Protein 6I06 (pdb70)

Organism: NCBI:txid76981

Solvent-accessible surface area: 16346 Å² total; per-residue (Å²): 140,11,61,69,0,67,114,35,100,1,65,54,76,64,0,1,0,0,0,18,0,54,7,78,47,138,126,44,89,23,86,56,45,72,76,0,96,45,1,12,85,1,0,104,47,0,30,145,56,27,0,2,0,0,0,0,0,14,7,34,190,16,86,63,57,111,138,25,78,132,22,9,0,115,13,0,5,69,39,0,30,162,41,30,72,93,136,4,49,37,29,79,116,6,41,134,42,22,144,12,60,63,32,63,2,10,0,0,9,1,0,36,21,19,77,16,0,99,167,22,39,74,135,5,0,109,51,0,7,80,8,2,36,5,0,0,1,3,0,9,19,8,0,29,119,40,13,0,1,0,24,0,0,0,86,74,2,131,51,1,0,1,0,43,54,0,15,38,10,32,100,8,0,31,126,0,27,49,104,19,57,88,62,0,1,0,0,0,7,22,76,80,0,49,96,31,49,65,2,0,61,14,0,11,154,49,10,73,17,0,0,2,1,37,12,0,6,9,1,6,2,18,12,61,68,62,53,8,29,126,14,103,82,27,88,136,22,29,110,40,0,121,65,6,50,93,74,10,88,16,21,48,8,64,1,1,9,1,4,106,100,106,54,192,79,29,147,43,55,77,54,92,17,74,84,12,39,93,67,1,29,29,20,4,8,0,56,107,1,0,99,97,1,14,110,56,0,110,88,6,109,2,0,0,4,5,4,19,4,13,53,8,117,83,115,97,4,3,62,0,1,122,28,2,0,131,12,2,17,101,13,106,8,41,2,0,0,0,13,61,97,1,36,48,0,2,108,91,44,63,13,39,137,106,11,58,43,55,0,57,3,24,39,0,0,41,30,50,2,39,63,93,103,7,27,0,18,91,8,0,76,66,69,26,167,172

Structure (mmCIF, N/CA/C/O backbone):
data_6I06
#
_entry.id   6I06
#
_cell.length_a   59.100
_cell.length_b   59.100
_cell.length_c   87.000
_cell.angle_alpha   90.00
_cell.angle_beta   90.00
_cell.angle_gamma   120.00
#
_symmetry.space_group_name_H-M   'P 32'
#
loop_
_entity.id
_entity.type
_entity.pdbx_description
1 polymer 'Phosphoglycerate kinase'
2 water water
#
loop_
_atom_site.group_PDB
_atom_site.id
_atom_site.type_symbol
_atom_site.label_atom_id
_atom_site.label_alt_id
_atom_site.label_comp_id
_atom_site.label_asym_id
_atom_site.label_entity_id
_atom_site.label_seq_id
_atom_site.pdbx_PDB_ins_code
_atom_site.Cartn_x
_atom_site.Cartn_y
_atom_site.Cartn_z
_atom_site.occupancy
_atom_site.B_iso_or_equiv
_atom_site.auth_seq_id
_atom_site.auth_comp_id
_atom_site.auth_asym_id
_atom_site.auth_atom_id
_atom_site.pdbx_PDB_model_num
ATOM 1 N N . THR A 1 2 ? 36.514 16.033 6.385 1.00 33.79 2 THR A N 1
ATOM 2 C CA . THR A 1 2 ? 36.918 15.261 7.553 1.00 33.09 2 THR A CA 1
ATOM 3 C C . THR A 1 2 ? 36.475 13.811 7.419 1.00 33.30 2 THR A C 1
ATOM 4 O O . THR A 1 2 ? 35.593 13.492 6.623 1.00 28.78 2 THR A O 1
ATOM 8 N N . VAL A 1 3 ? 37.094 12.935 8.205 1.00 36.30 3 VAL A N 1
ATOM 9 C CA . VAL A 1 3 ? 36.775 11.515 8.203 1.00 34.12 3 VAL A CA 1
ATOM 10 C C . VAL A 1 3 ? 36.546 11.066 9.638 1.00 33.15 3 VAL A C 1
ATOM 11 O O . VAL A 1 3 ? 37.075 11.655 10.586 1.00 40.64 3 VAL A O 1
ATOM 15 N N . LEU A 1 4 ? 35.739 10.022 9.795 1.00 28.73 4 LEU A N 1
ATOM 16 C CA . LEU A 1 4 ? 35.576 9.410 11.103 1.00 29.25 4 LEU A CA 1
ATOM 17 C C . LEU A 1 4 ? 36.879 8.738 11.524 1.00 31.84 4 LEU A C 1
ATOM 18 O O . LEU A 1 4 ? 37.656 8.263 10.692 1.00 29.12 4 LEU A O 1
ATOM 23 N N . LYS A 1 5 ? 37.122 8.717 12.829 1.00 32.23 5 LYS A N 1
ATOM 24 C CA . LYS A 1 5 ? 38.347 8.162 13.388 1.00 27.56 5 LYS A CA 1
ATOM 25 C C . LYS A 1 5 ? 38.017 6.913 14.192 1.00 30.52 5 LYS A C 1
ATOM 26 O O . LYS A 1 5 ? 37.096 6.927 15.015 1.00 26.70 5 LYS A O 1
ATOM 32 N N . MET A 1 6 ? 38.776 5.840 13.951 1.00 25.13 6 MET A N 1
ATOM 33 C CA . MET A 1 6 ? 38.591 4.605 14.707 1.00 28.50 6 MET A CA 1
ATOM 34 C C . MET A 1 6 ? 38.737 4.834 16.206 1.00 31.05 6 MET A C 1
ATOM 35 O O . MET A 1 6 ? 38.076 4.160 17.005 1.00 30.46 6 MET A O 1
ATOM 40 N N . THR A 1 7 ? 39.591 5.781 16.604 1.00 28.10 7 THR A N 1
ATOM 41 C CA . THR A 1 7 ? 39.813 6.035 18.024 1.00 32.58 7 THR A CA 1
ATOM 42 C C . THR A 1 7 ? 38.548 6.520 18.725 1.00 34.00 7 THR A C 1
ATOM 43 O O . THR A 1 7 ? 38.362 6.250 19.916 1.00 36.76 7 THR A O 1
ATOM 47 N N . ASP A 1 8 ? 37.669 7.225 18.012 1.00 33.75 8 ASP A N 1
ATOM 48 C CA . ASP A 1 8 ? 36.486 7.838 18.608 1.00 33.70 8 ASP A CA 1
ATOM 49 C C . ASP A 1 8 ? 35.269 6.925 18.617 1.00 37.19 8 ASP A C 1
ATOM 50 O O . ASP A 1 8 ? 34.221 7.321 19.143 1.00 40.31 8 ASP A O 1
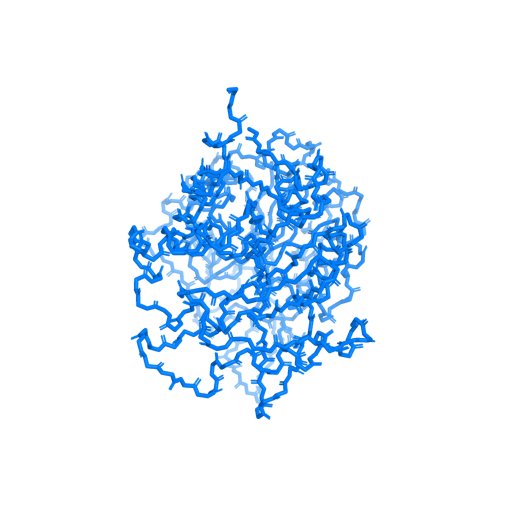ATOM 55 N N . LEU A 1 9 ? 35.373 5.728 18.054 1.00 35.56 9 LEU A N 1
ATOM 56 C CA . LEU A 1 9 ? 34.221 4.852 17.924 1.00 41.18 9 LEU A CA 1
ATOM 57 C C . LEU A 1 9 ? 34.150 3.840 19.060 1.00 38.26 9 LEU A C 1
ATOM 58 O O . LEU A 1 9 ? 35.166 3.447 19.637 1.00 32.52 9 LEU A O 1
ATOM 63 N N . ASP A 1 10 ? 32.925 3.431 19.381 1.00 30.74 10 ASP A N 1
ATOM 64 C CA . ASP A 1 10 ? 32.679 2.362 20.342 1.00 35.50 10 ASP A CA 1
ATOM 65 C C . ASP A 1 10 ? 32.730 1.035 19.592 1.00 37.65 10 ASP A C 1
ATOM 66 O O . ASP A 1 10 ? 31.861 0.749 18.763 1.00 42.66 10 ASP A O 1
ATOM 71 N N . LEU A 1 11 ? 33.758 0.233 19.867 1.00 33.89 11 LEU A N 1
ATOM 72 C CA . LEU A 1 11 ? 33.981 -1.021 19.160 1.00 26.68 11 LEU A CA 1
ATOM 73 C C . LEU A 1 11 ? 33.759 -2.240 20.043 1.00 30.58 11 LEU A C 1
ATOM 74 O O . LEU A 1 11 ? 34.124 -3.352 19.648 1.00 32.90 11 LEU A O 1
ATOM 79 N N . GLN A 1 12 ? 33.168 -2.060 21.224 1.00 29.27 12 GLN A N 1
ATOM 80 C CA . GLN A 1 12 ? 32.966 -3.169 22.147 1.00 28.11 12 GLN A CA 1
ATOM 81 C C . GLN A 1 12 ? 32.021 -4.203 21.548 1.00 28.73 12 GLN A C 1
ATOM 82 O O . GLN A 1 12 ? 30.845 -3.916 21.303 1.00 35.09 12 GLN A O 1
ATOM 84 N N . GLY A 1 13 ? 32.543 -5.406 21.308 1.00 24.13 13 GLY A N 1
ATOM 85 C CA . GLY A 1 13 ? 31.772 -6.490 20.739 1.00 25.90 13 GLY A CA 1
ATOM 86 C C . GLY A 1 13 ? 31.481 -6.375 19.259 1.00 26.82 13 GLY A C 1
ATOM 87 O O . GLY A 1 13 ? 30.743 -7.212 18.726 1.00 29.79 13 GLY A O 1
ATOM 88 N N . LYS A 1 14 ? 32.031 -5.375 18.578 1.00 23.91 14 LYS A N 1
ATOM 89 C CA . LYS A 1 14 ? 31.790 -5.185 17.156 1.00 28.47 14 LYS A CA 1
ATOM 90 C C . LYS A 1 14 ? 32.853 -5.897 16.330 1.00 30.75 14 LYS A C 1
ATOM 91 O O . LYS A 1 14 ? 34.006 -6.035 16.748 1.00 23.90 14 LYS A O 1
ATOM 97 N N . ARG A 1 15 ? 32.453 -6.349 15.145 1.00 26.36 15 ARG A N 1
ATOM 98 C CA . ARG A 1 15 ? 33.382 -6.917 14.177 1.00 27.40 15 ARG A CA 1
ATOM 99 C C . ARG A 1 15 ? 33.969 -5.784 13.344 1.00 28.36 15 ARG A C 1
ATOM 100 O O . ARG A 1 15 ? 33.230 -5.044 12.686 1.00 26.87 15 ARG A O 1
ATOM 108 N N . VAL A 1 16 ? 35.292 -5.641 13.380 1.00 25.59 16 VAL A N 1
ATOM 109 C CA . VAL A 1 16 ? 35.982 -4.531 12.732 1.00 22.00 16 VAL A CA 1
ATOM 110 C C . VAL A 1 16 ? 36.943 -5.092 11.694 1.00 21.72 16 VAL A C 1
ATOM 111 O O . VAL A 1 16 ? 37.829 -5.892 12.024 1.00 19.65 16 VAL A O 1
ATOM 115 N N . LEU A 1 17 ? 36.770 -4.668 10.445 1.00 22.82 17 LEU A N 1
ATOM 116 C CA . LEU A 1 17 ? 37.657 -5.030 9.348 1.00 24.73 17 LEU A CA 1
ATOM 117 C C . LEU A 1 17 ? 38.626 -3.878 9.110 1.00 18.36 17 LEU A C 1
ATOM 118 O O . LEU A 1 17 ? 38.200 -2.759 8.808 1.00 27.00 17 LEU A O 1
ATOM 123 N N . ILE A 1 18 ? 39.922 -4.152 9.246 1.00 20.83 18 ILE A N 1
ATOM 124 C CA . ILE A 1 18 ? 40.959 -3.127 9.164 1.00 19.53 18 ILE A CA 1
ATOM 125 C C . ILE A 1 18 ? 41.830 -3.410 7.949 1.00 20.96 18 ILE A C 1
ATOM 126 O O . ILE A 1 18 ? 42.510 -4.443 7.889 1.00 19.67 18 ILE A O 1
ATOM 131 N N . ARG A 1 19 ? 41.820 -2.488 6.989 1.00 20.43 19 ARG A N 1
ATOM 132 C CA . ARG A 1 19 ? 42.704 -2.575 5.832 1.00 16.72 19 ARG A CA 1
ATOM 133 C C . ARG A 1 19 ? 44.056 -1.982 6.207 1.00 19.03 19 ARG A C 1
ATOM 134 O O . ARG A 1 19 ? 44.185 -0.766 6.382 1.00 21.86 19 ARG A O 1
ATOM 142 N N . GLU A 1 20 ? 45.062 -2.839 6.340 1.00 19.26 20 GLU A N 1
ATOM 143 C CA . GLU A 1 20 ? 46.418 -2.422 6.653 1.00 21.55 20 GLU A CA 1
ATOM 144 C C . GLU A 1 20 ? 47.309 -2.600 5.432 1.00 24.12 20 GLU A C 1
ATOM 145 O O . GLU A 1 20 ? 46.969 -3.310 4.483 1.00 22.97 20 GLU A O 1
ATOM 151 N N . ASP A 1 21 ? 48.459 -1.934 5.465 1.00 22.49 21 ASP A N 1
ATOM 152 C CA . ASP A 1 21 ? 49.488 -2.090 4.438 1.00 20.62 21 ASP A CA 1
ATOM 153 C C . ASP A 1 21 ? 50.535 -3.040 5.009 1.00 26.44 21 ASP A C 1
ATOM 154 O O . ASP A 1 21 ? 51.499 -2.623 5.651 1.00 25.50 21 ASP A O 1
ATOM 159 N N . LEU A 1 22 ? 50.325 -4.337 4.785 1.00 22.06 22 LEU A N 1
ATOM 160 C CA . LEU A 1 22 ? 51.265 -5.367 5.205 1.00 19.76 22 LEU A CA 1
ATOM 161 C C . LEU A 1 22 ? 52.010 -5.971 4.020 1.00 24.33 22 LEU A C 1
ATOM 162 O O . LEU A 1 22 ? 52.487 -7.108 4.101 1.00 26.26 22 LEU A O 1
ATOM 167 N N . ASN A 1 23 ? 52.109 -5.233 2.916 1.00 24.29 23 ASN A N 1
ATOM 168 C CA . ASN A 1 23 ? 52.841 -5.672 1.729 1.00 29.93 23 ASN A CA 1
ATOM 169 C C . ASN A 1 23 ? 54.330 -5.536 2.021 1.00 35.96 23 ASN A C 1
ATOM 170 O O . ASN A 1 23 ? 54.964 -4.532 1.693 1.00 30.22 23 ASN A O 1
ATOM 175 N N . VAL A 1 24 ? 54.894 -6.564 2.648 1.00 27.29 24 VAL A N 1
ATOM 176 C CA . VAL A 1 24 ? 56.272 -6.520 3.131 1.00 28.98 24 VAL A CA 1
ATOM 177 C C . VAL A 1 24 ? 57.136 -7.485 2.327 1.00 33.98 24 VAL A C 1
ATOM 178 O O . VAL A 1 24 ? 56.614 -8.450 1.749 1.00 29.42 24 VAL A O 1
ATOM 182 N N . PRO A 1 25 ? 58.447 -7.260 2.252 1.00 32.84 25 PRO A N 1
ATOM 183 C CA . PRO A 1 25 ? 59.320 -8.218 1.564 1.00 31.54 25 PRO A CA 1
ATOM 184 C C . PRO A 1 25 ? 59.316 -9.572 2.259 1.00 25.23 25 PRO A C 1
ATOM 185 O O . PRO A 1 25 ? 59.461 -9.666 3.481 1.00 31.43 25 PRO A O 1
ATOM 189 N N . VAL A 1 26 ? 59.142 -10.623 1.465 1.00 29.31 26 VAL A N 1
ATOM 190 C CA . VAL A 1 26 ? 59.138 -11.998 1.944 1.00 32.19 26 VAL A CA 1
ATOM 191 C C . VAL A 1 26 ? 60.087 -12.807 1.073 1.00 36.49 26 VAL A C 1
ATOM 192 O O . VAL A 1 26 ? 60.110 -12.644 -0.152 1.00 35.48 26 VAL A O 1
ATOM 196 N N . LYS A 1 27 ? 60.885 -13.665 1.706 1.00 37.02 27 LYS A N 1
ATOM 197 C CA . LYS A 1 27 ? 61.748 -14.601 0.998 1.00 37.79 27 LYS A CA 1
ATOM 198 C C . LYS A 1 27 ? 61.585 -15.973 1.629 1.00 31.73 27 LYS A C 1
ATOM 199 O O . LYS A 1 27 ? 61.835 -16.138 2.828 1.00 35.37 27 LYS A O 1
ATOM 205 N N . ASP A 1 28 ? 61.159 -16.948 0.824 1.00 33.36 28 ASP A N 1
ATOM 206 C CA . ASP A 1 28 ? 60.984 -18.331 1.270 1.00 28.04 28 ASP A CA 1
ATOM 207 C C . ASP A 1 28 ? 60.051 -18.411 2.479 1.00 31.26 28 ASP A C 1
ATOM 208 O O . ASP A 1 28 ? 60.323 -19.107 3.459 1.00 27.70 28 ASP A O 1
ATOM 213 N N . GLY A 1 29 ? 58.943 -17.678 2.404 1.00 33.53 29 GLY A N 1
ATOM 214 C CA . GLY A 1 29 ? 57.933 -17.732 3.445 1.00 34.18 29 GLY A CA 1
ATOM 215 C C . GLY A 1 29 ? 58.314 -17.065 4.748 1.00 26.80 29 GLY A C 1
ATOM 216 O O . GLY A 1 29 ? 57.792 -17.441 5.803 1.00 26.40 29 GLY A O 1
ATOM 217 N N . VAL A 1 30 ? 59.208 -16.078 4.707 1.00 25.59 30 VAL A N 1
ATOM 218 C CA . VAL A 1 30 ? 59.677 -15.377 5.898 1.00 29.23 30 VAL A CA 1
ATOM 219 C C . VAL A 1 30 ? 59.674 -13.880 5.616 1.00 37.72 30 VAL A C 1
ATOM 220 O O . VAL A 1 30 ? 60.191 -13.439 4.584 1.00 28.38 30 VAL A O 1
ATOM 224 N N . VAL A 1 31 ? 59.093 -13.102 6.530 1.00 23.86 31 VAL A N 1
ATOM 225 C CA . VAL A 1 31 ? 59.183 -11.648 6.444 1.00 33.01 31 VAL A CA 1
ATOM 226 C C . VAL A 1 31 ? 60.623 -11.222 6.700 1.00 34.94 31 VAL A C 1
ATOM 227 O O . VAL A 1 31 ? 61.237 -11.626 7.697 1.00 30.98 31 VAL A O 1
ATOM 231 N N . THR A 1 32 ? 61.173 -10.398 5.802 1.00 33.50 32 THR A N 1
ATOM 232 C CA . THR A 1 32 ? 62.571 -9.992 5.892 1.00 36.63 32 THR A CA 1
ATOM 233 C C . THR A 1 32 ? 62.766 -8.551 6.341 1.00 38.73 32 THR A C 1
ATOM 234 O O . THR A 1 32 ? 63.854 -8.214 6.819 1.00 45.02 32 THR A O 1
ATOM 238 N N . SER A 1 33 ? 61.756 -7.698 6.190 1.00 36.99 33 SER A N 1
ATOM 239 C CA . SER A 1 33 ? 61.770 -6.356 6.765 1.00 40.75 33 SER A CA 1
ATOM 240 C C . SER A 1 33 ? 60.359 -6.033 7.220 1.00 34.92 33 SER A C 1
ATOM 241 O O . SER A 1 33 ? 59.423 -6.075 6.414 1.00 38.44 33 SER A O 1
ATOM 244 N N . ASP A 1 34 ? 60.214 -5.706 8.504 1.00 42.81 34 ASP A N 1
ATOM 245 C CA . ASP A 1 34 ? 58.913 -5.649 9.160 1.00 34.96 34 ASP A CA 1
ATOM 246 C C . ASP A 1 34 ? 58.435 -4.232 9.444 1.00 31.09 34 ASP A C 1
ATOM 247 O O . ASP A 1 34 ? 57.504 -4.057 10.239 1.00 32.36 34 ASP A O 1
ATOM 252 N N . ALA A 1 35 ? 59.044 -3.221 8.819 1.00 26.85 35 ALA A N 1
ATOM 253 C CA . ALA A 1 35 ? 58.729 -1.838 9.164 1.00 31.37 35 ALA A CA 1
ATOM 254 C C . ALA A 1 35 ? 57.243 -1.542 8.995 1.00 36.24 35 ALA A C 1
ATOM 255 O O . ALA A 1 35 ? 56.638 -0.863 9.833 1.00 29.56 35 ALA A O 1
ATOM 257 N N . ARG A 1 36 ? 56.632 -2.059 7.926 1.00 31.59 36 ARG A N 1
ATOM 258 C CA . ARG A 1 36 ? 55.215 -1.800 7.697 1.00 31.17 36 ARG A CA 1
ATOM 259 C C . ARG A 1 36 ? 54.335 -2.520 8.710 1.00 28.32 36 ARG A C 1
ATOM 260 O O . ARG A 1 36 ? 53.264 -2.015 9.065 1.00 28.94 36 ARG A O 1
ATOM 268 N N . ILE A 1 37 ? 54.761 -3.692 9.187 1.00 27.53 37 ILE A N 1
ATOM 269 C CA . ILE A 1 37 ? 53.977 -4.397 10.196 1.00 27.99 37 ILE A CA 1
ATOM 270 C C . ILE A 1 37 ? 54.101 -3.703 11.546 1.00 28.29 37 ILE A C 1
ATOM 271 O O . ILE A 1 37 ? 53.112 -3.551 12.273 1.00 21.90 37 ILE A O 1
ATOM 276 N N . LEU A 1 38 ? 55.315 -3.274 11.903 1.00 29.11 38 LEU A N 1
ATOM 277 C CA . LEU A 1 38 ? 55.507 -2.546 13.155 1.00 25.14 38 LEU A CA 1
ATOM 278 C C . LEU A 1 38 ? 54.660 -1.281 13.190 1.00 23.39 38 LEU A C 1
ATOM 279 O O . LEU A 1 38 ? 54.078 -0.941 14.227 1.00 26.99 38 LEU A O 1
ATOM 284 N N . ALA A 1 39 ? 54.572 -0.574 12.061 1.00 23.65 39 ALA A N 1
ATOM 285 C CA . ALA A 1 39 ? 53.775 0.645 12.010 1.00 31.51 39 ALA A CA 1
ATOM 286 C C . ALA A 1 39 ? 52.291 0.361 12.207 1.00 27.28 39 ALA A C 1
ATOM 287 O O . ALA A 1 39 ? 51.571 1.202 12.755 1.00 29.27 39 ALA A O 1
ATOM 289 N N . SER A 1 40 ? 51.820 -0.812 11.781 1.00 25.68 40 SER A N 1
ATOM 290 C CA . SER A 1 40 ? 50.402 -1.137 11.866 1.00 25.19 40 SER A CA 1
ATOM 291 C C . SER A 1 40 ? 50.009 -1.734 13.211 1.00 27.42 40 SER A C 1
ATOM 292 O O . SER A 1 40 ? 48.819 -1.734 13.547 1.00 28.18 40 SER A O 1
ATOM 295 N N . LEU A 1 41 ? 50.974 -2.249 13.972 1.00 24.25 41 LEU A N 1
ATOM 296 C CA . LEU A 1 41 ? 50.655 -2.916 15.232 1.00 21.42 41 LEU A CA 1
ATOM 297 C C . LEU A 1 41 ? 49.900 -2.040 16.227 1.00 24.95 41 LEU A C 1
ATOM 298 O O . LEU A 1 41 ? 48.992 -2.568 16.894 1.00 26.75 41 LEU A O 1
ATOM 303 N N . PRO A 1 42 ? 50.209 -0.746 16.401 1.00 26.91 42 PRO A N 1
ATOM 304 C CA . PRO A 1 42 ? 49.394 0.063 17.326 1.00 23.22 42 PRO A CA 1
ATOM 305 C C . PRO A 1 42 ? 47.915 0.077 16.981 1.00 28.31 42 PRO A C 1
ATOM 306 O O . PRO A 1 42 ? 47.074 0.035 17.887 1.00 24.66 42 PRO A O 1
ATOM 310 N N . THR A 1 43 ? 47.574 0.138 15.691 1.00 26.62 43 THR A N 1
ATOM 311 C CA . THR A 1 43 ? 46.171 0.096 15.286 1.00 23.01 43 THR A CA 1
ATOM 312 C C . THR A 1 43 ? 45.520 -1.214 15.712 1.00 26.98 43 THR A C 1
ATOM 313 O O . THR A 1 43 ? 44.431 -1.222 16.298 1.00 22.48 43 THR A O 1
ATOM 317 N N . ILE A 1 44 ? 46.182 -2.335 15.420 1.00 26.04 44 ILE A N 1
A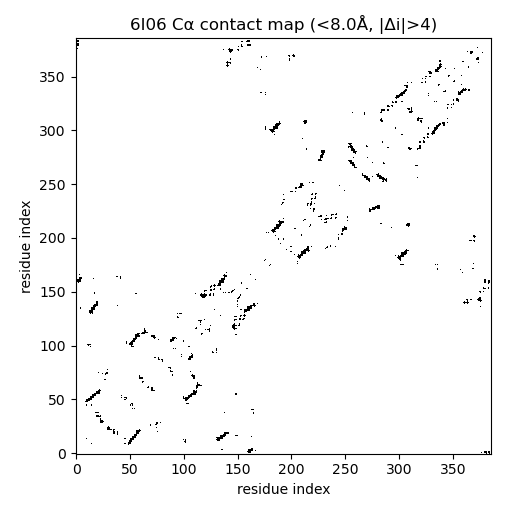TOM 318 C CA . ILE A 1 44 ? 45.622 -3.648 15.730 1.00 28.48 44 ILE A CA 1
ATOM 319 C C . ILE A 1 44 ? 45.452 -3.816 17.235 1.00 32.63 44 ILE A C 1
ATOM 320 O O . ILE A 1 44 ? 44.410 -4.282 17.713 1.00 27.04 44 ILE A O 1
ATOM 325 N N . LYS A 1 45 ? 46.476 -3.438 18.004 1.00 27.57 45 LYS A N 1
ATOM 326 C CA . LYS A 1 45 ? 46.394 -3.554 19.457 1.00 32.45 45 LYS A CA 1
ATOM 327 C C . LYS A 1 45 ? 45.301 -2.657 20.022 1.00 29.89 45 LYS A C 1
ATOM 328 O O . LYS A 1 45 ? 44.608 -3.035 20.974 1.00 31.93 45 LYS A O 1
ATOM 334 N N . LEU A 1 46 ? 45.134 -1.463 19.450 1.00 29.47 46 LEU A N 1
ATOM 335 C CA . LEU A 1 46 ? 44.089 -0.556 19.915 1.00 27.69 46 LEU A CA 1
ATOM 336 C C . LEU A 1 46 ? 42.705 -1.140 19.663 1.00 33.92 46 LEU A C 1
ATOM 337 O O . LEU A 1 46 ? 41.836 -1.109 20.543 1.00 30.98 46 LEU A O 1
ATOM 342 N N . ALA A 1 47 ? 42.484 -1.679 18.461 1.00 28.83 47 ALA A N 1
ATOM 343 C CA . ALA A 1 47 ? 41.192 -2.274 18.133 1.00 25.84 47 ALA A CA 1
ATOM 344 C C . ALA A 1 47 ? 40.835 -3.384 19.116 1.00 30.71 47 ALA A C 1
ATOM 345 O O . ALA A 1 47 ? 39.697 -3.467 19.591 1.00 27.96 47 ALA A O 1
ATOM 347 N N . LEU A 1 48 ? 41.804 -4.244 19.438 1.00 24.75 48 LEU A N 1
ATOM 348 C CA . LEU A 1 48 ? 41.565 -5.298 20.419 1.00 32.47 48 LEU A CA 1
ATOM 349 C C . LEU A 1 48 ? 41.349 -4.715 21.809 1.00 35.26 48 LEU A C 1
ATOM 350 O O . LEU A 1 48 ? 40.472 -5.173 22.552 1.00 31.21 48 LEU A O 1
ATOM 355 N N . GLU A 1 49 ? 42.141 -3.705 22.176 1.00 31.13 49 GLU A N 1
ATOM 356 C CA . GLU A 1 49 ? 41.961 -3.042 23.463 1.00 30.75 49 GLU A CA 1
ATOM 357 C C . GLU A 1 49 ? 40.568 -2.442 23.593 1.00 29.18 49 GLU A C 1
ATOM 358 O O . GLU A 1 49 ? 40.004 -2.414 24.693 1.00 33.05 49 GLU A O 1
ATOM 364 N N . LYS A 1 50 ? 39.995 -1.968 22.488 1.00 27.75 50 LYS A N 1
ATOM 365 C CA . LYS A 1 50 ? 38.653 -1.400 22.499 1.00 24.70 50 LYS A CA 1
ATOM 366 C C . LYS A 1 50 ? 37.557 -2.459 22.477 1.00 22.92 50 LYS A C 1
ATOM 367 O O . LYS A 1 50 ? 36.376 -2.102 22.417 1.00 28.44 50 LYS A O 1
ATOM 373 N N . GLY A 1 51 ? 37.915 -3.740 22.522 1.00 25.51 51 GLY A N 1
ATOM 374 C CA . GLY A 1 51 ? 36.938 -4.802 22.667 1.00 30.65 51 GLY A CA 1
ATOM 375 C C . GLY A 1 51 ? 36.358 -5.343 21.382 1.00 33.98 51 GLY A C 1
ATOM 376 O O . GLY A 1 51 ? 35.237 -5.864 21.398 1.00 31.35 51 GLY A O 1
ATOM 377 N N . ALA A 1 52 ? 37.082 -5.259 20.275 1.00 30.45 52 ALA A N 1
ATOM 378 C CA . ALA A 1 52 ? 36.533 -5.649 18.989 1.00 28.29 52 ALA A CA 1
ATOM 379 C C . ALA A 1 52 ? 36.906 -7.085 18.635 1.00 29.21 52 ALA A C 1
ATOM 380 O O . ALA A 1 52 ? 37.855 -7.664 19.171 1.00 25.38 52 ALA A O 1
ATOM 382 N N . ALA A 1 53 ? 36.119 -7.662 17.729 1.00 23.02 53 ALA A N 1
ATOM 383 C CA . ALA A 1 53 ? 36.510 -8.855 16.988 1.00 22.86 53 ALA A CA 1
ATOM 384 C C . ALA A 1 53 ? 37.182 -8.377 15.707 1.00 21.20 53 ALA A C 1
ATOM 385 O O . ALA A 1 53 ? 36.522 -7.819 14.824 1.00 24.08 53 ALA A O 1
ATOM 387 N N . VAL A 1 54 ? 38.491 -8.578 15.609 1.00 21.32 54 VAL A N 1
ATOM 388 C CA . VAL A 1 54 ? 39.320 -7.874 14.638 1.00 18.28 54 VAL A CA 1
ATOM 389 C C . VAL A 1 54 ? 39.638 -8.791 13.466 1.00 21.69 54 VAL A C 1
ATOM 390 O O . VAL A 1 54 ? 40.099 -9.924 13.655 1.00 24.22 54 VAL A O 1
ATOM 394 N N . MET A 1 55 ? 39.394 -8.296 12.256 1.00 22.89 55 MET A N 1
ATOM 395 C CA . MET A 1 55 ? 39.804 -8.951 11.021 1.00 21.49 55 MET A CA 1
ATOM 396 C C . MET A 1 55 ? 40.730 -8.003 10.273 1.00 26.59 55 MET A C 1
ATOM 397 O O . MET A 1 55 ? 40.324 -6.894 9.910 1.00 27.14 55 MET A O 1
ATOM 402 N N . VAL A 1 56 ? 41.968 -8.429 10.058 1.00 23.39 56 VAL A N 1
ATOM 403 C CA . VAL A 1 56 ? 42.962 -7.629 9.353 1.00 28.63 56 VAL A CA 1
ATOM 404 C C . VAL A 1 56 ? 43.038 -8.118 7.918 1.00 27.40 56 VAL A C 1
ATOM 405 O O . VAL A 1 56 ? 43.059 -9.329 7.667 1.00 19.97 56 VAL A O 1
ATOM 409 N N . CYS A 1 57 ? 43.061 -7.186 6.969 1.00 26.71 57 CYS A N 1
ATOM 410 C CA . CYS A 1 57 ? 43.258 -7.532 5.571 1.00 21.83 57 CYS A CA 1
ATOM 411 C C . CYS A 1 57 ? 44.308 -6.620 4.951 1.00 24.03 57 CYS A C 1
ATOM 412 O O . CYS A 1 57 ? 44.526 -5.487 5.394 1.00 20.26 57 CYS A O 1
ATOM 415 N N . SER A 1 58 ? 44.965 -7.139 3.920 1.00 22.91 58 SER A N 1
ATOM 416 C CA . SER A 1 58 ? 46.034 -6.427 3.239 1.00 25.93 58 SER A CA 1
ATOM 417 C C . SER A 1 58 ? 46.294 -7.105 1.903 1.00 22.88 58 SER A C 1
ATOM 418 O O . SER A 1 58 ? 45.850 -8.229 1.649 1.00 19.34 58 SER A O 1
ATOM 421 N N . HIS A 1 59 ? 47.017 -6.393 1.049 1.00 22.04 59 HIS A N 1
ATOM 422 C CA . HIS A 1 59 ? 47.546 -6.926 -0.194 1.00 30.19 59 HIS A CA 1
ATOM 423 C C . HIS A 1 59 ? 48.988 -7.381 0.008 1.00 29.79 59 HIS A C 1
ATOM 424 O O . HIS A 1 59 ? 49.638 -7.060 1.006 1.00 31.86 59 HIS A O 1
ATOM 431 N N . LEU A 1 60 ? 49.487 -8.145 -0.960 1.00 35.69 60 LEU A N 1
ATOM 432 C CA . LEU A 1 60 ? 50.885 -8.557 -0.961 1.00 32.41 60 LEU A CA 1
ATOM 433 C C . LEU A 1 60 ? 51.284 -8.869 -2.393 1.00 30.71 60 LEU A C 1
ATOM 434 O O . LEU A 1 60 ? 50.644 -9.700 -3.044 1.00 27.54 60 LEU A O 1
ATOM 439 N N . GLY A 1 61 ? 52.330 -8.202 -2.875 1.00 42.98 61 GLY A N 1
ATOM 440 C CA . GLY A 1 61 ? 52.773 -8.366 -4.243 1.00 38.94 61 GLY A CA 1
ATOM 441 C C . GLY A 1 61 ? 51.673 -7.982 -5.222 1.00 42.10 61 GLY A C 1
ATOM 442 O O . GLY A 1 61 ? 50.769 -7.199 -4.925 1.00 51.86 61 GLY A O 1
ATOM 443 N N . ARG A 1 62 ? 51.766 -8.557 -6.418 1.00 57.59 62 ARG A N 1
ATOM 444 C CA . ARG A 1 62 ? 50.743 -8.395 -7.450 1.00 65.48 62 ARG A CA 1
ATOM 445 C C . ARG A 1 62 ? 50.455 -9.757 -8.062 1.00 63.66 62 ARG A C 1
ATOM 446 O O . ARG A 1 62 ? 50.905 -10.071 -9.171 1.00 61.29 62 ARG A O 1
ATOM 454 N N . PRO A 1 63 ? 49.708 -10.603 -7.357 1.00 55.08 63 PRO A N 1
ATOM 455 C CA . PRO A 1 63 ? 49.364 -11.917 -7.906 1.00 47.72 63 PRO A CA 1
ATOM 456 C C . PRO A 1 63 ? 48.332 -11.787 -9.014 1.00 38.83 63 PRO A C 1
ATOM 457 O O . PRO A 1 63 ? 47.759 -10.723 -9.255 1.00 39.99 63 PRO A O 1
ATOM 461 N N . THR A 1 64 ? 48.101 -12.901 -9.702 1.00 36.16 64 THR A N 1
ATOM 462 C CA . THR A 1 64 ? 47.052 -12.950 -10.707 1.00 29.61 64 THR A CA 1
ATOM 463 C C . THR A 1 64 ? 45.712 -13.166 -10.020 1.00 34.41 64 THR A C 1
ATOM 464 O O . THR A 1 64 ? 45.549 -14.110 -9.240 1.00 39.76 64 THR A O 1
ATOM 468 N N . GLU A 1 65 ? 44.762 -12.278 -10.296 1.00 45.62 65 GLU A N 1
ATOM 469 C CA . GLU A 1 65 ? 43.464 -12.344 -9.643 1.00 40.08 65 GLU A CA 1
ATOM 470 C C . GLU A 1 65 ? 42.751 -13.643 -9.994 1.00 39.99 65 GLU A C 1
ATOM 471 O O . GLU A 1 65 ? 42.676 -14.029 -11.164 1.00 45.56 65 GLU A O 1
ATOM 477 N N . GLY A 1 66 ? 42.224 -14.315 -8.973 1.00 32.48 66 GLY A N 1
ATOM 478 C CA . GLY A 1 66 ? 41.495 -15.550 -9.139 1.00 28.33 66 GLY A CA 1
ATOM 479 C C . GLY A 1 66 ? 42.307 -16.808 -8.902 1.00 44.88 66 GLY A C 1
ATOM 480 O O . GLY A 1 66 ? 41.726 -17.848 -8.574 1.00 55.46 66 GLY A O 1
ATOM 481 N N . GLU A 1 67 ? 43.626 -16.742 -9.056 1.00 51.48 67 GLU A N 1
ATOM 482 C CA . GLU A 1 67 ? 44.499 -17.899 -8.903 1.00 50.03 67 GLU A CA 1
ATOM 483 C C . GLU A 1 67 ? 45.341 -17.743 -7.644 1.00 49.85 67 GLU A C 1
ATOM 484 O O . GLU A 1 67 ? 45.988 -16.709 -7.448 1.00 48.63 67 GLU A O 1
ATOM 490 N N . PHE A 1 68 ? 45.336 -18.770 -6.797 1.00 41.31 68 PHE A N 1
ATOM 491 C CA . PHE A 1 68 ? 46.150 -18.758 -5.590 1.00 31.11 68 PHE A CA 1
ATOM 492 C C . PHE A 1 68 ? 47.609 -19.037 -5.935 1.00 40.70 68 PHE A C 1
ATOM 493 O O . PHE A 1 68 ? 47.919 -20.020 -6.616 1.00 40.43 68 PHE A O 1
ATOM 501 N N . SER A 1 69 ? 48.502 -18.171 -5.462 1.00 35.27 69 SER A N 1
ATOM 502 C CA . SER A 1 69 ? 49.940 -18.343 -5.636 1.00 39.28 69 SER A CA 1
ATOM 503 C C . SER A 1 69 ? 50.595 -18.281 -4.265 1.00 42.06 69 SER A C 1
ATOM 504 O O . SER A 1 69 ? 50.483 -17.266 -3.569 1.00 36.03 69 SER A O 1
ATOM 507 N N . ALA A 1 70 ? 51.272 -19.367 -3.881 1.00 34.67 70 ALA A N 1
ATOM 508 C CA . ALA A 1 70 ? 51.796 -19.482 -2.523 1.00 33.65 70 ALA A CA 1
ATOM 509 C C . ALA A 1 70 ? 52.806 -18.389 -2.201 1.00 33.85 70 ALA A C 1
ATOM 510 O O . ALA A 1 70 ? 52.899 -17.952 -1.048 1.00 36.58 70 ALA A O 1
ATOM 512 N N . GLU A 1 71 ? 53.569 -17.930 -3.197 1.00 30.56 71 GLU A N 1
ATOM 513 C CA . GLU A 1 71 ? 54.563 -16.894 -2.945 1.00 32.79 71 GLU A CA 1
ATOM 514 C C . GLU A 1 71 ? 53.930 -15.552 -2.603 1.00 35.77 71 GLU A C 1
ATOM 515 O O . GLU A 1 71 ? 54.621 -14.672 -2.079 1.00 28.74 71 GLU A O 1
ATOM 521 N N . ASN A 1 72 ? 52.638 -15.376 -2.884 1.00 35.45 72 ASN A N 1
ATOM 522 C CA . ASN A 1 72 ? 51.924 -14.146 -2.569 1.00 32.58 72 ASN A CA 1
ATOM 523 C C . ASN A 1 72 ? 50.970 -14.318 -1.392 1.00 27.47 72 ASN A C 1
ATOM 524 O O . ASN A 1 72 ? 50.064 -13.500 -1.204 1.00 29.59 72 ASN A O 1
ATOM 529 N N . SER A 1 73 ? 51.157 -15.362 -0.594 1.00 23.82 73 SER A N 1
ATOM 530 C CA . SER A 1 73 ? 50.291 -15.595 0.549 1.00 29.42 73 SER A CA 1
ATOM 531 C C . SER A 1 73 ? 50.755 -14.775 1.747 1.00 32.10 73 SER A C 1
ATOM 532 O O . SER A 1 73 ? 51.949 -14.523 1.930 1.00 25.36 73 SER A O 1
ATOM 535 N N . LEU A 1 74 ? 49.792 -14.359 2.567 1.00 23.71 74 LEU A N 1
ATOM 536 C CA . LEU A 1 74 ? 50.082 -13.598 3.775 1.00 28.16 74 LEU A CA 1
ATOM 537 C C . LEU A 1 74 ? 50.427 -14.485 4.964 1.00 23.17 74 LEU A C 1
ATOM 538 O O . LEU A 1 74 ? 50.563 -13.971 6.081 1.00 18.56 74 LEU A O 1
ATOM 543 N N . LYS A 1 75 ? 50.566 -15.792 4.748 1.00 27.32 75 LYS A N 1
ATOM 544 C CA . LYS A 1 75 ? 50.959 -16.699 5.823 1.00 28.08 75 LYS A CA 1
ATOM 545 C C . LYS A 1 75 ? 52.219 -16.266 6.568 1.00 28.71 75 LYS A C 1
ATOM 546 O O . LYS A 1 75 ? 52.233 -16.385 7.806 1.00 24.67 75 LYS A O 1
ATOM 552 N N . PRO A 1 76 ? 53.287 -15.780 5.920 1.00 26.84 76 PRO A N 1
ATOM 553 C CA . PRO A 1 76 ? 54.427 -15.276 6.705 1.00 20.86 76 PRO A CA 1
ATOM 554 C C . PRO A 1 76 ? 54.064 -14.114 7.612 1.00 24.80 76 PRO A C 1
ATOM 555 O O . PRO A 1 76 ? 54.673 -13.957 8.677 1.00 25.68 76 PRO A O 1
ATOM 559 N N . VAL A 1 77 ? 53.091 -13.292 7.221 1.00 25.37 77 VAL A N 1
ATOM 560 C CA . VAL A 1 77 ? 52.675 -12.187 8.077 1.00 26.44 77 VAL A CA 1
ATOM 561 C C . VAL A 1 77 ? 51.839 -12.696 9.247 1.00 25.81 77 VAL A C 1
ATOM 562 O O . VAL A 1 77 ? 51.892 -12.127 10.346 1.00 25.74 77 VAL A O 1
ATOM 566 N N . ALA A 1 78 ? 51.068 -13.768 9.045 1.00 25.73 78 ALA A N 1
ATOM 567 C CA . ALA A 1 78 ? 50.359 -14.384 10.162 1.00 27.41 78 ALA A CA 1
ATOM 568 C C . ALA A 1 78 ? 51.339 -14.959 11.176 1.00 24.82 78 ALA A C 1
ATOM 569 O O . ALA A 1 78 ? 51.122 -14.853 12.389 1.00 27.28 78 ALA A O 1
ATOM 571 N N . ASP A 1 79 ? 52.423 -15.573 10.696 1.00 26.75 79 ASP A N 1
ATOM 572 C CA . ASP A 1 79 ? 53.487 -16.014 11.592 1.00 23.19 79 ASP A CA 1
ATOM 573 C C . ASP A 1 79 ? 54.056 -14.839 12.377 1.00 17.60 79 ASP A C 1
ATOM 574 O O . ASP A 1 79 ? 54.219 -14.913 13.600 1.00 27.55 79 ASP A O 1
ATOM 579 N N . TYR A 1 80 ? 54.359 -13.740 11.682 1.00 26.07 80 TYR A N 1
ATOM 580 C CA . TYR A 1 80 ? 54.933 -12.573 12.344 1.00 29.50 80 TYR A CA 1
ATOM 581 C C . TYR A 1 80 ? 53.970 -11.995 13.372 1.00 30.94 80 TYR A C 1
ATOM 582 O O . TYR A 1 80 ? 54.357 -11.709 14.511 1.00 28.39 80 TYR A O 1
ATOM 591 N N . LEU A 1 81 ? 52.707 -11.806 12.981 1.00 27.19 81 LEU A N 1
ATOM 592 C CA . LEU A 1 81 ? 51.733 -11.219 13.895 1.00 24.06 81 LEU A CA 1
ATOM 593 C C . LEU A 1 81 ? 51.507 -12.099 15.117 1.00 24.90 81 LEU A C 1
ATOM 594 O O . LEU A 1 81 ? 51.254 -11.582 16.211 1.00 24.18 81 LEU A O 1
ATOM 599 N N . SER A 1 82 ? 51.590 -13.422 14.958 1.00 25.59 82 SER A N 1
ATOM 600 C CA . SER A 1 82 ? 51.445 -14.308 16.109 1.00 21.95 82 SER A CA 1
ATOM 601 C C . SER A 1 82 ? 52.565 -14.081 17.118 1.00 29.00 82 SER A C 1
ATOM 602 O O . SER A 1 82 ? 52.319 -13.989 18.326 1.00 25.16 82 SER A O 1
ATOM 605 N N . LYS A 1 83 ? 53.805 -13.970 16.641 1.00 25.70 83 LYS A N 1
ATOM 606 C CA . LYS A 1 83 ? 54.918 -13.715 17.550 1.00 29.10 83 LYS A CA 1
ATOM 607 C C . LYS A 1 83 ? 54.837 -12.312 18.142 1.00 29.99 83 LYS A C 1
ATOM 608 O O . LYS A 1 83 ? 55.183 -12.105 19.312 1.00 28.78 83 LYS A O 1
ATOM 614 N N . ALA A 1 84 ? 54.363 -11.341 17.355 1.00 26.25 84 ALA A N 1
ATOM 615 C CA . ALA A 1 84 ? 54.343 -9.953 17.809 1.00 24.39 84 ALA A CA 1
ATOM 616 C C . ALA A 1 84 ? 53.302 -9.737 18.905 1.00 30.08 84 ALA A C 1
ATOM 617 O O . ALA A 1 84 ? 53.538 -8.969 19.846 1.00 29.90 84 ALA A O 1
ATOM 619 N N . LEU A 1 85 ? 52.153 -10.410 18.805 1.00 21.39 85 LEU A N 1
ATOM 620 C CA . LEU A 1 85 ? 51.061 -10.275 19.765 1.00 27.72 85 LEU A CA 1
ATOM 621 C C . LEU A 1 85 ? 51.069 -11.351 20.843 1.00 28.57 85 LEU A C 1
ATOM 622 O O . LEU A 1 85 ? 50.212 -11.317 21.729 1.00 28.93 85 LEU A O 1
ATOM 627 N N . GLY A 1 86 ? 51.989 -12.311 20.781 1.00 24.70 86 GLY A N 1
ATOM 628 C CA . GLY A 1 86 ? 52.043 -13.355 21.791 1.00 20.08 86 GLY A CA 1
ATOM 629 C C . GLY A 1 86 ? 50.815 -14.235 21.829 1.00 22.42 86 GLY A C 1
ATOM 630 O O . GLY A 1 86 ? 50.462 -14.758 22.892 1.00 24.33 86 GLY A O 1
ATOM 631 N N . ARG A 1 87 ? 50.151 -14.413 20.691 1.00 28.03 87 ARG A N 1
ATOM 632 C CA . ARG A 1 87 ? 48.925 -15.194 20.616 1.00 30.02 87 ARG A CA 1
ATOM 633 C C . ARG A 1 87 ? 48.733 -15.641 19.175 1.00 29.05 87 ARG A C 1
ATOM 634 O O . ARG A 1 87 ? 49.276 -15.042 18.246 1.00 25.12 87 ARG A O 1
ATOM 642 N N . GLU A 1 88 ? 47.955 -16.706 19.001 1.00 26.21 88 GLU A N 1
ATOM 643 C CA . GLU A 1 88 ? 47.711 -17.229 17.664 1.00 22.09 88 GLU A CA 1
ATOM 644 C C . GLU A 1 88 ? 46.923 -16.225 16.832 1.00 25.28 88 GLU A C 1
ATOM 645 O O . GLU A 1 88 ? 45.891 -15.710 17.270 1.00 28.54 88 GLU A O 1
ATOM 651 N N . VAL A 1 89 ? 47.420 -15.942 15.636 1.00 25.63 89 VAL A N 1
ATOM 652 C CA . VAL A 1 89 ? 46.721 -15.129 14.651 1.00 22.11 89 VAL A CA 1
ATOM 653 C C . VAL A 1 89 ? 46.501 -15.983 13.409 1.00 24.51 89 VAL A C 1
ATOM 654 O O . VAL A 1 89 ? 47.394 -16.127 12.573 1.00 21.97 89 VAL A O 1
ATOM 658 N N . PRO A 1 90 ? 45.323 -16.582 13.262 1.00 25.25 90 PRO A N 1
ATOM 659 C CA . PRO A 1 90 ? 45.107 -17.513 12.151 1.00 27.83 90 PRO A CA 1
ATOM 660 C C . PRO A 1 90 ? 44.992 -16.793 10.820 1.00 31.97 90 PRO A C 1
ATOM 661 O O . PRO A 1 90 ? 44.474 -15.677 10.728 1.00 27.00 90 PRO A O 1
ATOM 665 N N . LEU A 1 91 ? 45.496 -17.450 9.781 1.00 28.36 91 LEU A N 1
ATOM 666 C CA . LEU A 1 91 ? 45.265 -17.024 8.408 1.00 28.64 91 LEU A CA 1
ATOM 667 C C . LEU A 1 91 ? 43.986 -17.687 7.910 1.00 23.59 91 LEU A C 1
ATOM 668 O O . LEU A 1 91 ? 43.912 -18.918 7.831 1.00 30.50 91 LEU A O 1
ATOM 673 N N . VAL A 1 92 ? 42.982 -16.877 7.593 1.00 26.53 92 VAL A N 1
ATOM 674 C CA . VAL A 1 92 ? 41.710 -17.367 7.077 1.00 27.72 92 VAL A CA 1
ATOM 675 C C . VAL A 1 92 ? 41.743 -17.213 5.562 1.00 22.68 92 VAL A C 1
ATOM 676 O O . VAL A 1 92 ? 41.775 -16.092 5.042 1.00 22.17 92 VAL A O 1
ATOM 680 N N . SER A 1 93 ? 41.739 -18.342 4.848 1.00 25.03 93 SER A N 1
ATOM 681 C CA . SER A 1 93 ? 41.898 -18.342 3.399 1.00 25.43 93 SER A CA 1
ATOM 682 C C . SER A 1 93 ? 40.580 -18.340 2.637 1.00 32.60 93 SER A C 1
ATOM 683 O O . SER A 1 93 ? 40.574 -18.003 1.449 1.00 34.11 93 SER A O 1
ATOM 686 N N . ASP A 1 94 ? 39.473 -18.709 3.278 1.00 25.64 94 ASP A N 1
ATOM 687 C CA . ASP A 1 94 ? 38.144 -18.610 2.679 1.00 26.84 94 ASP A CA 1
ATOM 688 C C . ASP A 1 94 ? 37.259 -17.850 3.656 1.00 33.62 94 ASP A C 1
ATOM 689 O O . ASP A 1 94 ? 36.915 -18.376 4.720 1.00 42.43 94 ASP A O 1
ATOM 694 N N . TYR A 1 95 ? 36.893 -16.617 3.302 1.00 30.96 95 TYR A N 1
ATOM 695 C CA . TYR A 1 95 ? 36.197 -15.749 4.248 1.00 29.92 95 TYR A CA 1
ATOM 696 C C . TYR A 1 95 ? 35.053 -14.938 3.658 1.00 25.35 95 TYR A C 1
ATOM 697 O O . TYR A 1 95 ? 34.225 -14.443 4.432 1.00 31.48 95 TYR A O 1
ATOM 706 N N . LEU A 1 96 ? 34.954 -14.782 2.335 1.00 29.20 96 LEU A N 1
ATOM 707 C CA . LEU A 1 96 ? 33.952 -13.892 1.756 1.00 30.73 96 LEU A CA 1
ATOM 708 C C . LEU A 1 96 ? 32.524 -14.394 1.929 1.00 32.65 96 LEU A C 1
ATOM 709 O O . LEU A 1 96 ? 31.589 -13.607 1.746 1.00 33.06 96 LEU A O 1
ATOM 714 N N . ASN A 1 97 ? 32.325 -15.665 2.278 1.00 25.66 97 ASN A N 1
ATOM 715 C CA . ASN A 1 97 ? 30.999 -16.193 2.564 1.00 34.65 97 ASN A CA 1
ATOM 716 C C . ASN A 1 97 ? 30.757 -16.368 4.059 1.00 32.38 97 ASN A C 1
ATOM 717 O O . ASN A 1 97 ? 29.849 -17.108 4.452 1.00 30.07 97 ASN A O 1
ATOM 722 N N . GLY A 1 98 ? 31.550 -15.701 4.895 1.00 28.70 98 GLY A N 1
ATOM 723 C CA . GLY A 1 98 ? 31.410 -15.802 6.334 1.00 30.20 98 GLY A CA 1
ATOM 724 C C . GLY A 1 98 ? 32.697 -16.198 7.028 1.00 29.71 98 GLY A C 1
ATOM 725 O O . GLY A 1 98 ? 33.464 -17.015 6.509 1.00 28.81 98 GLY A O 1
ATOM 726 N N . VAL A 1 99 ? 32.945 -15.624 8.202 1.00 25.61 99 VAL A N 1
ATOM 727 C CA . VAL A 1 99 ? 34.127 -15.948 8.995 1.00 23.54 99 VAL A CA 1
ATOM 728 C C . VAL A 1 99 ? 33.760 -15.832 10.468 1.00 30.67 99 VAL A C 1
ATOM 729 O O . VAL A 1 99 ? 33.059 -14.901 10.878 1.00 30.46 99 VAL A O 1
ATOM 733 N N . ASP A 1 100 ? 34.225 -16.796 11.260 1.00 30.89 100 ASP A N 1
ATOM 734 C CA . ASP A 1 100 ? 33.877 -16.899 12.673 1.00 33.98 100 ASP A CA 1
ATOM 735 C C . ASP A 1 100 ? 34.968 -16.223 13.493 1.00 37.73 100 ASP A C 1
ATOM 736 O O . ASP A 1 100 ? 36.090 -16.733 13.588 1.00 35.94 100 ASP A O 1
ATOM 741 N N . VAL A 1 101 ? 34.641 -15.075 14.082 1.00 29.62 101 VAL A N 1
ATOM 742 C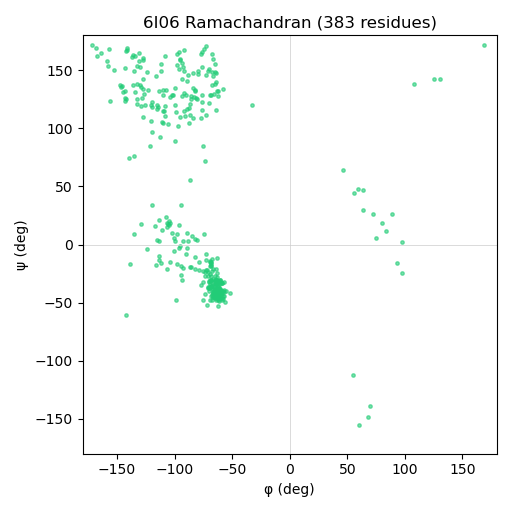 CA . VAL A 1 101 ? 35.576 -14.338 14.924 1.00 33.81 101 VAL A CA 1
ATOM 743 C C . VAL A 1 101 ? 34.801 -13.749 16.098 1.00 34.70 101 VAL A C 1
ATOM 744 O O . VAL A 1 101 ? 33.793 -13.061 15.902 1.00 34.70 101 VAL A O 1
ATOM 748 N N . LYS A 1 102 ? 35.244 -14.054 17.313 1.00 28.35 102 LYS A N 1
ATOM 749 C CA . LYS A 1 102 ? 34.626 -13.560 18.533 1.00 28.07 102 LYS A CA 1
ATOM 750 C C . LYS A 1 102 ? 35.348 -12.312 19.023 1.00 33.84 102 LYS A C 1
ATOM 751 O O . LYS A 1 102 ? 36.496 -12.049 18.660 1.00 29.94 102 LYS A O 1
ATOM 753 N N . ALA A 1 103 ? 34.650 -11.536 19.851 1.00 33.65 103 ALA A N 1
ATOM 754 C CA . ALA A 1 103 ? 35.255 -10.361 20.461 1.00 32.53 103 ALA A CA 1
ATOM 755 C C . ALA A 1 103 ? 36.484 -10.766 21.263 1.00 28.67 103 ALA A C 1
ATOM 756 O O . ALA A 1 103 ? 36.454 -11.739 22.023 1.00 33.59 103 ALA A O 1
ATOM 758 N N . GLY A 1 104 ? 37.573 -10.022 21.084 1.00 27.51 104 GLY A N 1
ATOM 759 C CA . GLY A 1 104 ? 38.839 -10.351 21.691 1.00 25.36 104 GLY A CA 1
ATOM 760 C C . GLY A 1 104 ? 39.763 -11.182 20.826 1.00 30.58 104 GLY A C 1
ATOM 761 O O . GLY A 1 104 ? 40.959 -11.267 21.126 1.00 28.97 104 GLY A O 1
ATOM 762 N N . ASP A 1 105 ? 39.247 -11.795 19.765 1.00 27.39 105 ASP A N 1
ATOM 763 C CA . ASP A 1 105 ? 40.043 -12.590 18.844 1.00 27.63 105 ASP A CA 1
ATOM 764 C C . ASP A 1 105 ? 40.423 -11.763 17.620 1.00 30.90 105 ASP A C 1
ATOM 765 O O . ASP A 1 105 ? 39.843 -10.710 17.348 1.00 25.60 105 ASP A O 1
ATOM 770 N N . ILE A 1 106 ? 41.414 -12.257 16.881 1.00 28.13 106 ILE A N 1
ATOM 771 C CA . ILE A 1 106 ? 41.897 -11.570 15.687 1.00 31.90 106 ILE A CA 1
ATOM 772 C C . ILE A 1 106 ? 42.321 -12.605 14.654 1.00 31.12 106 ILE A C 1
ATOM 773 O O . ILE A 1 106 ? 42.973 -13.601 14.982 1.00 36.54 106 ILE A O 1
ATOM 778 N N . VAL A 1 107 ? 41.943 -12.361 13.398 1.00 26.74 107 VAL A N 1
ATOM 779 C CA . VAL A 1 107 ? 42.338 -13.195 12.273 1.00 25.78 107 VAL A CA 1
ATOM 780 C C . VAL A 1 107 ? 42.956 -12.305 11.204 1.00 27.31 107 VAL A C 1
ATOM 781 O O . VAL A 1 107 ? 42.734 -11.093 11.164 1.00 23.59 107 VAL A O 1
ATOM 785 N N . LEU A 1 108 ? 43.742 -12.927 10.330 1.00 26.33 108 LEU A N 1
ATOM 786 C CA . LEU A 1 108 ? 44.326 -12.260 9.174 1.00 24.18 108 LEU A CA 1
ATOM 787 C C . LEU A 1 108 ? 43.740 -12.877 7.912 1.00 24.18 108 LEU A C 1
ATOM 788 O O . LEU A 1 108 ? 43.908 -14.077 7.670 1.00 24.96 108 LEU A O 1
ATOM 793 N N . PHE A 1 109 ? 43.043 -12.063 7.124 1.00 24.38 109 PHE A N 1
ATOM 794 C CA . PHE A 1 109 ? 42.530 -12.520 5.842 1.00 23.66 109 PHE A CA 1
ATOM 795 C C . PHE A 1 109 ? 43.678 -12.815 4.886 1.00 23.89 109 PHE A C 1
ATOM 796 O O . PHE A 1 109 ? 44.710 -12.139 4.893 1.00 19.26 109 PHE A O 1
ATOM 804 N N . GLU A 1 110 ? 43.491 -13.832 4.049 1.00 22.63 110 GLU A N 1
ATOM 805 C CA . GLU A 1 110 ? 44.436 -14.062 2.968 1.00 21.11 110 GLU A CA 1
ATOM 806 C C . GLU A 1 110 ? 44.395 -12.888 1.988 1.00 22.24 110 GLU A C 1
ATOM 807 O O . GLU A 1 110 ? 43.405 -12.157 1.899 1.00 19.77 110 GLU A O 1
ATOM 813 N N . ASN A 1 111 ? 45.509 -12.705 1.272 1.00 25.19 111 ASN A N 1
ATOM 814 C CA . ASN A 1 111 ? 45.735 -11.629 0.306 1.00 27.68 111 ASN A CA 1
ATOM 815 C C . ASN A 1 111 ? 44.475 -11.190 -0.434 1.00 22.15 111 ASN A C 1
ATOM 816 O O . ASN A 1 111 ? 43.848 -11.990 -1.135 1.00 23.87 111 ASN A O 1
ATOM 821 N N . VAL A 1 112 ? 44.104 -9.913 -0.289 1.00 21.43 112 VAL A N 1
ATOM 822 C CA . VAL A 1 112 ? 42.920 -9.400 -0.970 1.00 19.85 112 VAL A CA 1
ATOM 823 C C . VAL A 1 112 ? 43.110 -9.359 -2.479 1.00 27.32 112 VAL A C 1
ATOM 824 O O . VAL A 1 112 ? 42.123 -9.368 -3.223 1.00 24.65 112 VAL A O 1
ATOM 828 N N . ARG A 1 113 ? 44.357 -9.321 -2.957 1.00 19.79 113 ARG A N 1
ATOM 829 C CA . ARG A 1 113 ? 44.605 -9.313 -4.393 1.00 25.01 113 ARG A CA 1
ATOM 830 C C . ARG A 1 113 ? 44.326 -10.660 -5.046 1.00 30.59 113 ARG A C 1
ATOM 831 O O . ARG A 1 113 ? 44.364 -10.750 -6.278 1.00 31.87 113 ARG A O 1
ATOM 839 N N . PHE A 1 114 ? 44.060 -11.704 -4.258 1.00 27.62 114 PHE A N 1
ATOM 840 C CA . PHE A 1 114 ? 43.589 -12.967 -4.811 1.00 27.25 114 PHE A CA 1
ATOM 841 C C . PHE A 1 114 ? 42.130 -12.904 -5.237 1.00 26.93 114 PHE A C 1
ATOM 842 O O . PHE A 1 114 ? 41.710 -13.697 -6.086 1.00 32.68 114 PHE A O 1
ATOM 850 N N . ASN A 1 115 ? 41.358 -11.978 -4.675 1.00 29.12 115 ASN A N 1
ATOM 851 C CA . ASN A 1 115 ? 39.912 -11.971 -4.852 1.00 30.95 115 ASN A CA 1
ATOM 852 C C . ASN A 1 115 ? 39.531 -11.335 -6.183 1.00 36.02 115 ASN A C 1
ATOM 853 O O . ASN A 1 115 ? 39.927 -10.203 -6.478 1.00 29.12 115 ASN A O 1
ATOM 858 N N . LYS A 1 116 ? 38.752 -12.065 -6.980 1.00 33.67 116 LYS A N 1
ATOM 859 C CA . LYS A 1 116 ? 38.285 -11.548 -8.258 1.00 33.62 116 LYS A CA 1
ATOM 860 C C . LYS A 1 116 ? 37.405 -10.322 -8.047 1.00 34.46 116 LYS A C 1
ATOM 861 O O . LYS A 1 116 ? 36.445 -10.355 -7.271 1.00 26.97 116 LYS A O 1
ATOM 863 N N . GLY A 1 117 ? 37.738 -9.238 -8.743 1.00 31.29 117 GLY A N 1
ATOM 864 C CA . GLY A 1 117 ? 37.055 -7.973 -8.580 1.00 26.33 117 GLY A CA 1
ATOM 865 C C . GLY A 1 117 ? 37.750 -6.989 -7.665 1.00 34.17 117 GLY A C 1
ATOM 866 O O . GLY A 1 117 ? 37.222 -5.891 -7.449 1.00 31.90 117 GLY A O 1
ATOM 867 N N . GLU A 1 118 ? 38.921 -7.341 -7.129 1.00 28.21 118 GLU A N 1
ATOM 868 C CA . GLU A 1 118 ? 39.601 -6.461 -6.183 1.00 24.50 118 GLU A CA 1
ATOM 869 C C . GLU A 1 118 ? 40.182 -5.238 -6.880 1.00 26.46 118 GLU A C 1
ATOM 870 O O . GLU A 1 118 ? 39.941 -4.100 -6.461 1.00 28.74 118 GLU A O 1
ATOM 876 N N . LYS A 1 119 ? 40.954 -5.452 -7.948 1.00 28.47 119 LYS A N 1
ATOM 877 C CA . LYS A 1 119 ? 41.654 -4.340 -8.584 1.00 35.73 119 LYS A CA 1
ATOM 878 C C . LYS A 1 119 ? 40.694 -3.379 -9.275 1.00 27.60 119 LYS A C 1
ATOM 879 O O . LYS A 1 119 ? 40.977 -2.178 -9.355 1.00 31.39 119 LYS A O 1
ATOM 885 N N . LYS A 1 120 ? 39.564 -3.875 -9.776 1.00 24.95 120 LYS A N 1
ATOM 886 C CA . LYS A 1 120 ? 38.587 -3.040 -10.461 1.00 27.74 120 LYS A CA 1
ATOM 887 C C . LYS A 1 120 ? 37.431 -2.624 -9.558 1.00 30.28 120 LYS A C 1
ATOM 888 O O . LYS A 1 120 ? 36.447 -2.062 -10.049 1.00 27.61 120 LYS A O 1
ATOM 894 N N . ASN A 1 121 ? 37.528 -2.896 -8.254 1.00 23.86 121 ASN A N 1
ATOM 895 C CA . ASN A 1 121 ? 36.592 -2.369 -7.257 1.00 30.77 121 ASN A CA 1
ATOM 896 C C . ASN A 1 121 ? 35.154 -2.795 -7.552 1.00 31.95 121 ASN A C 1
ATOM 897 O O . ASN A 1 121 ? 34.223 -1.986 -7.527 1.00 36.61 121 ASN A O 1
ATOM 902 N N . ALA A 1 122 ? 34.978 -4.086 -7.829 1.00 25.01 122 ALA A N 1
ATOM 903 C CA . ALA A 1 122 ? 33.659 -4.603 -8.171 1.00 29.37 122 ALA A CA 1
ATOM 904 C C . ALA A 1 122 ? 32.710 -4.482 -6.986 1.00 28.82 122 ALA A C 1
ATOM 905 O O . ALA A 1 122 ? 33.083 -4.746 -5.839 1.00 27.01 122 ALA A O 1
ATOM 907 N N . ASP A 1 123 ? 31.470 -4.073 -7.273 1.00 27.11 123 ASP A N 1
ATOM 908 C CA . ASP A 1 123 ? 30.480 -3.887 -6.215 1.00 27.04 123 ASP A CA 1
ATOM 909 C C . ASP A 1 123 ? 30.211 -5.187 -5.468 1.00 33.62 123 ASP A C 1
ATOM 910 O O . ASP A 1 123 ? 30.076 -5.189 -4.238 1.00 28.01 123 ASP A O 1
ATOM 915 N N . GLU A 1 124 ? 30.129 -6.303 -6.197 1.00 33.58 124 GLU A N 1
ATOM 916 C CA . GLU A 1 124 ? 29.801 -7.581 -5.573 1.00 33.22 124 GLU A CA 1
ATOM 917 C C . GLU A 1 124 ? 30.822 -7.957 -4.507 1.00 29.47 124 GLU A C 1
ATOM 918 O O . GLU A 1 124 ? 30.454 -8.414 -3.418 1.00 25.97 124 GLU A O 1
ATOM 924 N N . LEU A 1 125 ? 32.109 -7.763 -4.797 1.00 19.90 125 LEU A N 1
ATOM 925 C CA . LEU A 1 125 ? 33.140 -8.052 -3.805 1.00 26.25 125 LEU A CA 1
ATOM 926 C C . LEU A 1 125 ? 33.120 -7.030 -2.676 1.00 33.59 125 LEU A C 1
ATOM 927 O O . LEU A 1 125 ? 33.336 -7.382 -1.510 1.00 33.59 125 LEU A O 1
ATOM 932 N N . ALA A 1 126 ? 32.861 -5.762 -3.004 1.00 33.15 126 ALA A N 1
ATOM 933 C CA . ALA A 1 126 ? 32.813 -4.722 -1.981 1.00 33.99 126 ALA A CA 1
ATOM 934 C C . ALA A 1 126 ? 31.722 -5.002 -0.957 1.00 32.08 126 ALA A C 1
ATOM 935 O O . ALA A 1 126 ? 31.908 -4.765 0.242 1.00 34.44 126 ALA A O 1
ATOM 937 N N . LYS A 1 127 ? 30.574 -5.509 -1.413 1.00 23.34 127 LYS A N 1
ATOM 938 C CA . LYS A 1 127 ? 29.485 -5.821 -0.495 1.00 29.49 127 LYS A CA 1
ATOM 939 C C . LYS A 1 127 ? 29.782 -7.068 0.328 1.00 31.52 127 LYS A C 1
ATOM 940 O O . LYS A 1 127 ? 29.265 -7.210 1.442 1.00 31.92 127 LYS A O 1
ATOM 946 N N . GLN A 1 128 ? 30.603 -7.980 -0.199 1.00 26.85 128 GLN A N 1
ATOM 947 C CA . GLN A 1 128 ? 31.011 -9.142 0.585 1.00 28.77 128 GLN A CA 1
ATOM 948 C C . GLN A 1 128 ? 31.913 -8.733 1.742 1.00 27.48 128 GLN A C 1
ATOM 949 O O . GLN A 1 128 ? 31.747 -9.220 2.867 1.00 28.72 128 GLN A O 1
ATOM 955 N N . TYR A 1 129 ? 32.877 -7.844 1.483 1.00 22.82 129 TYR A N 1
ATOM 956 C CA . TYR A 1 129 ? 33.706 -7.302 2.557 1.00 26.80 129 TYR A CA 1
ATOM 957 C C . TYR A 1 129 ? 32.846 -6.645 3.631 1.00 34.55 129 TYR A C 1
ATOM 958 O O . TYR A 1 129 ? 33.011 -6.909 4.828 1.00 27.13 129 TYR A O 1
ATOM 967 N N . ALA A 1 130 ? 31.924 -5.774 3.213 1.00 33.03 130 ALA A N 1
ATOM 968 C CA . ALA A 1 130 ? 31.113 -5.026 4.168 1.00 30.09 130 ALA A CA 1
ATOM 969 C C . ALA A 1 130 ? 30.219 -5.939 4.994 1.00 29.68 130 ALA A C 1
ATOM 970 O O . ALA A 1 130 ? 29.969 -5.661 6.172 1.00 31.20 130 ALA A O 1
ATOM 972 N N . ALA A 1 131 ? 29.738 -7.034 4.403 1.00 27.62 131 ALA A N 1
ATOM 973 C CA . ALA A 1 131 ? 28.870 -7.951 5.130 1.00 30.06 131 ALA A CA 1
ATOM 974 C C . ALA A 1 131 ? 29.594 -8.659 6.266 1.00 28.72 131 ALA A C 1
ATOM 975 O O . ALA A 1 131 ? 28.938 -9.136 7.197 1.00 28.16 131 ALA A O 1
ATOM 977 N N . LEU A 1 132 ? 30.924 -8.730 6.216 1.00 25.71 132 LEU A N 1
ATOM 978 C CA . LEU A 1 132 ? 31.693 -9.436 7.232 1.00 27.72 132 LEU A CA 1
ATOM 979 C C . LEU A 1 132 ? 31.944 -8.610 8.487 1.00 27.03 132 LEU A C 1
ATOM 980 O O . LEU A 1 132 ? 32.414 -9.167 9.485 1.00 27.10 132 LEU A O 1
ATOM 985 N N . CYS A 1 133 ? 31.652 -7.311 8.468 1.00 20.54 133 CYS A N 1
ATOM 986 C CA . CYS A 1 133 ? 32.037 -6.430 9.561 1.00 25.75 133 CYS A CA 1
ATOM 987 C C . CYS A 1 133 ? 30.894 -5.491 9.913 1.00 27.90 133 CYS A C 1
ATOM 988 O O . CYS A 1 133 ? 29.954 -5.293 9.137 1.00 33.50 133 CYS A O 1
ATOM 991 N N . ASP A 1 134 ? 30.986 -4.924 11.116 1.00 19.99 134 ASP A N 1
ATOM 992 C CA . ASP A 1 134 ? 30.144 -3.808 11.521 1.00 23.01 134 ASP A CA 1
ATOM 993 C C . ASP A 1 134 ? 30.815 -2.467 11.259 1.00 30.55 134 ASP A C 1
ATOM 994 O O . ASP A 1 134 ? 30.125 -1.473 11.001 1.00 24.06 134 ASP A O 1
ATOM 999 N N . VAL A 1 135 ? 32.145 -2.423 11.323 1.00 26.61 135 VAL A N 1
ATOM 1000 C CA . VAL A 1 135 ? 32.927 -1.223 11.053 1.00 22.16 135 VAL A CA 1
ATOM 1001 C C . VAL A 1 135 ? 34.065 -1.594 10.113 1.00 23.83 135 VAL A C 1
ATOM 1002 O O . VAL A 1 135 ? 34.692 -2.648 10.269 1.00 22.67 135 VAL A O 1
ATOM 1006 N N . PHE A 1 136 ? 34.327 -0.734 9.132 1.00 23.82 136 PHE A N 1
ATOM 1007 C CA . PHE A 1 136 ? 35.507 -0.850 8.287 1.00 22.65 136 PHE A CA 1
ATOM 1008 C C . PHE A 1 136 ? 36.460 0.292 8.605 1.00 22.37 136 PHE A C 1
ATOM 1009 O O . PHE A 1 136 ? 36.041 1.452 8.688 1.00 22.06 136 PHE A O 1
ATOM 1017 N N . VAL A 1 137 ? 37.738 -0.038 8.770 1.00 20.61 137 VAL A N 1
ATOM 1018 C CA . VAL A 1 137 ? 38.771 0.934 9.106 1.00 22.28 137 VAL A CA 1
ATOM 1019 C C . VAL A 1 137 ? 39.819 0.916 8.002 1.00 25.92 137 VAL A C 1
ATOM 1020 O O . VAL A 1 137 ? 40.443 -0.122 7.746 1.00 23.95 137 VAL A O 1
ATOM 1024 N N . MET A 1 138 ? 40.008 2.059 7.349 1.00 21.80 138 MET A N 1
ATOM 1025 C CA . MET A 1 138 ? 41.047 2.218 6.337 1.00 20.23 138 MET A CA 1
ATOM 1026 C C . MET A 1 138 ? 42.300 2.754 7.020 1.00 26.07 138 MET A C 1
ATOM 1027 O O . MET A 1 138 ? 42.302 3.876 7.538 1.00 22.94 138 MET A O 1
ATOM 1032 N N . ASP A 1 139 ? 43.366 1.950 7.025 1.00 28.48 139 ASP A N 1
ATOM 1033 C CA . ASP A 1 139 ? 44.600 2.300 7.721 1.00 27.67 139 ASP A CA 1
ATOM 1034 C C . ASP A 1 139 ? 45.822 2.154 6.819 1.00 24.10 139 ASP A C 1
ATOM 1035 O O . ASP A 1 139 ? 46.949 2.091 7.319 1.00 27.09 139 ASP A O 1
ATOM 1040 N N . ALA A 1 140 ? 45.626 2.104 5.502 1.00 26.75 140 ALA A N 1
ATOM 1041 C CA . ALA A 1 140 ? 46.697 1.834 4.542 1.00 25.63 140 ALA A CA 1
ATOM 1042 C C . ALA A 1 140 ? 46.802 3.010 3.574 1.00 28.00 140 ALA A C 1
ATOM 1043 O O . ALA A 1 140 ? 46.235 2.986 2.479 1.00 24.86 140 ALA A O 1
ATOM 1045 N N . PHE A 1 141 ? 47.552 4.039 3.980 1.00 18.32 141 PHE A N 1
ATOM 1046 C CA . PHE A 1 141 ? 47.685 5.230 3.145 1.00 23.29 141 PHE A CA 1
ATOM 1047 C C . PHE A 1 141 ? 48.379 4.924 1.823 1.00 28.80 141 PHE A C 1
ATOM 1048 O O . PHE A 1 141 ? 48.050 5.532 0.797 1.00 20.85 141 PHE A O 1
ATOM 1056 N N . GLY A 1 142 ? 49.331 3.989 1.821 1.00 22.42 142 GLY A N 1
ATOM 1057 C CA . GLY A 1 142 ? 50.083 3.662 0.619 1.00 26.17 142 GLY A CA 1
ATOM 1058 C C . GLY A 1 142 ? 49.250 3.092 -0.511 1.00 25.63 142 GLY A C 1
ATOM 1059 O O . GLY A 1 142 ? 49.754 2.982 -1.634 1.00 24.86 142 GLY A O 1
ATOM 1060 N N . THR A 1 143 ? 48.000 2.720 -0.242 1.00 20.46 143 THR A N 1
ATOM 1061 C CA . THR A 1 143 ? 47.073 2.259 -1.266 1.00 19.52 143 THR A CA 1
ATOM 1062 C C . THR A 1 143 ? 45.886 3.193 -1.434 1.00 27.55 143 THR A C 1
ATOM 1063 O O . THR A 1 143 ? 44.981 2.892 -2.221 1.00 31.94 143 THR A O 1
ATOM 1067 N N . ALA A 1 144 ? 45.868 4.320 -0.720 1.00 23.12 144 ALA A N 1
ATOM 1068 C CA . ALA A 1 144 ? 44.714 5.209 -0.713 1.00 24.55 144 ALA A CA 1
ATOM 1069 C C . ALA A 1 144 ? 44.496 5.924 -2.039 1.00 24.00 144 ALA A C 1
ATOM 1070 O O . ALA A 1 144 ? 43.419 6.494 -2.240 1.00 26.12 144 ALA A O 1
ATOM 1072 N N . HIS A 1 145 ? 45.476 5.912 -2.940 1.00 20.93 145 HIS A N 1
ATOM 1073 C CA . HIS A 1 145 ? 45.353 6.592 -4.223 1.00 21.31 145 HIS A CA 1
ATOM 1074 C C . HIS A 1 145 ? 44.741 5.716 -5.309 1.00 26.15 145 HIS A C 1
ATOM 1075 O O . HIS A 1 145 ? 44.627 6.166 -6.453 1.00 31.16 145 HIS A O 1
ATOM 1082 N N . ARG A 1 146 ? 44.341 4.490 -4.982 1.00 30.45 146 ARG A N 1
ATOM 1083 C CA . ARG A 1 146 ? 43.720 3.586 -5.939 1.00 34.18 146 ARG A CA 1
ATOM 1084 C C . ARG A 1 146 ? 42.426 3.039 -5.355 1.00 25.87 146 ARG A C 1
ATOM 1085 O O . ARG A 1 146 ? 42.379 2.648 -4.184 1.00 34.48 146 ARG A O 1
ATOM 1093 N N . ALA A 1 147 ? 41.380 3.014 -6.177 1.00 25.09 147 ALA A N 1
ATOM 1094 C CA . ALA A 1 147 ? 40.065 2.540 -5.760 1.00 26.34 147 ALA A CA 1
ATOM 1095 C C . ALA A 1 147 ? 39.994 1.033 -5.975 1.00 27.13 147 ALA A C 1
ATOM 1096 O O . ALA A 1 147 ? 39.861 0.564 -7.110 1.00 25.78 147 ALA A O 1
ATOM 1098 N N . GLU A 1 148 ? 40.081 0.276 -4.887 1.00 27.12 148 GLU A N 1
ATOM 1099 C CA . GLU A 1 148 ? 40.026 -1.176 -4.940 1.00 29.55 148 GLU A CA 1
ATOM 1100 C C . GLU A 1 148 ? 39.026 -1.677 -3.907 1.00 29.66 148 GLU A C 1
ATOM 1101 O O . GLU A 1 148 ? 38.616 -0.941 -3.007 1.00 29.96 148 GLU A O 1
ATOM 1107 N N . GLY A 1 149 ? 38.638 -2.948 -4.055 1.00 22.82 149 GLY A N 1
ATOM 1108 C CA . GLY A 1 149 ? 37.566 -3.495 -3.234 1.00 24.94 149 GLY A CA 1
ATOM 1109 C C . GLY A 1 149 ? 37.804 -3.343 -1.744 1.00 23.06 149 GLY A C 1
ATOM 1110 O O . GLY A 1 149 ? 36.880 -3.038 -0.986 1.00 23.47 149 GLY A O 1
ATOM 1111 N N . SER A 1 150 ? 39.048 -3.543 -1.305 1.00 22.21 150 SER A N 1
ATOM 1112 C CA . SER A 1 150 ? 39.412 -3.457 0.103 1.00 23.40 150 SER A CA 1
ATOM 1113 C C . SER A 1 150 ? 39.843 -2.060 0.534 1.00 23.21 150 SER A C 1
ATOM 1114 O O . SER A 1 150 ? 40.041 -1.835 1.733 1.00 24.30 150 SER A O 1
ATOM 1117 N N . THR A 1 151 ? 40.006 -1.124 -0.405 1.00 23.02 151 THR A N 1
ATOM 1118 C CA . THR A 1 151 ? 40.424 0.232 -0.077 1.00 24.25 151 THR A CA 1
ATOM 1119 C C . THR A 1 151 ? 39.343 1.277 -0.299 1.00 22.04 151 THR A C 1
ATOM 1120 O O . THR A 1 151 ? 39.475 2.393 0.212 1.00 23.44 151 THR A O 1
ATOM 1124 N N . HIS A 1 152 ? 38.284 0.948 -1.035 1.00 25.41 152 HIS A N 1
ATOM 1125 C CA . HIS A 1 152 ? 37.314 1.952 -1.450 1.00 23.53 152 HIS A CA 1
ATOM 1126 C C . HIS A 1 152 ? 35.895 1.404 -1.419 1.00 26.25 152 HIS A C 1
ATOM 1127 O O . HIS A 1 152 ? 35.039 1.922 -0.695 1.00 30.07 152 HIS A O 1
ATOM 1134 N N . GLY A 1 153 ? 35.641 0.354 -2.203 1.00 29.09 153 GLY A N 1
ATOM 1135 C CA . GLY A 1 153 ? 34.286 -0.156 -2.330 1.00 26.18 153 GLY A CA 1
ATOM 1136 C C . GLY A 1 153 ? 33.685 -0.587 -1.006 1.00 28.11 153 GLY A C 1
ATOM 1137 O O . GLY A 1 153 ? 32.513 -0.321 -0.732 1.00 25.09 153 GLY A O 1
ATOM 1138 N N . VAL A 1 154 ? 34.478 -1.261 -0.168 1.00 23.51 154 VAL A N 1
ATOM 1139 C CA . VAL A 1 154 ? 33.979 -1.701 1.132 1.00 24.15 154 VAL A CA 1
ATOM 1140 C C . VAL A 1 154 ? 33.536 -0.511 1.973 1.00 28.08 154 VAL A C 1
ATOM 1141 O O . VAL A 1 154 ? 32.581 -0.611 2.753 1.00 32.18 154 VAL A O 1
ATOM 1145 N N . ALA A 1 155 ? 34.196 0.638 1.812 1.00 25.79 155 ALA A N 1
ATOM 1146 C CA . ALA A 1 155 ? 33.802 1.831 2.549 1.00 27.33 155 ALA A CA 1
ATOM 1147 C C . ALA A 1 155 ? 32.478 2.402 2.061 1.00 26.12 155 ALA A C 1
ATOM 1148 O O . ALA A 1 155 ? 31.807 3.110 2.820 1.00 26.45 155 ALA A O 1
ATOM 1150 N N . LYS A 1 156 ? 32.087 2.116 0.817 1.00 28.34 156 LYS A N 1
ATOM 1151 C CA . LYS A 1 156 ? 30.782 2.560 0.338 1.00 32.90 156 LYS A CA 1
ATOM 1152 C C . LYS A 1 156 ? 29.647 1.817 1.028 1.00 29.84 156 LYS A C 1
ATOM 1153 O O . LYS A 1 156 ? 28.563 2.381 1.215 1.00 31.90 156 LYS A O 1
ATOM 1159 N N . PHE A 1 157 ? 29.874 0.563 1.421 1.00 30.42 157 PHE A N 1
ATOM 1160 C CA . PHE A 1 157 ? 28.799 -0.314 1.860 1.00 29.75 157 PHE A CA 1
ATOM 1161 C C . PHE A 1 157 ? 28.866 -0.701 3.330 1.00 33.40 157 PHE A C 1
ATOM 1162 O O . PHE A 1 157 ? 27.880 -1.231 3.853 1.00 29.51 157 PHE A O 1
ATOM 1170 N N . ALA A 1 158 ? 29.987 -0.465 4.008 1.00 27.52 158 ALA A N 1
ATOM 1171 C CA . ALA A 1 158 ? 30.067 -0.783 5.427 1.00 28.13 158 ALA A CA 1
ATOM 1172 C C . ALA A 1 158 ? 29.087 0.074 6.219 1.00 32.78 158 ALA A C 1
ATOM 1173 O O . ALA A 1 158 ? 28.794 1.217 5.858 1.00 30.63 158 ALA A O 1
ATOM 1175 N N . LYS A 1 159 ? 28.560 -0.499 7.304 1.00 26.64 159 LYS A N 1
ATOM 1176 C CA . LYS A 1 159 ? 27.656 0.256 8.166 1.00 32.96 159 LYS A CA 1
ATOM 1177 C C . LYS A 1 159 ? 28.350 1.483 8.740 1.00 33.94 159 LYS A C 1
ATOM 1178 O O . LYS A 1 159 ? 27.738 2.551 8.867 1.00 26.45 159 LYS A O 1
ATOM 1184 N N . VAL A 1 160 ? 29.628 1.350 9.091 1.00 29.20 160 VAL A N 1
ATOM 1185 C CA . VAL A 1 160 ? 30.451 2.457 9.564 1.00 24.38 160 VAL A CA 1
ATOM 1186 C C . VAL A 1 160 ? 31.807 2.364 8.875 1.00 28.66 160 VAL A C 1
ATOM 1187 O O . VAL A 1 160 ? 32.371 1.273 8.743 1.00 32.09 160 VAL A O 1
ATOM 1191 N N . ALA A 1 161 ? 32.326 3.507 8.430 1.00 23.32 161 ALA A N 1
ATOM 1192 C CA . ALA A 1 161 ? 33.621 3.577 7.764 1.00 22.25 161 ALA A CA 1
ATOM 1193 C C . ALA A 1 161 ? 34.431 4.715 8.363 1.00 24.01 161 ALA A C 1
ATOM 1194 O O . ALA A 1 161 ? 33.972 5.861 8.386 1.00 28.01 161 ALA A O 1
ATOM 1196 N N . ALA A 1 162 ? 35.635 4.400 8.837 1.00 20.23 162 ALA A N 1
ATOM 1197 C CA . ALA A 1 162 ? 36.480 5.375 9.511 1.00 24.38 162 ALA A CA 1
ATOM 1198 C C . ALA A 1 162 ? 37.935 5.148 9.129 1.00 29.05 162 ALA A C 1
ATOM 1199 O O . ALA A 1 162 ? 38.303 4.110 8.572 1.00 22.31 162 ALA A O 1
ATOM 1201 N N . ALA A 1 163 ? 38.764 6.139 9.445 1.00 25.27 163 ALA A N 1
ATOM 1202 C CA . ALA A 1 163 ? 40.197 6.063 9.204 1.00 26.99 163 ALA A CA 1
ATOM 1203 C C . ALA A 1 163 ? 40.915 5.555 10.445 1.00 23.70 163 ALA A C 1
ATOM 1204 O O . ALA A 1 163 ? 40.546 5.889 11.574 1.00 26.48 163 ALA A O 1
ATOM 1206 N N . GLY A 1 164 ? 41.940 4.742 10.226 1.00 25.73 164 GLY A N 1
ATOM 1207 C CA . GLY A 1 164 ? 42.787 4.299 11.304 1.00 25.72 164 GLY A CA 1
ATOM 1208 C C . GLY A 1 164 ? 43.739 5.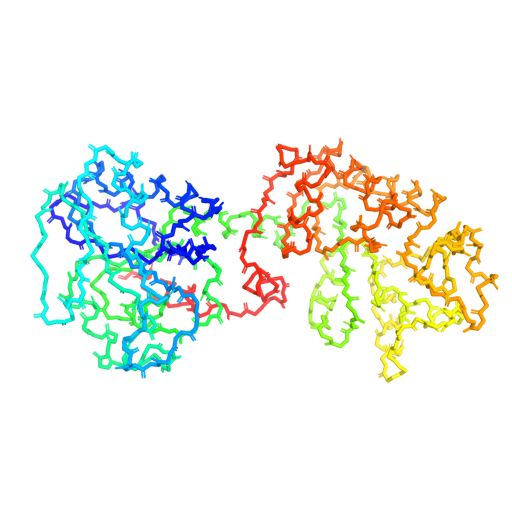388 11.736 1.00 27.14 164 GLY A C 1
ATOM 1209 O O . GLY A 1 164 ? 43.931 6.411 11.058 1.00 24.52 164 GLY A O 1
ATOM 1210 N N . PRO A 1 165 ? 44.350 5.185 12.905 1.00 23.50 165 PRO A N 1
ATOM 1211 C CA . PRO A 1 165 ? 45.276 6.204 13.427 1.00 32.70 165 PRO A CA 1
ATOM 1212 C C . PRO A 1 165 ? 46.520 6.392 12.571 1.00 28.66 165 PRO A C 1
ATOM 1213 O O . PRO A 1 165 ? 47.105 7.483 12.579 1.00 30.49 165 PRO A O 1
ATOM 1217 N N . LEU A 1 166 ? 46.948 5.363 11.835 1.00 25.24 166 LEU A N 1
ATOM 1218 C CA . LEU A 1 166 ? 48.084 5.523 10.931 1.00 26.33 166 LEU A CA 1
ATOM 1219 C C . LEU A 1 166 ? 47.720 6.417 9.752 1.00 24.08 166 LEU A C 1
ATOM 1220 O O . LEU A 1 166 ? 48.466 7.340 9.406 1.00 24.20 166 LEU A O 1
ATOM 1225 N N . LEU A 1 167 ? 46.576 6.148 9.116 1.00 27.90 167 LEU A N 1
ATOM 1226 C CA . LEU A 1 167 ? 46.124 6.995 8.017 1.00 25.02 167 LEU A CA 1
ATOM 1227 C C . LEU A 1 167 ? 45.854 8.416 8.495 1.00 25.19 167 LEU A C 1
ATOM 1228 O O . LEU A 1 167 ? 46.205 9.386 7.812 1.00 24.32 167 LEU A O 1
ATOM 1233 N N . ALA A 1 168 ? 45.226 8.558 9.665 1.00 22.78 168 ALA A N 1
ATOM 1234 C CA . ALA A 1 168 ? 44.975 9.886 10.213 1.00 24.76 168 ALA A CA 1
ATOM 1235 C C . ALA A 1 168 ? 46.281 10.623 10.482 1.00 29.23 168 ALA A C 1
ATOM 1236 O O . ALA A 1 168 ? 46.370 11.838 10.272 1.00 22.50 168 ALA A O 1
ATOM 1238 N N . ALA A 1 169 ? 47.307 9.901 10.941 1.00 28.62 169 ALA A N 1
ATOM 1239 C CA . ALA A 1 169 ? 48.602 10.528 11.184 1.00 27.63 169 ALA A CA 1
ATOM 1240 C C . ALA A 1 169 ? 49.242 10.996 9.884 1.00 28.45 169 ALA A C 1
ATOM 1241 O O . ALA A 1 169 ? 49.807 12.094 9.825 1.00 33.47 169 ALA A O 1
ATOM 1243 N N . GLU A 1 170 ? 49.165 10.175 8.832 1.00 26.50 170 GLU A N 1
ATOM 1244 C CA . GLU A 1 170 ? 49.708 10.575 7.538 1.00 28.40 170 GLU A CA 1
ATOM 1245 C C . GLU A 1 170 ? 49.004 11.816 7.008 1.00 27.45 170 GLU A C 1
ATOM 1246 O O . GLU A 1 170 ? 49.653 12.742 6.508 1.00 26.84 170 GLU A O 1
ATOM 1252 N N . LEU A 1 171 ? 47.673 11.853 7.112 1.00 29.48 171 LEU A N 1
ATOM 1253 C CA . LEU A 1 171 ? 46.919 12.994 6.603 1.00 27.71 171 LEU A CA 1
ATOM 1254 C C . LEU A 1 171 ? 47.207 14.253 7.412 1.00 34.24 171 LEU A C 1
ATOM 1255 O O . LEU A 1 171 ? 47.243 15.357 6.857 1.00 31.76 171 LEU A O 1
ATOM 1260 N N . ASP A 1 172 ? 47.411 14.107 8.723 1.00 30.93 172 ASP A N 1
ATOM 1261 C CA . ASP A 1 172 ? 47.774 15.255 9.550 1.00 28.87 172 ASP A CA 1
ATOM 1262 C C . ASP A 1 172 ? 49.107 15.846 9.108 1.00 29.62 172 ASP A C 1
ATOM 1263 O O . ASP A 1 172 ? 49.211 17.050 8.848 1.00 29.10 172 ASP A O 1
ATOM 1268 N N . ALA A 1 173 ? 50.139 15.004 9.015 1.00 30.47 173 ALA A N 1
ATOM 1269 C CA . ALA A 1 173 ? 51.474 15.496 8.688 1.00 32.87 173 ALA A CA 1
ATOM 1270 C C . ALA A 1 173 ? 51.514 16.126 7.302 1.00 30.92 173 ALA A C 1
ATOM 1271 O O . ALA A 1 173 ? 52.118 17.188 7.112 1.00 29.73 173 ALA A O 1
ATOM 1273 N N . LEU A 1 174 ? 50.873 15.489 6.320 1.00 29.66 174 LEU A N 1
ATOM 1274 C CA . LEU A 1 174 ? 50.891 16.022 4.962 1.00 36.17 174 LEU A CA 1
ATOM 1275 C C . LEU A 1 174 ? 50.169 17.361 4.885 1.00 36.15 174 LEU A C 1
ATOM 1276 O O . LEU A 1 174 ? 50.650 18.298 4.236 1.00 36.11 174 LEU A O 1
ATOM 1281 N N . GLY A 1 175 ? 49.014 17.471 5.544 1.00 34.42 175 GLY A N 1
ATOM 1282 C CA . GLY A 1 175 ? 48.300 18.736 5.560 1.00 34.78 175 GLY A CA 1
ATOM 1283 C C . GLY A 1 175 ? 49.070 19.839 6.259 1.00 39.68 175 GLY A C 1
ATOM 1284 O O . GLY A 1 175 ? 48.924 21.016 5.918 1.00 38.38 175 GLY A O 1
ATOM 1285 N N . LYS A 1 176 ? 49.893 19.476 7.245 1.00 35.41 176 LYS A N 1
ATOM 1286 C CA . LYS A 1 176 ? 50.758 20.455 7.893 1.00 40.55 176 LYS A CA 1
ATOM 1287 C C . LYS A 1 176 ? 51.792 21.015 6.925 1.00 42.74 176 LYS A C 1
ATOM 1288 O O . LYS A 1 176 ? 52.156 22.192 7.018 1.00 46.97 176 LYS A O 1
ATOM 1294 N N . ALA A 1 177 ? 52.264 20.196 5.985 1.00 38.87 177 ALA A N 1
ATOM 1295 C CA . ALA A 1 177 ? 53.323 20.603 5.073 1.00 32.83 177 ALA A CA 1
ATOM 1296 C C . ALA A 1 177 ? 52.809 21.197 3.770 1.00 37.57 177 ALA A C 1
ATOM 1297 O O . ALA A 1 177 ? 53.564 21.902 3.090 1.00 44.95 177 ALA A O 1
ATOM 1299 N N . LEU A 1 178 ? 51.555 20.933 3.400 1.00 32.68 178 LEU A N 1
ATOM 1300 C CA . LEU A 1 178 ? 51.019 21.389 2.126 1.00 39.63 178 LEU A CA 1
ATOM 1301 C C . LEU A 1 178 ? 49.872 22.380 2.249 1.00 43.30 178 LEU A C 1
ATOM 1302 O O . LEU A 1 178 ? 49.568 23.065 1.266 1.00 42.99 178 LEU A O 1
ATOM 1307 N N . GLY A 1 179 ? 49.231 22.478 3.410 1.00 28.08 179 GLY A N 1
ATOM 1308 C CA . GLY A 1 179 ? 48.206 23.477 3.628 1.00 46.39 179 GLY A CA 1
ATOM 1309 C C . GLY A 1 179 ? 48.701 24.605 4.508 1.00 47.69 179 GLY A C 1
ATOM 1310 O O . GLY A 1 179 ? 48.805 24.445 5.728 1.00 47.88 179 GLY A O 1
ATOM 1311 N N . ALA A 1 180 ? 49.009 25.750 3.896 1.00 47.71 180 ALA A N 1
ATOM 1312 C CA . ALA A 1 180 ? 49.602 26.911 4.551 1.00 47.71 180 ALA A CA 1
ATOM 1313 C C . ALA A 1 180 ? 50.772 26.499 5.462 1.00 44.39 180 ALA A C 1
ATOM 1314 O O . ALA A 1 180 ? 50.696 26.678 6.682 1.00 43.07 180 ALA A O 1
ATOM 1316 N N . PRO A 1 181 ? 51.841 25.951 4.897 1.00 40.49 181 PRO A N 1
ATOM 1317 C CA . PRO A 1 181 ? 52.971 25.523 5.731 1.00 39.61 181 PRO A CA 1
ATOM 1318 C C . PRO A 1 181 ? 53.672 26.712 6.368 1.00 39.70 181 PRO A C 1
ATOM 1319 O O . PRO A 1 181 ? 53.495 27.865 5.969 1.00 37.96 181 PRO A O 1
ATOM 1323 N N . ALA A 1 182 ? 54.479 26.412 7.381 1.00 37.04 182 ALA A N 1
ATOM 1324 C CA . ALA A 1 182 ? 55.272 27.441 8.041 1.00 40.66 182 ALA A CA 1
ATOM 1325 C C . ALA A 1 182 ? 56.374 27.915 7.102 1.00 41.60 182 ALA A C 1
ATOM 1326 O O . ALA A 1 182 ? 57.203 27.116 6.651 1.00 43.50 182 ALA A O 1
ATOM 1328 N N . LYS A 1 183 ? 56.379 29.232 6.799 1.00 34.19 183 LYS A N 1
ATOM 1329 C CA . LYS A 1 183 ? 57.291 29.844 5.845 1.00 36.48 183 LYS A CA 1
ATOM 1330 C C . LYS A 1 183 ? 58.589 30.268 6.527 1.00 40.72 183 LYS A C 1
ATOM 1331 O O . LYS A 1 183 ? 58.580 30.683 7.691 1.00 49.77 183 L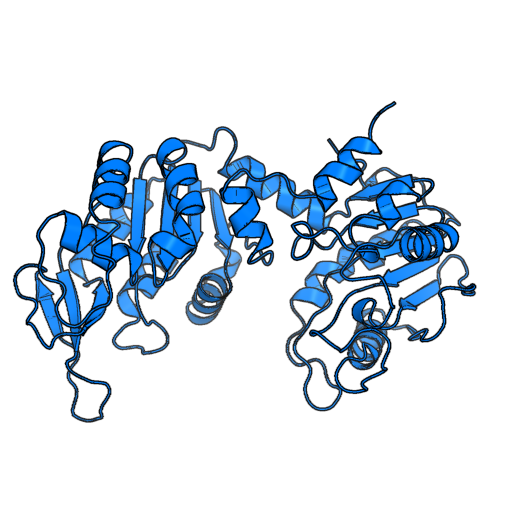YS A O 1
ATOM 1334 N N . PRO A 1 184 ? 59.731 30.177 5.824 1.00 36.14 184 PRO A N 1
ATOM 1335 C CA . PRO A 1 184 ? 59.834 29.723 4.433 1.00 32.45 184 PRO A CA 1
ATOM 1336 C C . PRO A 1 184 ? 59.784 28.205 4.298 1.00 27.02 184 PRO A C 1
ATOM 1337 O O . PRO A 1 184 ? 60.254 27.493 5.186 1.00 24.31 184 PRO A O 1
ATOM 1341 N N . MET A 1 185 ? 59.211 27.719 3.202 1.00 28.71 185 MET A N 1
ATOM 1342 C CA . MET A 1 185 ? 59.138 26.292 2.921 1.00 25.36 185 MET A CA 1
ATOM 1343 C C . MET A 1 185 ? 60.102 25.942 1.799 1.00 30.05 185 MET A C 1
ATOM 1344 O O . MET A 1 185 ? 60.135 26.622 0.768 1.00 29.94 185 MET A O 1
ATOM 1349 N N . ALA A 1 186 ? 60.876 24.881 2.000 1.00 28.36 186 ALA A N 1
ATOM 1350 C CA . ALA A 1 186 ? 61.763 24.351 0.979 1.00 23.38 186 ALA A CA 1
ATOM 1351 C C . ALA A 1 186 ? 61.312 22.948 0.604 1.00 32.24 186 ALA A C 1
ATOM 1352 O O . ALA A 1 186 ? 60.816 22.197 1.450 1.00 27.00 186 ALA A O 1
ATOM 1354 N N . ALA A 1 187 ? 61.470 22.606 -0.668 1.00 22.86 187 ALA A N 1
ATOM 1355 C CA . ALA A 1 187 ? 61.207 21.259 -1.148 1.00 22.37 187 ALA A CA 1
ATOM 1356 C C . ALA A 1 187 ? 62.416 20.756 -1.917 1.00 25.76 187 ALA A C 1
ATOM 1357 O O . ALA A 1 187 ? 63.080 21.522 -2.621 1.00 28.16 187 ALA A O 1
ATOM 1359 N N . ILE A 1 188 ? 62.708 19.468 -1.762 1.00 24.68 188 ILE A N 1
ATOM 1360 C CA . ILE A 1 188 ? 63.740 18.789 -2.534 1.00 26.87 188 ILE A CA 1
ATOM 1361 C C . ILE A 1 188 ? 63.046 17.741 -3.389 1.00 24.54 188 ILE A C 1
ATOM 1362 O O . ILE A 1 188 ? 62.375 16.847 -2.860 1.00 23.33 188 ILE A O 1
ATOM 1367 N N . VAL A 1 189 ? 63.184 17.864 -4.707 1.00 18.94 189 VAL A N 1
ATOM 1368 C CA . VAL A 1 189 ? 62.523 16.971 -5.652 1.00 26.18 189 VAL A CA 1
ATOM 1369 C C . VAL A 1 189 ? 63.566 16.446 -6.623 1.00 28.28 189 VAL A C 1
ATOM 1370 O O . VAL A 1 189 ? 64.184 17.227 -7.356 1.00 27.55 189 VAL A O 1
ATOM 1374 N N . ALA A 1 190 ? 63.749 15.131 -6.643 1.00 24.55 190 ALA A N 1
ATOM 1375 C CA . ALA A 1 190 ? 64.671 14.501 -7.569 1.00 26.34 190 ALA A CA 1
ATOM 1376 C C . ALA A 1 190 ? 63.990 13.333 -8.263 1.00 29.86 190 ALA A C 1
ATOM 1377 O O . ALA A 1 190 ? 63.008 12.768 -7.774 1.00 29.06 190 ALA A O 1
ATOM 1379 N N . GLY A 1 191 ? 64.539 12.981 -9.416 1.00 27.79 191 GLY A N 1
ATOM 1380 C CA . GLY A 1 191 ? 63.982 11.938 -10.250 1.00 28.69 191 GLY A CA 1
ATOM 1381 C C . GLY A 1 191 ? 64.663 11.967 -11.596 1.00 27.52 191 GLY A C 1
ATOM 1382 O O . GLY A 1 191 ? 65.433 12.878 -11.913 1.00 26.11 191 GLY A O 1
ATOM 1383 N N . SER A 1 192 ? 64.369 10.944 -12.395 1.00 28.95 192 SER A N 1
ATOM 1384 C CA . SER A 1 192 ? 65.028 10.827 -13.689 1.00 35.78 192 SER A CA 1
ATOM 1385 C C . SER A 1 192 ? 64.437 11.752 -14.745 1.00 36.87 192 SER A C 1
ATOM 1386 O O . SER A 1 192 ? 65.127 12.068 -15.719 1.00 34.57 192 SER A O 1
ATOM 1389 N N . LYS A 1 193 ? 63.194 12.204 -14.578 1.00 35.16 193 LYS A N 1
ATOM 1390 C CA . LYS A 1 193 ? 62.531 12.960 -15.635 1.00 39.05 193 LYS A CA 1
ATOM 1391 C C . LYS A 1 193 ? 61.594 14.007 -15.053 1.00 38.09 193 LYS A C 1
ATOM 1392 O O . LYS A 1 193 ? 60.828 13.717 -14.128 1.00 33.03 193 LYS A O 1
ATOM 1398 N N . VAL A 1 194 ? 61.650 15.217 -15.615 1.00 34.37 194 VAL A N 1
ATOM 1399 C CA . VAL A 1 194 ? 60.691 16.259 -15.259 1.00 37.49 194 VAL A CA 1
ATOM 1400 C C . VAL A 1 194 ? 59.274 15.824 -15.614 1.00 40.27 194 VAL A C 1
ATOM 1401 O O . VAL A 1 194 ? 58.327 16.063 -14.854 1.00 36.35 194 VAL A O 1
ATOM 1405 N N . SER A 1 195 ? 59.109 15.167 -16.766 1.00 32.48 195 SER A N 1
ATOM 1406 C CA . SER A 1 195 ? 57.777 14.777 -17.223 1.00 36.27 195 SER A CA 1
ATOM 1407 C C . SER A 1 195 ? 57.102 13.830 -16.240 1.00 34.26 195 SER A C 1
ATOM 1408 O O . SER A 1 195 ? 55.894 13.936 -15.995 1.00 35.37 195 SER A O 1
ATOM 1411 N N . THR A 1 196 ? 57.862 12.895 -15.668 1.00 30.30 196 THR A N 1
ATOM 1412 C CA . THR A 1 196 ? 57.275 11.918 -14.759 1.00 36.16 196 THR A CA 1
ATOM 1413 C C . THR A 1 196 ? 56.888 12.529 -13.419 1.00 34.94 196 THR A C 1
ATOM 1414 O O . THR A 1 196 ? 56.032 11.972 -12.723 1.00 30.66 196 THR A O 1
ATOM 1418 N N . LYS A 1 197 ? 57.490 13.658 -13.043 1.00 31.36 197 LYS A N 1
ATOM 1419 C CA . LYS A 1 197 ? 57.157 14.360 -11.810 1.00 36.60 197 LYS A CA 1
ATOM 1420 C C . LYS A 1 197 ? 56.656 15.773 -12.095 1.00 38.19 197 LYS A C 1
ATOM 1421 O O . LYS A 1 197 ? 56.892 16.694 -11.311 1.00 26.96 197 LYS A O 1
ATOM 1427 N N . LEU A 1 198 ? 55.953 15.951 -13.216 1.00 30.15 198 LEU A N 1
ATOM 1428 C CA . LEU A 1 198 ? 55.542 17.287 -13.636 1.00 36.07 198 LEU A CA 1
ATOM 1429 C C . LEU A 1 198 ? 54.519 17.884 -12.677 1.00 25.28 198 LEU A C 1
ATOM 1430 O O . LEU A 1 198 ? 54.644 19.043 -12.265 1.00 30.51 198 LEU A O 1
ATOM 1435 N N . ASP A 1 199 ? 53.493 17.110 -12.316 1.00 28.41 199 ASP A N 1
ATOM 1436 C CA . ASP A 1 199 ? 52.472 17.629 -11.412 1.00 20.23 199 ASP A CA 1
ATOM 1437 C C . ASP A 1 199 ? 53.022 17.849 -10.009 1.00 22.55 199 ASP A C 1
ATOM 1438 O O . ASP A 1 199 ? 52.560 18.750 -9.301 1.00 27.89 199 ASP A O 1
ATOM 1443 N N . VAL A 1 200 ? 54.001 17.042 -9.592 1.00 26.23 200 VAL A N 1
ATOM 1444 C CA . VAL A 1 200 ? 54.655 17.266 -8.305 1.00 24.72 200 VAL A CA 1
ATOM 1445 C C . VAL A 1 200 ? 55.393 18.599 -8.314 1.00 19.39 200 VAL A C 1
ATOM 1446 O O . VAL A 1 200 ? 55.273 19.403 -7.382 1.00 22.68 200 VAL A O 1
ATOM 1450 N N . LEU A 1 201 ? 56.169 18.849 -9.371 1.00 20.73 201 LEU A N 1
ATOM 1451 C CA . LEU A 1 201 ? 56.917 20.099 -9.469 1.00 26.32 201 LEU A CA 1
ATOM 1452 C C . LEU A 1 201 ? 55.983 21.300 -9.559 1.00 28.53 201 LEU A C 1
ATOM 1453 O O . LEU A 1 201 ? 56.208 22.320 -8.897 1.00 27.30 201 LEU A O 1
ATOM 1458 N N . ASN A 1 202 ? 54.932 21.201 -10.378 1.00 28.04 202 ASN A N 1
ATOM 1459 C CA . ASN A 1 202 ? 54.010 22.321 -10.539 1.00 30.65 202 ASN A CA 1
ATOM 1460 C C . ASN A 1 202 ? 53.278 22.629 -9.239 1.00 34.05 202 ASN A C 1
ATOM 1461 O O . ASN A 1 202 ? 53.098 23.799 -8.881 1.00 34.18 202 ASN A O 1
ATOM 1466 N N . SER A 1 203 ? 52.847 21.592 -8.520 1.00 26.83 203 SER A N 1
ATOM 1467 C CA . SER A 1 203 ? 52.130 21.802 -7.266 1.00 28.51 203 SER A CA 1
ATOM 1468 C C . SER A 1 203 ? 53.027 22.458 -6.226 1.00 27.32 203 SER A C 1
ATOM 1469 O O . SER A 1 203 ? 52.618 23.404 -5.541 1.00 25.73 203 SER A O 1
ATOM 1472 N N . LEU A 1 204 ? 54.261 21.969 -6.096 1.00 26.85 204 LEU A N 1
ATOM 1473 C CA . LEU A 1 204 ? 55.182 22.548 -5.127 1.00 28.49 204 LEU A CA 1
ATOM 1474 C C . LEU A 1 204 ? 55.648 23.935 -5.551 1.00 29.66 204 LEU A C 1
ATOM 1475 O O . LEU A 1 204 ? 55.984 24.761 -4.694 1.00 29.54 204 LEU A O 1
ATOM 1480 N N . SER A 1 205 ? 55.661 24.217 -6.856 1.00 26.68 205 SER A N 1
ATOM 1481 C CA . SER A 1 205 ? 56.160 25.503 -7.333 1.00 26.13 205 SER A CA 1
ATOM 1482 C C . SER A 1 205 ? 55.331 26.673 -6.825 1.00 32.25 205 SER A C 1
ATOM 1483 O O . SER A 1 205 ? 55.847 27.793 -6.745 1.00 39.43 205 SER A O 1
ATOM 1486 N N . GLN A 1 206 ? 54.062 26.446 -6.486 1.00 21.68 206 GLN A N 1
ATOM 1487 C CA . GLN A 1 206 ? 53.225 27.495 -5.924 1.00 37.61 206 GLN A CA 1
ATOM 1488 C C . GLN A 1 206 ? 53.080 27.397 -4.412 1.00 28.09 206 GLN A C 1
ATOM 1489 O O . GLN A 1 206 ? 52.496 28.299 -3.804 1.00 36.84 206 GLN A O 1
ATOM 1495 N N . ILE A 1 207 ? 53.603 26.344 -3.793 1.00 32.39 207 ILE A N 1
ATOM 1496 C CA . ILE A 1 207 ? 53.503 26.151 -2.349 1.00 29.88 207 ILE A CA 1
ATOM 1497 C C . ILE A 1 207 ? 54.772 26.596 -1.634 1.00 36.51 207 ILE A C 1
ATOM 1498 O O . ILE A 1 207 ? 54.714 27.325 -0.643 1.00 27.63 207 ILE A O 1
ATOM 1503 N N . CYS A 1 208 ? 55.930 26.168 -2.126 1.00 36.09 208 CYS A N 1
ATOM 1504 C CA A CYS A 1 208 ? 57.186 26.415 -1.439 0.49 30.80 208 CYS A CA 1
ATOM 1505 C CA B CYS A 1 208 ? 57.195 26.408 -1.453 0.51 30.81 208 CYS A CA 1
ATOM 1506 C C . CYS A 1 208 ? 57.800 27.745 -1.871 1.00 34.44 208 CYS A C 1
ATOM 1507 O O . CYS A 1 208 ? 57.377 28.379 -2.841 1.00 34.65 208 CYS A O 1
ATOM 1512 N N . ASP A 1 209 ? 58.816 28.161 -1.118 1.00 28.26 209 ASP A N 1
ATOM 1513 C CA . ASP A 1 209 ? 59.606 29.344 -1.417 1.00 33.67 209 ASP A CA 1
ATOM 1514 C C . ASP A 1 209 ? 60.969 28.995 -1.996 1.00 28.97 209 ASP A C 1
ATOM 1515 O O . ASP A 1 209 ? 61.633 29.873 -2.556 1.00 28.62 209 ASP A O 1
ATOM 1520 N N . LEU A 1 210 ? 61.391 27.737 -1.876 1.00 22.48 210 LEU A N 1
ATOM 1521 C CA . LEU A 1 210 ? 62.676 27.273 -2.380 1.00 23.08 210 LEU A CA 1
ATOM 1522 C C . LEU A 1 210 ? 62.499 25.865 -2.925 1.00 24.23 210 LEU A C 1
ATOM 1523 O O . LEU A 1 210 ? 61.995 24.987 -2.219 1.00 24.29 210 LEU A O 1
ATOM 1528 N N . LEU A 1 211 ? 62.906 25.652 -4.174 1.00 25.47 211 LEU A N 1
ATOM 1529 C CA . LEU A 1 211 ? 62.774 24.357 -4.835 1.00 22.56 211 LEU A CA 1
ATOM 1530 C C . LEU A 1 211 ? 64.160 23.867 -5.233 1.00 30.41 211 LEU A C 1
ATOM 1531 O O . LEU A 1 211 ? 64.755 24.379 -6.188 1.00 31.51 211 LEU A O 1
ATOM 1536 N N . ILE A 1 212 ? 64.668 22.880 -4.504 1.00 23.13 212 ILE A N 1
ATOM 1537 C CA . ILE A 1 212 ? 65.926 22.226 -4.841 1.00 27.00 212 ILE A CA 1
ATOM 1538 C C . ILE A 1 212 ? 65.617 21.000 -5.688 1.00 31.48 212 ILE A C 1
ATOM 1539 O O . ILE A 1 212 ? 64.793 20.161 -5.304 1.00 28.57 212 ILE A O 1
ATOM 1544 N N . VAL A 1 213 ? 66.265 20.897 -6.846 1.00 22.82 213 VAL A N 1
ATOM 1545 C CA . VAL A 1 213 ? 66.062 19.775 -7.754 1.00 27.48 213 VAL A CA 1
ATOM 1546 C C . VAL A 1 213 ? 67.329 18.934 -7.800 1.00 30.02 213 VAL A C 1
ATOM 1547 O O . VAL A 1 213 ? 68.446 19.438 -7.634 1.00 29.12 213 VAL A O 1
ATOM 1551 N N . GLY A 1 214 ? 67.145 17.630 -8.027 1.00 33.20 214 GLY A N 1
ATOM 1552 C CA . GLY A 1 214 ? 68.258 16.712 -8.124 1.00 28.79 214 GLY A CA 1
ATOM 1553 C C . GLY A 1 214 ? 68.015 15.679 -9.205 1.00 29.34 214 GLY A C 1
ATOM 1554 O O . GLY A 1 214 ? 66.912 15.558 -9.741 1.00 35.23 214 GLY A O 1
ATOM 1555 N N . GLY A 1 215 ? 69.075 14.937 -9.523 1.00 32.29 215 GLY A N 1
ATOM 1556 C CA . GLY A 1 215 ? 68.977 13.865 -10.496 1.00 24.18 215 GLY A CA 1
ATOM 1557 C C . GLY A 1 215 ? 68.721 14.371 -11.906 1.00 29.23 215 GLY A C 1
ATOM 1558 O O . GLY A 1 215 ? 69.153 15.460 -12.301 1.00 30.93 215 GLY A O 1
ATOM 1559 N N . GLY A 1 216 ? 68.003 13.552 -12.681 1.00 23.65 216 GLY A N 1
ATOM 1560 C CA . GLY A 1 216 ? 67.683 13.926 -14.048 1.00 31.27 216 GLY A CA 1
ATOM 1561 C C . GLY A 1 216 ? 66.846 15.186 -14.139 1.00 32.12 216 GLY A C 1
ATOM 1562 O O . GLY A 1 216 ? 66.956 15.939 -15.112 1.00 37.28 216 GLY A O 1
ATOM 1563 N N . ILE A 1 217 ? 65.999 15.432 -13.135 1.00 31.49 217 ILE A N 1
ATOM 1564 C CA . ILE A 1 217 ? 65.246 16.684 -13.083 1.00 25.49 217 ILE A CA 1
ATOM 1565 C C . ILE A 1 217 ? 66.201 17.870 -13.069 1.00 23.34 217 ILE A C 1
ATOM 1566 O O . ILE A 1 217 ? 66.008 18.857 -13.789 1.00 30.15 217 ILE A O 1
ATOM 1571 N N . ALA A 1 218 ? 67.257 17.782 -12.256 1.00 28.43 218 ALA A N 1
ATOM 1572 C CA . ALA A 1 218 ? 68.237 18.861 -12.197 1.00 32.63 218 ALA A CA 1
ATOM 1573 C C . ALA A 1 218 ? 68.963 19.038 -13.524 1.00 40.17 218 ALA A C 1
ATOM 1574 O O . ALA A 1 218 ? 69.366 20.157 -13.863 1.00 30.51 218 ALA A O 1
ATOM 1576 N N . ASP A 1 219 ? 69.144 17.953 -14.281 1.00 35.50 219 ASP A N 1
ATOM 1577 C CA . ASP A 1 219 ? 69.766 18.062 -15.598 1.00 33.26 219 ASP A CA 1
ATOM 1578 C C . ASP A 1 219 ? 68.941 18.950 -16.520 1.00 36.36 219 ASP A C 1
ATOM 1579 O O . ASP A 1 219 ? 69.480 19.829 -17.203 1.00 28.97 219 ASP A O 1
ATOM 1584 N N . THR A 1 220 ? 67.624 18.731 -16.552 1.00 29.66 220 THR A N 1
ATOM 1585 C CA . THR A 1 220 ? 66.764 19.523 -17.425 1.00 32.10 220 THR A CA 1
ATOM 1586 C C . THR A 1 220 ? 66.755 20.988 -17.005 1.00 29.29 220 THR A C 1
ATOM 1587 O O . THR A 1 220 ? 66.757 21.885 -17.856 1.00 33.62 220 THR A O 1
ATOM 1591 N N . PHE A 1 221 ? 66.759 21.251 -15.696 1.00 28.07 221 PHE A N 1
ATOM 1592 C CA . PHE A 1 221 ? 66.812 22.632 -15.226 1.00 35.46 221 PHE A CA 1
ATOM 1593 C C . PHE A 1 221 ? 68.163 23.266 -15.530 1.00 33.51 221 PHE A C 1
ATOM 1594 O O . PHE A 1 221 ? 68.237 24.460 -15.844 1.00 27.25 221 PHE A O 1
ATOM 1602 N N . LEU A 1 222 ? 69.242 22.486 -15.440 1.00 34.12 222 LEU A N 1
ATOM 1603 C CA . LEU A 1 222 ? 70.561 23.004 -15.792 1.00 38.18 222 LEU A CA 1
ATOM 1604 C C . LEU A 1 222 ? 70.635 23.342 -17.276 1.00 36.62 222 LEU A C 1
ATOM 1605 O O . LEU A 1 222 ? 71.130 24.408 -17.659 1.00 33.67 222 LEU A O 1
ATOM 1610 N N . ALA A 1 223 ? 70.142 22.441 -18.128 1.00 34.78 223 ALA A N 1
ATOM 1611 C CA . ALA A 1 223 ? 70.149 22.705 -19.562 1.00 37.90 223 ALA A CA 1
ATOM 1612 C C . ALA A 1 223 ? 69.185 23.825 -19.934 1.00 43.99 223 ALA A C 1
ATOM 1613 O O . ALA A 1 223 ? 69.390 24.507 -20.944 1.00 42.85 223 ALA A O 1
ATOM 1615 N N . ALA A 1 224 ? 68.129 24.026 -19.139 1.00 46.48 224 ALA A N 1
ATOM 1616 C CA . ALA A 1 224 ? 67.197 25.115 -19.404 1.00 45.50 224 ALA A CA 1
ATOM 1617 C C . ALA A 1 224 ? 67.824 26.478 -19.154 1.00 43.88 224 ALA A C 1
ATOM 1618 O O . ALA A 1 224 ? 67.379 27.469 -19.742 1.00 50.52 224 ALA A O 1
ATOM 1620 N N . ALA A 1 225 ? 68.837 26.548 -18.295 1.00 40.24 225 ALA A N 1
ATOM 1621 C CA . ALA A 1 225 ? 69.622 27.757 -18.102 1.00 38.25 225 ALA A CA 1
ATOM 1622 C C . ALA A 1 225 ? 70.815 27.829 -19.045 1.00 40.35 225 ALA A C 1
ATOM 1623 O O . ALA A 1 225 ? 71.678 28.695 -18.869 1.00 45.98 225 ALA A O 1
ATOM 1625 N N . GLY A 1 226 ? 70.886 26.937 -20.030 1.00 43.67 226 GLY A N 1
ATOM 1626 C CA . GLY A 1 226 ? 71.970 26.956 -20.991 1.00 42.93 226 GLY A CA 1
ATOM 1627 C C . GLY A 1 226 ? 73.264 26.339 -20.518 1.00 47.44 226 GLY A C 1
ATOM 1628 O O . GLY A 1 226 ? 74.315 26.609 -21.107 1.00 47.41 226 GLY A O 1
ATOM 1629 N N . HIS A 1 227 ? 73.224 25.507 -19.469 1.00 37.50 227 HIS A N 1
ATOM 1630 C CA . HIS A 1 227 ? 74.444 24.917 -18.944 1.00 39.24 227 HIS A CA 1
ATOM 1631 C C . HIS A 1 227 ? 74.713 23.562 -19.592 1.00 37.30 227 HIS A C 1
ATOM 1632 O O . HIS A 1 227 ? 73.783 22.881 -20.036 1.00 43.15 227 HIS A O 1
ATOM 1639 N N . PRO A 1 228 ? 75.980 23.149 -19.670 1.00 42.08 228 PRO A N 1
ATOM 1640 C CA . PRO A 1 228 ? 76.295 21.836 -20.250 1.00 39.98 228 PRO A CA 1
ATOM 1641 C C . PRO A 1 228 ? 76.115 20.728 -19.221 1.00 38.07 228 PRO A C 1
ATOM 1642 O O . PRO A 1 228 ? 76.585 20.833 -18.085 1.00 42.22 228 PRO A O 1
ATOM 1646 N N . VAL A 1 229 ? 75.427 19.661 -19.625 1.00 37.03 229 VAL A N 1
ATOM 1647 C CA . VAL A 1 229 ? 75.203 18.507 -18.759 1.00 32.71 229 VAL A CA 1
ATOM 1648 C C . VAL A 1 229 ? 75.902 17.251 -19.257 1.00 40.79 229 VAL A C 1
ATOM 1649 O O . VAL A 1 229 ? 75.933 16.249 -18.523 1.00 33.04 229 VAL A O 1
ATOM 1653 N N . GLY A 1 230 ? 76.455 17.263 -20.468 1.00 41.12 230 GLY A N 1
ATOM 1654 C CA . GLY A 1 230 ? 77.208 16.114 -20.943 1.00 23.43 230 GLY A CA 1
ATOM 1655 C C . GLY A 1 230 ? 76.318 14.916 -21.213 1.00 32.97 230 GLY A C 1
ATOM 1656 O O . GLY A 1 230 ? 75.210 15.034 -21.747 1.00 31.52 230 GLY A O 1
ATOM 1657 N N . LYS A 1 231 ? 76.814 13.740 -20.830 1.00 28.37 231 LYS A N 1
ATOM 1658 C CA . LYS A 1 231 ? 76.119 12.474 -21.061 1.00 29.73 231 LYS A CA 1
ATOM 1659 C C . LYS A 1 231 ? 75.136 12.186 -19.924 1.00 36.00 231 LYS A C 1
ATOM 1660 O O . LYS A 1 231 ? 75.170 11.142 -19.273 1.00 35.70 231 LYS A O 1
ATOM 1666 N N . SER A 1 232 ? 74.246 13.148 -19.690 1.00 32.83 232 SER A N 1
ATOM 1667 C CA . SER A 1 232 ? 73.256 13.064 -18.625 1.00 24.64 232 SER A CA 1
ATOM 1668 C C . SER A 1 232 ? 71.873 13.318 -19.205 1.00 33.48 232 SER A C 1
ATOM 1669 O O . SER A 1 232 ? 71.683 14.266 -19.973 1.00 36.21 232 SER A O 1
ATOM 1672 N N . LEU A 1 233 ? 70.912 12.478 -18.824 1.00 30.69 233 LEU A N 1
ATOM 1673 C CA . LEU A 1 233 ? 69.594 12.509 -19.442 1.00 29.79 233 LEU A CA 1
ATOM 1674 C C . LEU A 1 233 ? 68.837 13.776 -19.067 1.00 32.04 233 LEU A C 1
ATOM 1675 O O . LEU A 1 233 ? 68.712 14.118 -17.887 1.00 34.04 233 LEU A O 1
ATOM 1680 N N . TYR A 1 234 ? 68.333 14.470 -20.083 1.00 31.40 234 TYR A N 1
ATOM 1681 C CA . TYR A 1 234 ? 67.400 15.569 -19.903 1.00 35.66 234 TYR A CA 1
ATOM 1682 C C . TYR A 1 234 ? 66.361 15.489 -21.013 1.00 42.57 234 TYR A C 1
ATOM 1683 O O . TYR A 1 234 ? 66.519 14.748 -21.987 1.00 30.58 234 TYR A O 1
ATOM 1692 N N . GLU A 1 235 ? 65.285 16.253 -20.857 1.00 42.63 235 GLU A N 1
ATOM 1693 C CA . GLU A 1 235 ? 64.180 16.204 -21.807 1.00 35.54 235 GLU A CA 1
ATOM 1694 C C . GLU A 1 235 ? 64.106 17.504 -22.593 1.00 38.28 235 GLU A C 1
ATOM 1695 O O . GLU A 1 235 ? 63.674 18.531 -22.045 1.00 37.07 235 GLU A O 1
ATOM 1701 N N . PRO A 1 236 ? 64.524 17.513 -23.861 1.00 42.99 236 PRO A N 1
ATOM 1702 C CA . PRO A 1 236 ? 64.445 18.752 -24.652 1.00 46.69 236 PRO A CA 1
ATOM 1703 C C . PRO A 1 236 ? 63.037 19.304 -24.785 1.00 39.81 236 PRO A C 1
ATOM 1704 O O . PRO A 1 236 ? 62.866 20.527 -24.845 1.00 27.62 236 PRO A O 1
ATOM 1708 N N . ASP A 1 237 ? 62.023 18.453 -24.829 1.00 41.41 237 ASP A N 1
ATOM 1709 C CA . ASP A 1 237 ? 60.664 18.968 -24.969 1.00 47.77 237 ASP A CA 1
ATOM 1710 C C . ASP A 1 237 ? 60.122 19.594 -23.682 1.00 48.79 237 ASP A C 1
ATOM 1711 O O . ASP A 1 237 ? 58.926 19.916 -23.647 1.00 42.10 237 ASP A O 1
ATOM 1716 N N . LEU A 1 238 ? 60.930 19.797 -22.636 1.00 44.42 238 LEU A N 1
ATOM 1717 C CA . LEU A 1 238 ? 60.425 20.293 -21.363 1.00 40.58 238 LEU A CA 1
ATOM 1718 C C . LEU A 1 238 ? 61.283 21.397 -20.758 1.00 39.82 238 LEU A C 1
ATOM 1719 O O . LEU A 1 238 ? 61.057 21.770 -19.600 1.00 38.95 238 LEU A O 1
ATOM 1724 N N . LEU A 1 239 ? 62.262 21.929 -21.493 1.00 37.75 239 LEU A N 1
ATOM 1725 C CA . LEU A 1 239 ? 63.044 23.029 -20.939 1.00 34.65 239 LEU A CA 1
ATOM 1726 C C . LEU A 1 239 ? 62.204 24.291 -20.809 1.00 43.19 239 LEU A C 1
ATOM 1727 O O . LEU A 1 239 ? 62.435 25.095 -19.899 1.00 37.66 239 LEU A O 1
ATOM 1732 N N . ASP A 1 240 ? 61.230 24.483 -21.703 1.00 46.10 240 ASP A N 1
ATOM 1733 C CA . ASP A 1 240 ? 60.297 25.594 -21.546 1.00 45.23 240 ASP A CA 1
ATOM 1734 C C . ASP A 1 240 ? 59.490 25.448 -20.263 1.00 38.28 240 ASP A C 1
ATOM 1735 O O . ASP A 1 240 ? 59.276 26.428 -19.539 1.00 38.63 240 ASP A O 1
ATOM 1740 N N . THR A 1 241 ? 59.036 24.228 -19.966 1.00 30.60 241 THR A N 1
ATOM 1741 C CA . THR A 1 241 ? 58.321 23.981 -18.719 1.00 31.49 241 THR A CA 1
ATOM 1742 C C . THR A 1 241 ? 59.211 24.256 -17.513 1.00 32.66 241 THR A C 1
ATOM 1743 O O . THR A 1 241 ? 58.771 24.867 -16.532 1.00 35.38 241 THR A O 1
ATOM 1747 N N . ALA A 1 242 ? 60.470 23.815 -17.571 1.00 34.00 242 ALA A N 1
ATOM 1748 C CA . ALA A 1 242 ? 61.400 24.085 -16.480 1.00 34.98 242 ALA A CA 1
ATOM 1749 C C . ALA A 1 242 ? 61.633 25.582 -16.314 1.00 31.72 242 ALA A C 1
ATOM 1750 O O . ALA A 1 242 ? 61.739 26.079 -15.187 1.00 29.39 242 ALA A O 1
ATOM 1752 N N . ARG A 1 243 ? 61.719 26.315 -17.427 1.00 28.33 243 ARG A N 1
ATOM 1753 C CA . ARG A 1 243 ? 61.870 27.765 -17.346 1.00 33.23 243 ARG A CA 1
ATOM 1754 C C . ARG A 1 243 ? 60.668 28.405 -16.663 1.00 29.89 243 ARG A C 1
ATOM 1755 O O . ARG A 1 243 ? 60.823 29.329 -15.855 1.00 25.97 243 ARG A O 1
ATOM 1763 N N . ALA A 1 244 ? 59.460 27.928 -16.976 1.00 32.84 244 ALA A N 1
ATOM 1764 C CA . ALA A 1 244 ? 58.265 28.465 -16.332 1.00 34.35 244 ALA A CA 1
ATOM 1765 C C . ALA A 1 244 ? 58.274 28.185 -14.835 1.00 32.76 244 ALA A C 1
ATOM 1766 O O . ALA A 1 244 ? 57.901 29.049 -14.032 1.00 29.66 244 ALA A O 1
ATOM 1768 N N . ILE A 1 245 ? 58.699 26.982 -14.441 1.00 25.53 245 ILE A N 1
ATOM 1769 C CA . ILE A 1 245 ? 58.766 26.639 -13.022 1.00 26.56 245 ILE A CA 1
ATOM 1770 C C . ILE A 1 245 ? 59.755 27.550 -12.303 1.00 27.82 245 ILE A C 1
ATOM 1771 O O . ILE A 1 245 ? 59.465 28.087 -11.227 1.00 26.31 245 ILE A O 1
ATOM 1776 N N . ALA A 1 246 ? 60.935 27.747 -12.896 1.00 29.93 246 ALA A N 1
ATOM 1777 C CA . ALA A 1 246 ? 61.956 28.585 -12.276 1.00 27.15 246 ALA A CA 1
ATOM 1778 C C . ALA A 1 246 ? 61.563 30.056 -12.246 1.00 34.10 246 ALA A C 1
ATOM 1779 O O . ALA A 1 246 ? 62.147 30.824 -11.473 1.00 27.56 246 ALA A O 1
ATOM 1781 N N . ALA A 1 247 ? 60.601 30.468 -13.073 1.00 39.77 247 ALA A N 1
ATOM 1782 C CA . ALA A 1 247 ? 60.083 31.828 -13.002 1.00 34.21 247 ALA A CA 1
ATOM 1783 C C . ALA A 1 247 ? 59.035 31.991 -11.911 1.00 35.95 247 ALA A C 1
ATOM 1784 O O . ALA A 1 247 ? 58.792 33.118 -11.465 1.00 36.96 247 ALA A O 1
ATOM 1786 N N . LYS A 1 248 ? 58.419 30.895 -11.472 1.00 33.94 248 LYS A N 1
ATOM 1787 C CA . LYS A 1 248 ? 57.411 30.923 -10.420 1.00 26.52 248 LYS A CA 1
ATOM 1788 C C . LYS A 1 248 ? 57.978 30.658 -9.033 1.00 27.73 248 LYS A C 1
ATOM 1789 O O . LYS A 1 248 ? 57.398 31.116 -8.043 1.00 31.23 248 LYS A O 1
ATOM 1791 N N . VAL A 1 249 ? 59.092 29.932 -8.937 1.00 27.73 249 VAL A N 1
ATOM 1792 C CA . VAL A 1 249 ? 59.716 29.614 -7.659 1.00 27.62 249 VAL A CA 1
ATOM 1793 C C . VAL A 1 249 ? 61.228 29.643 -7.842 1.00 29.94 249 VAL A C 1
ATOM 1794 O O . VAL A 1 249 ? 61.746 29.401 -8.937 1.00 30.84 249 VAL A O 1
ATOM 1798 N N . ASN A 1 250 ? 61.939 29.958 -6.761 1.00 27.35 250 ASN A N 1
ATOM 1799 C CA . ASN A 1 250 ? 63.397 30.017 -6.793 1.00 21.94 250 ASN A CA 1
ATOM 1800 C C . ASN A 1 250 ? 63.966 28.606 -6.877 1.00 30.16 250 ASN A C 1
ATOM 1801 O O . ASN A 1 250 ? 63.863 27.828 -5.923 1.00 28.83 250 ASN A O 1
ATOM 1806 N N . VAL A 1 251 ? 64.569 28.275 -8.015 1.00 32.50 251 VAL A N 1
ATOM 1807 C CA . VAL A 1 251 ? 65.250 26.996 -8.199 1.00 29.56 251 VAL A CA 1
ATOM 1808 C C . VAL A 1 251 ? 66.745 27.260 -8.328 1.00 30.82 251 VAL A C 1
ATOM 1809 O O . VAL A 1 251 ? 67.232 27.525 -9.436 1.00 33.89 251 VAL A O 1
ATOM 1813 N N . PRO A 1 252 ? 67.507 27.211 -7.236 1.00 28.07 252 PRO A N 1
ATOM 1814 C CA . PRO A 1 252 ? 68.950 27.452 -7.338 1.00 27.13 252 PRO A CA 1
ATOM 1815 C C . PRO A 1 252 ? 69.641 26.341 -8.110 1.00 29.03 252 PRO A C 1
ATOM 1816 O O . PRO A 1 252 ? 69.350 25.156 -7.931 1.00 32.29 252 PRO A O 1
ATOM 1820 N N . LEU A 1 253 ? 70.545 26.730 -8.964 1.00 35.44 253 LEU A N 1
ATOM 1821 C CA . LEU A 1 253 ? 71.223 25.715 -9.749 1.00 39.47 253 LEU A CA 1
ATOM 1822 C C . LEU A 1 253 ? 72.577 25.374 -9.134 1.00 31.31 253 LEU A C 1
ATOM 1823 O O . LEU A 1 253 ? 73.162 26.190 -8.414 1.00 37.20 253 LEU A O 1
ATOM 1828 N N . PRO A 1 254 ? 73.089 24.169 -9.383 1.00 35.96 254 PRO A N 1
ATOM 1829 C CA . PRO A 1 254 ? 74.350 23.762 -8.751 1.00 43.78 254 PRO A CA 1
ATOM 1830 C C . PRO A 1 254 ? 75.521 24.625 -9.196 1.00 46.65 254 PRO A C 1
ATOM 1831 O O . PRO A 1 254 ? 75.642 24.992 -10.366 1.00 43.11 254 PRO A O 1
ATOM 1835 N N . THR A 1 255 ? 76.389 24.947 -8.235 1.00 43.28 255 THR A N 1
ATOM 1836 C CA . THR A 1 255 ? 77.647 25.610 -8.560 1.00 43.24 255 THR A CA 1
ATOM 1837 C C . THR A 1 255 ? 78.637 24.622 -9.165 1.00 41.85 255 THR A C 1
ATOM 1838 O O . THR A 1 255 ? 79.251 24.895 -10.203 1.00 39.16 255 THR A O 1
ATOM 1842 N N . ASP A 1 256 ? 78.796 23.464 -8.531 1.00 35.77 256 ASP A N 1
ATOM 1843 C CA . ASP A 1 256 ? 79.696 22.423 -8.998 1.00 34.16 256 ASP A CA 1
ATOM 1844 C C . ASP A 1 256 ? 78.984 21.079 -8.943 1.00 33.50 256 ASP A C 1
ATOM 1845 O O . ASP A 1 256 ? 77.967 20.916 -8.262 1.00 31.64 256 ASP A O 1
ATOM 1850 N N . VAL A 1 257 ? 79.536 20.109 -9.673 1.00 31.92 257 VAL A N 1
ATOM 1851 C CA . VAL A 1 257 ? 78.978 18.765 -9.747 1.00 29.72 257 VAL A CA 1
ATOM 1852 C C . VAL A 1 257 ? 80.108 17.752 -9.635 1.00 32.19 257 VAL A C 1
ATOM 1853 O O . VAL A 1 257 ? 81.285 18.074 -9.807 1.00 37.32 257 VAL A O 1
ATOM 1857 N N . VAL A 1 258 ? 79.730 16.513 -9.338 1.00 30.49 258 VAL A N 1
ATOM 1858 C CA . VAL A 1 258 ? 80.639 15.374 -9.379 1.00 30.37 258 VAL A CA 1
ATOM 1859 C C . VAL A 1 258 ? 80.336 14.583 -10.641 1.00 31.80 258 VAL A C 1
ATOM 1860 O O . VAL A 1 258 ? 79.181 14.212 -10.887 1.00 27.32 258 VAL A O 1
ATOM 1864 N N . VAL A 1 259 ? 81.367 14.329 -11.448 1.00 34.34 259 VAL A N 1
ATOM 1865 C CA . VAL A 1 259 ? 81.200 13.628 -12.711 1.00 30.86 259 VAL A CA 1
ATOM 1866 C C . VAL A 1 259 ? 82.163 12.452 -12.780 1.00 31.99 259 VAL A C 1
ATOM 1867 O O . VAL A 1 259 ? 83.160 12.383 -12.059 1.00 28.33 259 VAL A O 1
ATOM 1871 N N . ALA A 1 260 ? 81.836 11.519 -13.670 1.00 28.23 260 ALA A N 1
ATOM 1872 C CA . ALA A 1 260 ? 82.703 10.402 -14.008 1.00 31.05 260 ALA A CA 1
ATOM 1873 C C . ALA A 1 260 ? 82.370 9.972 -15.427 1.00 34.45 260 ALA A C 1
ATOM 1874 O O . ALA A 1 260 ? 81.234 10.126 -15.885 1.00 35.05 260 ALA A O 1
ATOM 1876 N N . LYS A 1 261 ? 83.370 9.442 -16.125 1.00 32.55 261 LYS A N 1
ATOM 1877 C CA . LYS A 1 261 ? 83.182 9.052 -17.515 1.00 28.95 261 LYS A CA 1
ATOM 1878 C C . LYS A 1 261 ? 82.610 7.649 -17.668 1.00 25.72 261 LYS A C 1
ATOM 1879 O O . LYS A 1 261 ? 82.063 7.333 -18.731 1.00 39.28 261 LYS A O 1
ATOM 1885 N N . GLU A 1 262 ? 82.708 6.815 -16.638 1.00 27.71 262 GLU A N 1
ATOM 1886 C CA . GLU A 1 262 ? 82.137 5.475 -16.658 1.00 33.31 262 GLU A CA 1
ATOM 1887 C C . GLU A 1 262 ? 82.173 4.931 -15.238 1.00 34.35 262 GLU A C 1
ATOM 1888 O O . GLU A 1 262 ? 82.791 5.515 -14.344 1.00 34.11 262 GLU A O 1
ATOM 1894 N N . PHE A 1 263 ? 81.491 3.807 -15.039 1.00 33.51 263 PHE A N 1
ATOM 1895 C CA . PHE A 1 263 ? 81.559 3.053 -13.790 1.00 35.52 263 PHE A CA 1
ATOM 1896 C C . PHE A 1 263 ? 82.578 1.939 -14.000 1.00 47.90 263 PHE A C 1
ATOM 1897 O O . PHE A 1 263 ? 82.285 0.926 -14.639 1.00 45.82 263 PHE A O 1
ATOM 1905 N N . ALA A 1 264 ? 83.784 2.139 -13.476 1.00 52.58 264 ALA A N 1
ATOM 1906 C CA . ALA A 1 264 ? 84.864 1.180 -13.654 1.00 62.01 264 ALA A CA 1
ATOM 1907 C C . ALA A 1 264 ? 85.869 1.360 -12.526 1.00 68.50 264 ALA A C 1
ATOM 1908 O O . ALA A 1 264 ? 85.818 2.334 -11.771 1.00 72.03 264 ALA A O 1
ATOM 1910 N N . GLU A 1 265 ? 86.789 0.398 -12.421 1.00 73.57 265 GLU A N 1
ATOM 1911 C CA . GLU A 1 265 ? 87.824 0.482 -11.396 1.00 74.97 265 GLU A CA 1
ATOM 1912 C C . GLU A 1 265 ? 88.783 1.635 -11.658 1.00 73.93 265 GLU A C 1
ATOM 1913 O O . GLU A 1 265 ? 89.269 2.261 -10.710 1.00 70.39 265 GLU A O 1
ATOM 1919 N N . SER A 1 266 ? 89.063 1.930 -12.924 1.00 74.15 266 SER A N 1
ATOM 1920 C CA . SER A 1 266 ? 89.929 3.041 -13.263 1.00 75.79 266 SER A CA 1
ATOM 1921 C C . SER A 1 266 ? 89.155 4.308 -13.559 1.00 77.27 266 SER A C 1
ATOM 1922 O O . SER A 1 266 ? 89.557 5.108 -14.409 1.00 82.02 266 SER A O 1
ATOM 1923 N N . ALA A 1 267 ? 88.040 4.501 -12.859 1.00 73.19 267 ALA A N 1
ATOM 1924 C CA . ALA A 1 267 ? 87.156 5.641 -13.070 1.00 63.61 267 ALA A CA 1
ATOM 1925 C C . ALA A 1 267 ? 87.290 6.590 -11.887 1.00 53.37 267 ALA A C 1
ATOM 1926 O O . ALA A 1 267 ? 86.864 6.267 -10.773 1.00 57.00 267 ALA A O 1
ATOM 1928 N N . GLU A 1 268 ? 87.881 7.755 -12.131 1.00 47.15 268 GLU A N 1
ATOM 1929 C CA . GLU A 1 268 ? 87.980 8.782 -11.104 1.00 48.04 268 GLU A CA 1
ATOM 1930 C C . GLU A 1 268 ? 86.698 9.602 -11.069 1.00 42.92 268 GLU A C 1
ATOM 1931 O O . GLU A 1 268 ? 86.177 9.999 -12.115 1.00 45.79 268 GLU A O 1
ATOM 1937 N N . ALA A 1 269 ? 86.185 9.849 -9.867 1.00 38.53 269 ALA A N 1
ATOM 1938 C CA . ALA A 1 269 ? 85.116 10.821 -9.694 1.00 33.81 269 ALA A CA 1
ATOM 1939 C C . ALA A 1 269 ? 85.736 12.203 -9.543 1.00 41.67 269 ALA A C 1
ATOM 1940 O O . ALA A 1 269 ? 86.636 12.400 -8.720 1.00 44.87 269 ALA A O 1
ATOM 1942 N N . THR A 1 270 ? 85.270 13.155 -10.347 1.00 38.07 270 THR A N 1
ATOM 1943 C CA . THR A 1 270 ? 85.882 14.474 -10.432 1.00 39.74 270 THR A CA 1
ATOM 1944 C C . THR A 1 270 ? 84.852 15.550 -10.124 1.00 38.28 270 THR A C 1
ATOM 1945 O O . THR A 1 270 ? 83.735 15.516 -10.651 1.00 35.30 270 THR A O 1
ATOM 1949 N N . VAL A 1 271 ? 85.234 16.499 -9.275 1.00 35.98 271 VAL A N 1
ATOM 1950 C CA . VAL A 1 271 ? 84.437 17.693 -9.025 1.00 27.29 271 VAL A CA 1
ATOM 1951 C C . VAL A 1 271 ? 84.792 18.737 -10.074 1.00 32.76 271 VAL A C 1
ATOM 1952 O O . VAL A 1 271 ? 85.967 19.082 -10.249 1.00 41.88 271 VAL A O 1
ATOM 1956 N N . LYS A 1 272 ? 83.779 19.235 -10.778 1.00 31.45 272 LYS A N 1
ATOM 1957 C CA . LYS A 1 272 ? 83.974 20.244 -11.806 1.00 34.28 272 LYS A CA 1
ATOM 1958 C C . LYS A 1 272 ? 82.912 21.322 -11.662 1.00 33.46 272 LYS A C 1
ATOM 1959 O O . LYS A 1 272 ? 81.793 21.057 -11.214 1.00 33.18 272 LYS A O 1
ATOM 1965 N N . LEU A 1 273 ? 83.273 22.542 -12.045 1.00 27.14 273 LEU A N 1
ATOM 1966 C CA . LEU A 1 273 ? 82.285 23.604 -12.128 1.00 27.33 273 LEU A CA 1
ATOM 1967 C C . LEU A 1 273 ? 81.343 23.336 -13.296 1.00 37.61 273 LEU A C 1
ATOM 1968 O O . LEU A 1 273 ? 81.713 22.701 -14.288 1.00 36.15 273 LEU A O 1
ATOM 1973 N N . ILE A 1 274 ? 80.106 23.824 -13.164 1.00 32.21 274 ILE A N 1
ATOM 1974 C CA . ILE A 1 274 ? 79.043 23.422 -14.083 1.00 42.75 274 ILE A CA 1
ATOM 1975 C C . ILE A 1 274 ? 79.370 23.800 -15.523 1.00 45.39 274 ILE A C 1
ATOM 1976 O O . ILE A 1 274 ? 78.957 23.108 -16.461 1.00 49.27 274 ILE A O 1
ATOM 1981 N N . ALA A 1 275 ? 80.121 24.883 -15.728 1.00 38.12 275 ALA A N 1
ATOM 1982 C CA . ALA A 1 275 ? 80.520 25.258 -17.078 1.00 36.14 275 ALA A CA 1
ATOM 1983 C C . ALA A 1 275 ? 81.580 24.332 -17.656 1.00 39.44 275 ALA A C 1
ATOM 1984 O O . ALA A 1 275 ? 81.814 24.370 -18.869 1.00 35.99 275 ALA A O 1
ATOM 1986 N N . ASP A 1 276 ? 82.209 23.495 -16.830 1.00 39.06 276 ASP A N 1
ATOM 1987 C CA . ASP A 1 276 ? 83.344 22.685 -17.246 1.00 40.29 276 ASP A CA 1
ATOM 1988 C C . ASP A 1 276 ? 82.985 21.217 -17.447 1.00 45.30 276 ASP A C 1
ATOM 1989 O O . ASP A 1 276 ? 83.878 20.363 -17.442 1.00 43.75 276 ASP A O 1
ATOM 1994 N N . VAL A 1 277 ? 81.707 20.905 -17.631 1.00 44.69 277 VAL A N 1
ATOM 1995 C CA . VAL A 1 277 ? 81.289 19.525 -17.853 1.00 42.16 277 VAL A CA 1
ATOM 1996 C C . VAL A 1 277 ? 81.496 19.171 -19.318 1.00 39.47 277 VAL A C 1
ATOM 1997 O O . VAL A 1 277 ? 81.092 19.920 -20.216 1.00 36.93 277 VAL A O 1
ATOM 2001 N N . ALA A 1 278 ? 82.114 18.021 -19.563 1.00 34.02 278 ALA A N 1
ATOM 2002 C CA . ALA A 1 278 ? 82.466 17.610 -20.910 1.00 36.36 278 ALA A CA 1
ATOM 2003 C C . ALA A 1 278 ? 81.357 16.758 -21.523 1.00 46.62 278 ALA A C 1
ATOM 2004 O O . ALA A 1 278 ? 80.440 16.292 -20.842 1.00 42.06 278 ALA A O 1
ATOM 2006 N N . ALA A 1 279 ? 81.462 16.551 -22.839 1.00 40.07 279 ALA A N 1
ATOM 2007 C CA . ALA A 1 279 ? 80.422 15.835 -23.570 1.00 39.32 279 ALA A CA 1
ATOM 2008 C C . ALA A 1 279 ? 80.283 14.393 -23.101 1.00 32.94 279 ALA A C 1
ATOM 2009 O O . ALA A 1 279 ? 79.195 13.815 -23.194 1.00 41.43 279 ALA A O 1
ATOM 2011 N N . ASP A 1 280 ? 81.363 13.795 -22.597 1.00 37.53 280 ASP A N 1
ATOM 2012 C CA . ASP A 1 280 ? 81.342 12.413 -22.135 1.00 30.84 280 ASP A CA 1
ATOM 2013 C C . ASP A 1 280 ? 81.342 12.309 -20.613 1.00 34.42 280 ASP A C 1
ATOM 2014 O O . ASP A 1 280 ? 81.639 11.241 -20.067 1.00 35.49 280 ASP A O 1
ATOM 2019 N N . ASP A 1 281 ? 81.018 13.396 -19.918 1.00 37.37 281 ASP A N 1
ATOM 2020 C CA . ASP A 1 281 ? 80.884 13.379 -18.469 1.00 36.93 281 ASP A CA 1
ATOM 2021 C C . ASP A 1 281 ? 79.455 13.028 -18.080 1.00 32.22 281 ASP A C 1
ATOM 2022 O O . ASP A 1 281 ? 78.497 13.474 -18.717 1.00 32.78 281 ASP A O 1
ATOM 2027 N N . MET A 1 282 ? 79.320 12.224 -17.029 1.00 34.51 282 MET A N 1
ATOM 2028 C CA . MET A 1 282 ? 78.027 11.897 -16.441 1.00 27.58 282 MET A CA 1
ATOM 2029 C C . MET A 1 282 ? 77.911 12.613 -15.104 1.00 34.03 282 MET A C 1
ATOM 2030 O O . MET A 1 282 ? 78.713 12.370 -14.197 1.00 24.69 282 MET A O 1
ATOM 2035 N N . ILE A 1 283 ? 76.919 13.490 -14.984 1.00 32.65 283 ILE A N 1
ATOM 2036 C CA . ILE A 1 283 ? 76.660 14.182 -13.726 1.00 30.42 283 ILE A CA 1
ATOM 2037 C C . ILE A 1 283 ? 75.980 13.205 -12.776 1.00 26.25 283 ILE A C 1
ATOM 2038 O O . ILE A 1 283 ? 74.865 12.742 -13.037 1.00 28.97 283 ILE A O 1
ATOM 2043 N N . LEU A 1 284 ? 76.652 12.886 -11.672 1.00 24.40 284 LEU A N 1
ATOM 2044 C CA . LEU A 1 284 ? 76.195 11.842 -10.767 1.00 18.66 284 LEU A CA 1
ATOM 2045 C C . LEU A 1 284 ? 76.006 12.314 -9.333 1.00 24.08 284 LEU A C 1
ATOM 2046 O O . LEU A 1 284 ? 75.560 11.524 -8.493 1.00 31.77 284 LEU A O 1
ATOM 2051 N N . ASP A 1 285 ? 76.334 13.568 -9.029 1.00 27.02 285 ASP A N 1
ATOM 2052 C CA . ASP A 1 285 ? 76.096 14.153 -7.717 1.00 24.50 285 ASP A CA 1
ATOM 2053 C C . ASP A 1 285 ? 76.291 15.656 -7.829 1.00 31.18 285 ASP A C 1
ATOM 2054 O O . ASP A 1 285 ? 76.891 16.150 -8.787 1.00 25.06 285 ASP A O 1
ATOM 2059 N N . ILE A 1 286 ? 75.767 16.379 -6.848 1.00 33.01 286 ILE A N 1
ATOM 2060 C CA . ILE A 1 286 ? 76.096 17.791 -6.718 1.00 36.98 286 ILE A CA 1
ATOM 2061 C C . ILE A 1 286 ? 77.457 17.909 -6.046 1.00 35.12 286 ILE A C 1
ATOM 2062 O O . ILE A 1 286 ? 77.856 17.055 -5.246 1.00 36.14 286 ILE A O 1
ATOM 2067 N N . GLY A 1 287 ? 78.186 18.965 -6.386 1.00 31.35 287 GLY A N 1
ATOM 2068 C CA . GLY A 1 287 ? 79.516 19.165 -5.859 1.00 39.29 287 GLY A CA 1
ATOM 2069 C C . GLY A 1 287 ? 79.495 19.611 -4.415 1.00 40.50 287 GLY A C 1
ATOM 2070 O O . GLY A 1 287 ? 78.453 19.977 -3.847 1.00 38.66 287 GLY A O 1
ATOM 2071 N N . PRO A 1 288 ? 80.674 19.586 -3.789 1.00 31.59 288 PRO A N 1
ATOM 2072 C CA . PRO A 1 288 ? 80.755 19.982 -2.374 1.00 32.02 288 PRO A CA 1
ATOM 2073 C C . PRO A 1 288 ? 80.389 21.436 -2.127 1.00 31.85 288 PRO A C 1
ATOM 2074 O O . PRO A 1 288 ? 79.821 21.746 -1.073 1.00 36.09 288 PRO A O 1
ATOM 2078 N N . GLN A 1 289 ? 80.697 22.340 -3.061 1.00 19.29 289 GLN A N 1
ATOM 2079 C CA . GLN A 1 289 ? 80.293 23.734 -2.895 1.00 31.70 289 GLN A CA 1
ATOM 2080 C C . GLN A 1 289 ? 78.778 23.871 -2.954 1.00 36.01 289 GLN A C 1
ATOM 2081 O O . GLN A 1 289 ? 78.174 24.570 -2.132 1.00 26.31 289 GLN A O 1
ATOM 2087 N N . THR A 1 290 ? 78.149 23.215 -3.932 1.00 30.07 290 THR A N 1
ATOM 2088 C CA . THR A 1 290 ? 76.695 23.259 -4.040 1.00 27.98 290 THR A CA 1
ATOM 2089 C C . THR A 1 290 ? 76.035 22.622 -2.825 1.00 30.89 290 THR A C 1
ATOM 2090 O O . THR A 1 290 ? 75.052 23.152 -2.293 1.00 26.15 290 THR A O 1
ATOM 2094 N N . ALA A 1 291 ? 76.572 21.489 -2.364 1.00 24.02 291 ALA A N 1
ATOM 2095 C CA . ALA A 1 291 ? 76.000 20.816 -1.203 1.00 24.68 291 ALA A CA 1
ATOM 2096 C C . ALA A 1 291 ? 76.042 21.709 0.029 1.00 26.69 291 ALA A C 1
ATOM 2097 O O . ALA A 1 291 ? 75.085 21.744 0.812 1.00 27.10 291 ALA A O 1
ATOM 2099 N N . GLU A 1 292 ? 77.139 22.447 0.216 1.00 23.51 292 GLU A N 1
ATOM 2100 C CA . GLU A 1 292 ? 77.233 23.340 1.367 1.00 37.94 292 GLU A CA 1
ATOM 2101 C C . GLU A 1 292 ? 76.292 24.531 1.222 1.00 29.74 292 GLU A C 1
ATOM 2102 O O . GLU A 1 292 ? 75.657 24.949 2.198 1.00 30.50 292 GLU A O 1
ATOM 2108 N N . HIS A 1 293 ? 76.185 25.088 0.012 1.00 29.52 293 HIS A N 1
ATOM 2109 C CA . HIS A 1 293 ? 75.282 26.217 -0.189 1.00 29.93 293 HIS A CA 1
ATOM 2110 C C . HIS A 1 293 ? 73.825 25.798 -0.038 1.00 39.09 293 HIS A C 1
ATOM 2111 O O . HIS A 1 293 ? 73.028 26.515 0.580 1.00 30.41 293 HIS A O 1
ATOM 2118 N N . PHE A 1 294 ? 73.453 24.648 -0.607 1.00 29.47 294 PHE A N 1
ATOM 2119 C CA . PHE A 1 294 ? 72.091 24.152 -0.438 1.00 28.48 294 PHE A CA 1
ATOM 2120 C C . PHE A 1 294 ? 71.790 23.876 1.030 1.00 28.70 294 PHE A C 1
ATOM 2121 O O . PHE A 1 294 ? 70.673 24.124 1.501 1.00 33.06 294 PHE A O 1
ATOM 2129 N N . ALA A 1 295 ? 72.780 23.373 1.772 1.00 24.88 295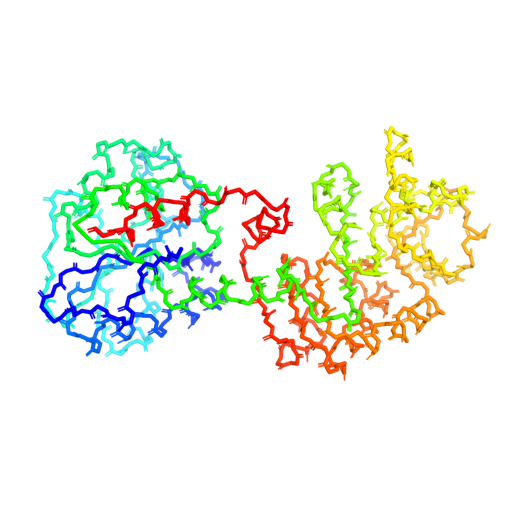 ALA A N 1
ATOM 2130 C CA . ALA A 1 295 ? 72.585 23.112 3.194 1.00 24.56 295 ALA A CA 1
ATOM 2131 C C . ALA A 1 295 ? 72.327 24.402 3.962 1.00 33.37 295 ALA A C 1
ATOM 2132 O O . ALA A 1 295 ? 71.505 24.430 4.886 1.00 35.22 295 ALA A O 1
ATOM 2134 N N . GLN A 1 296 ? 73.024 25.481 3.599 1.00 33.37 296 GLN A N 1
ATOM 2135 C CA . GLN A 1 296 ? 72.799 26.759 4.264 1.00 30.24 296 GLN A CA 1
ATOM 2136 C C . GLN A 1 296 ? 71.431 27.334 3.922 1.00 31.84 296 GLN A C 1
ATOM 2137 O O . GLN A 1 296 ? 70.810 27.991 4.764 1.00 32.40 296 GLN A O 1
ATOM 2143 N N . LEU A 1 297 ? 70.946 27.100 2.701 1.00 33.54 297 LEU A N 1
ATOM 2144 C CA . LEU A 1 297 ? 69.608 27.558 2.346 1.00 28.95 297 LEU A CA 1
ATOM 2145 C C . LEU A 1 297 ? 68.543 26.816 3.146 1.00 33.01 297 LEU A C 1
ATOM 2146 O O . LEU A 1 297 ? 67.570 27.424 3.606 1.00 42.07 297 LEU A O 1
ATOM 2151 N N . LEU A 1 298 ? 68.718 25.506 3.337 1.00 35.33 298 LEU A N 1
ATOM 2152 C CA . LEU A 1 298 ? 67.726 24.702 4.043 1.00 35.61 298 LEU A CA 1
ATOM 2153 C C . LEU A 1 298 ? 67.703 24.974 5.541 1.00 35.45 298 LEU A C 1
ATOM 2154 O O . LEU A 1 298 ? 66.682 24.713 6.187 1.00 35.25 298 LEU A O 1
ATOM 2159 N N . LYS A 1 299 ? 68.797 25.499 6.100 1.00 37.19 299 LYS A N 1
ATOM 2160 C CA . LYS A 1 299 ? 68.962 25.527 7.550 1.00 32.77 299 LYS A CA 1
ATOM 2161 C C . LYS A 1 299 ? 67.910 26.391 8.236 1.00 38.12 299 LYS A C 1
ATOM 2162 O O . LYS A 1 299 ? 67.521 26.107 9.375 1.00 38.67 299 LYS A O 1
ATOM 2168 N N . THR A 1 300 ? 67.430 27.437 7.569 1.00 34.59 300 THR A N 1
ATOM 2169 C CA . THR A 1 300 ? 66.471 28.355 8.167 1.00 30.81 300 THR A CA 1
ATOM 2170 C C . THR A 1 300 ? 65.038 28.086 7.727 1.00 33.55 300 THR A C 1
ATOM 2171 O O . THR A 1 300 ? 64.137 28.849 8.090 1.00 31.49 300 THR A O 1
ATOM 2175 N N . SER A 1 301 ? 64.801 27.022 6.966 1.00 31.74 301 SER A N 1
ATOM 2176 C CA . SER A 1 301 ? 63.437 26.702 6.577 1.00 24.99 301 SER A CA 1
ATOM 2177 C C . SER A 1 301 ? 62.606 26.344 7.803 1.00 28.29 301 SER A C 1
ATOM 2178 O O . SER A 1 301 ? 63.112 25.807 8.792 1.00 28.60 301 SER A O 1
ATOM 2181 N N . LYS A 1 302 ? 61.316 26.662 7.736 1.00 29.22 302 LYS A N 1
ATOM 2182 C CA . LYS A 1 302 ? 60.368 26.222 8.747 1.00 29.94 302 LYS A CA 1
ATOM 2183 C C . LYS A 1 302 ? 59.605 24.975 8.326 1.00 32.87 302 LYS A C 1
ATOM 2184 O O . LYS A 1 302 ? 59.006 24.314 9.181 1.00 36.25 302 LYS A O 1
ATOM 2190 N N . THR A 1 303 ? 59.620 24.643 7.036 1.00 32.02 303 THR A N 1
ATOM 2191 C CA . THR A 1 303 ? 59.008 23.430 6.513 1.00 26.90 303 THR A CA 1
ATOM 2192 C C . THR A 1 303 ? 59.889 22.895 5.395 1.00 26.17 303 THR A C 1
ATOM 2193 O O . THR A 1 303 ? 60.293 23.654 4.508 1.00 31.23 303 THR A O 1
ATOM 2197 N N . ILE A 1 304 ? 60.190 21.599 5.436 1.00 29.17 304 ILE A N 1
ATOM 2198 C CA . ILE A 1 304 ? 60.987 20.948 4.403 1.00 26.53 304 ILE A CA 1
ATOM 2199 C C . ILE A 1 304 ? 60.239 19.718 3.907 1.00 24.08 304 ILE A C 1
ATOM 2200 O O . ILE A 1 304 ? 59.851 18.857 4.705 1.00 23.64 304 ILE A O 1
ATOM 2205 N N . LEU A 1 305 ? 60.036 19.641 2.594 1.00 21.43 305 LEU A N 1
ATOM 2206 C CA . LEU A 1 305 ? 59.475 18.471 1.930 1.00 24.73 305 LEU A CA 1
ATOM 2207 C C . LEU A 1 305 ? 60.596 17.807 1.141 1.00 22.29 305 LEU A C 1
ATOM 2208 O O . LEU A 1 305 ? 61.123 18.396 0.191 1.00 27.44 305 LEU A O 1
ATOM 2213 N N . TRP A 1 306 ? 60.961 16.590 1.534 1.00 25.55 306 TRP A N 1
ATOM 2214 C CA . TRP A 1 306 ? 62.110 15.885 0.973 1.00 20.85 306 TRP A CA 1
ATOM 2215 C C . TRP A 1 306 ? 61.609 14.717 0.131 1.00 22.24 306 TRP A C 1
ATOM 2216 O O . TRP A 1 306 ? 61.008 13.776 0.660 1.00 28.64 306 TRP A O 1
ATOM 2227 N N . ASN A 1 307 ? 61.865 14.774 -1.187 1.00 23.60 307 ASN A N 1
ATOM 2228 C CA . ASN A 1 307 ? 61.454 13.726 -2.119 1.00 16.51 307 ASN A CA 1
ATOM 2229 C C . ASN A 1 307 ? 62.582 13.491 -3.133 1.00 26.15 307 ASN A C 1
ATOM 2230 O O . ASN A 1 307 ? 62.517 13.888 -4.295 1.00 29.47 307 ASN A O 1
ATOM 2235 N N . GLY A 1 308 ? 63.647 12.830 -2.682 1.00 23.99 308 GLY A N 1
ATOM 2236 C CA . GLY A 1 308 ? 64.698 12.397 -3.571 1.00 23.40 308 GLY A CA 1
ATOM 2237 C C . GLY A 1 308 ? 66.098 12.760 -3.115 1.00 25.10 308 GLY A C 1
ATOM 2238 O O . GLY A 1 308 ? 66.343 13.835 -2.558 1.00 30.48 308 GLY A O 1
ATOM 2239 N N . PRO A 1 309 ? 67.045 11.856 -3.342 1.00 31.94 309 PRO A N 1
ATOM 2240 C CA . PRO A 1 309 ? 68.460 12.187 -3.149 1.00 29.00 309 PRO A CA 1
ATOM 2241 C C . PRO A 1 309 ? 68.972 13.027 -4.312 1.00 25.37 309 PRO A C 1
ATOM 2242 O O . PRO A 1 309 ? 68.363 13.098 -5.376 1.00 30.67 309 PRO A O 1
ATOM 2246 N N . VAL A 1 310 ? 70.122 13.659 -4.102 1.00 21.47 310 VAL A N 1
ATOM 2247 C CA . VAL A 1 310 ? 70.685 14.554 -5.106 1.00 29.90 310 VAL A CA 1
ATOM 2248 C C . VAL A 1 310 ? 71.875 13.919 -5.825 1.00 30.77 310 VAL A C 1
ATOM 2249 O O . VAL A 1 310 ? 72.660 14.619 -6.461 1.00 28.11 310 VAL A O 1
ATOM 2253 N N . GLY A 1 311 ? 72.012 12.601 -5.742 1.00 26.43 311 GLY A N 1
ATOM 2254 C CA . GLY A 1 311 ? 73.055 11.904 -6.472 1.00 12.84 311 GLY A CA 1
ATOM 2255 C C . GLY A 1 311 ? 72.848 10.412 -6.360 1.00 22.72 311 GLY A C 1
ATOM 2256 O O . GLY A 1 311 ? 72.000 9.936 -5.600 1.00 23.29 311 GLY A O 1
ATOM 2257 N N . VAL A 1 312 ? 73.638 9.673 -7.138 1.00 22.23 312 VAL A N 1
ATOM 2258 C CA . VAL A 1 312 ? 73.624 8.215 -7.066 1.00 26.64 312 VAL A CA 1
ATOM 2259 C C . VAL A 1 312 ? 74.321 7.813 -5.773 1.00 24.50 312 VAL A C 1
ATOM 2260 O O . VAL A 1 312 ? 75.446 7.300 -5.790 1.00 26.37 312 VAL A O 1
ATOM 2264 N N . PHE A 1 313 ? 73.648 8.046 -4.644 1.00 29.82 313 PHE A N 1
ATOM 2265 C CA . PHE A 1 313 ? 74.269 7.967 -3.328 1.00 26.80 313 PHE A CA 1
ATOM 2266 C C . PHE A 1 313 ? 74.645 6.550 -2.920 1.00 28.02 313 PHE A C 1
ATOM 2267 O O . PHE A 1 313 ? 75.412 6.389 -1.965 1.00 32.20 313 PHE A O 1
ATOM 2275 N N . GLU A 1 314 ? 74.124 5.526 -3.597 1.00 23.33 314 GLU A N 1
ATOM 2276 C CA . GLU A 1 314 ? 74.532 4.161 -3.288 1.00 27.40 314 GLU A CA 1
ATOM 2277 C C . GLU A 1 314 ? 76.006 3.926 -3.586 1.00 29.09 314 GLU A C 1
ATOM 2278 O O . GLU A 1 314 ? 76.596 2.991 -3.036 1.00 32.21 314 GLU A O 1
ATOM 2284 N N . PHE A 1 315 ? 76.609 4.755 -4.436 1.00 27.16 315 PHE A N 1
ATOM 2285 C CA . PHE A 1 315 ? 78.057 4.853 -4.538 1.00 27.92 315 PHE A CA 1
ATOM 2286 C C . PHE A 1 315 ? 78.535 5.926 -3.570 1.00 29.29 315 PHE A C 1
ATOM 2287 O O . PHE A 1 315 ? 78.021 7.050 -3.581 1.00 28.62 315 PHE A O 1
ATOM 2295 N N . ASP A 1 316 ? 79.515 5.580 -2.733 1.00 28.29 316 ASP A N 1
ATOM 2296 C CA . ASP A 1 316 ? 80.008 6.540 -1.750 1.00 37.75 316 ASP A CA 1
ATOM 2297 C C . ASP A 1 316 ? 80.616 7.765 -2.425 1.00 33.76 316 ASP A C 1
ATOM 2298 O O . ASP A 1 316 ? 80.474 8.889 -1.929 1.00 32.88 316 ASP A O 1
ATOM 2303 N N . GLN A 1 317 ? 81.283 7.571 -3.567 1.00 33.80 317 GLN A N 1
ATOM 2304 C CA . GLN A 1 317 ? 81.893 8.693 -4.272 1.00 24.49 317 GLN A CA 1
ATOM 2305 C C . GLN A 1 317 ? 80.860 9.637 -4.875 1.00 28.72 317 GLN A C 1
ATOM 2306 O O . GLN A 1 317 ? 81.202 10.779 -5.204 1.00 26.95 317 GLN A O 1
ATOM 2312 N N . PHE A 1 318 ? 79.613 9.192 -5.033 1.00 26.51 318 PHE A N 1
ATOM 2313 C CA . PHE A 1 318 ? 78.531 10.041 -5.515 1.00 25.82 318 PHE A CA 1
ATOM 2314 C C . PHE A 1 318 ? 77.471 10.279 -4.447 1.00 32.26 318 PHE A C 1
ATOM 2315 O O . PHE A 1 318 ? 76.332 10.626 -4.775 1.00 32.48 318 PHE A O 1
ATOM 2323 N N . GLY A 1 319 ? 77.820 10.100 -3.175 1.00 31.05 319 GLY A N 1
ATOM 2324 C CA . GLY A 1 319 ? 76.845 10.215 -2.109 1.00 32.54 319 GLY A CA 1
ATOM 2325 C C . GLY A 1 319 ? 77.067 11.375 -1.161 1.00 28.38 319 GLY A C 1
ATOM 2326 O O . GLY A 1 319 ? 76.328 11.526 -0.184 1.00 26.92 319 GLY A O 1
ATOM 2327 N N . ASN A 1 320 ? 78.078 12.204 -1.434 1.00 27.28 320 ASN A N 1
ATOM 2328 C CA . ASN A 1 320 ? 78.372 13.321 -0.541 1.00 28.47 320 ASN A CA 1
ATOM 2329 C C . ASN A 1 320 ? 77.239 14.339 -0.529 1.00 29.26 320 ASN A C 1
ATOM 2330 O O . ASN A 1 320 ? 76.870 14.849 0.535 1.00 39.99 320 ASN A O 1
ATOM 2335 N N . GLY A 1 321 ? 76.679 14.649 -1.699 1.00 29.92 321 GLY A N 1
ATOM 2336 C CA . GLY A 1 321 ? 75.610 15.634 -1.756 1.00 23.28 321 GLY A CA 1
ATOM 2337 C C . GLY A 1 321 ? 74.386 15.220 -0.963 1.00 30.63 321 GLY A C 1
ATOM 2338 O O . GLY A 1 321 ? 73.790 16.033 -0.253 1.00 31.06 321 GLY A O 1
ATOM 2339 N N . THR A 1 322 ? 73.994 13.949 -1.074 1.00 2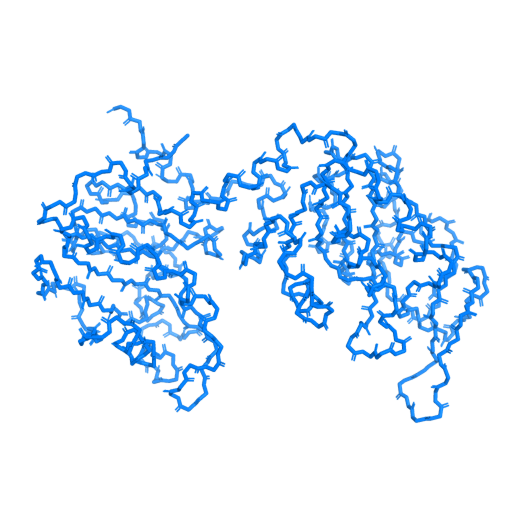8.65 322 THR A N 1
ATOM 2340 C CA . THR A 1 322 ? 72.840 13.463 -0.324 1.00 21.58 322 THR A CA 1
ATOM 2341 C C . THR A 1 322 ? 73.145 13.391 1.168 1.00 25.96 322 THR A C 1
ATOM 2342 O O . THR A 1 322 ? 72.281 13.693 2.000 1.00 23.96 322 THR A O 1
ATOM 2346 N N . LYS A 1 323 ? 74.371 12.997 1.520 1.00 25.91 323 LYS A N 1
ATOM 2347 C CA . LYS A 1 323 ? 74.757 12.921 2.926 1.00 32.72 323 LYS A CA 1
ATOM 2348 C C . LYS A 1 323 ? 74.726 14.295 3.584 1.00 33.68 323 LYS A C 1
ATOM 2349 O O . LYS A 1 323 ? 74.212 14.447 4.698 1.00 28.22 323 LYS A O 1
ATOM 2355 N N . VAL A 1 324 ? 75.267 15.310 2.905 1.00 27.52 324 VAL A N 1
ATOM 2356 C CA . VAL A 1 324 ? 75.281 16.659 3.462 1.00 26.41 324 VAL A CA 1
ATOM 2357 C C . VAL A 1 324 ? 73.863 17.198 3.604 1.00 30.23 324 VAL A C 1
ATOM 2358 O O . VAL A 1 324 ? 73.527 17.844 4.605 1.00 31.10 324 VAL A O 1
ATOM 2362 N N . LEU A 1 325 ? 73.004 16.938 2.616 1.00 22.19 325 LEU A N 1
ATOM 2363 C CA . LEU A 1 325 ? 71.637 17.443 2.689 1.00 26.06 325 LEU A CA 1
ATOM 2364 C C . LEU A 1 325 ? 70.832 16.712 3.757 1.00 25.00 325 LEU A C 1
ATOM 2365 O O . LEU A 1 325 ? 69.997 17.322 4.434 1.00 27.24 325 LEU A O 1
ATOM 2370 N N . ALA A 1 326 ? 71.069 15.408 3.922 1.00 28.84 326 ALA A N 1
ATOM 2371 C CA . ALA A 1 326 ? 70.389 14.662 4.976 1.00 30.50 326 ALA A CA 1
ATOM 2372 C C . ALA A 1 326 ? 70.730 15.221 6.352 1.00 29.77 326 ALA A C 1
ATOM 2373 O O . ALA A 1 326 ? 69.851 15.358 7.210 1.00 27.94 326 ALA A O 1
ATOM 2375 N N . LYS A 1 327 ? 72.003 15.552 6.580 1.00 28.11 327 LYS A N 1
ATOM 2376 C CA . LYS A 1 327 ? 72.383 16.162 7.850 1.00 34.43 327 LYS A CA 1
ATOM 2377 C C . LYS A 1 327 ? 71.800 17.562 7.983 1.00 27.76 327 LYS A C 1
ATOM 2378 O O . LYS A 1 327 ? 71.384 17.965 9.075 1.00 30.43 327 LYS A O 1
ATOM 2384 N N . ALA A 1 328 ? 71.758 18.317 6.884 1.00 29.45 328 ALA A N 1
ATOM 2385 C CA . ALA A 1 328 ? 71.176 19.654 6.926 1.00 23.45 328 ALA A CA 1
ATOM 2386 C C . ALA A 1 328 ? 69.708 19.600 7.331 1.00 28.85 328 ALA A C 1
ATOM 2387 O O . ALA A 1 328 ? 69.254 20.377 8.180 1.00 28.53 328 ALA A O 1
ATOM 2389 N N . ILE A 1 329 ? 68.948 18.684 6.728 1.00 25.12 329 ILE A N 1
ATOM 2390 C CA . ILE A 1 329 ? 67.540 18.534 7.083 1.00 25.43 329 ILE A CA 1
ATOM 2391 C C . ILE A 1 329 ? 67.404 18.073 8.528 1.00 29.41 329 ILE A C 1
ATOM 2392 O O . ILE A 1 329 ? 66.577 18.594 9.286 1.00 33.30 329 ILE A O 1
ATOM 2397 N N . ALA A 1 330 ? 68.222 17.099 8.935 1.00 26.81 330 ALA A N 1
ATOM 2398 C CA . ALA A 1 330 ? 68.137 16.575 10.294 1.00 34.19 330 ALA A CA 1
ATOM 2399 C C . ALA A 1 330 ? 68.504 17.637 11.324 1.00 32.86 330 ALA A C 1
ATOM 2400 O O . ALA A 1 330 ? 67.884 17.717 12.391 1.00 34.21 330 ALA A O 1
ATOM 2402 N N . ASP A 1 331 ? 69.508 18.464 11.020 1.00 32.41 331 ASP A N 1
ATOM 2403 C CA . ASP A 1 331 ? 69.924 19.509 11.949 1.00 36.63 331 ASP A CA 1
ATOM 2404 C C . ASP A 1 331 ? 68.939 20.668 12.002 1.00 32.82 331 ASP A C 1
ATOM 2405 O O . ASP A 1 331 ? 68.901 21.387 13.007 1.00 38.96 331 ASP A O 1
ATOM 2410 N N . SER A 1 332 ? 68.150 20.869 10.952 1.00 26.35 332 SER A N 1
ATOM 2411 C CA . SER A 1 332 ? 67.242 22.004 10.905 1.00 28.32 332 SER A CA 1
ATOM 2412 C C . SER A 1 332 ? 66.090 21.818 11.885 1.00 32.26 332 SER A C 1
ATOM 2413 O O . SER A 1 332 ? 65.657 20.698 12.169 1.00 34.61 332 SER A O 1
ATOM 2416 N N . ALA A 1 333 ? 65.595 22.940 12.408 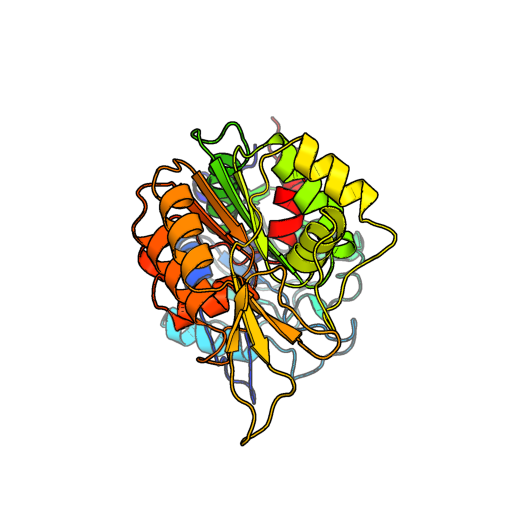1.00 30.92 333 ALA A N 1
ATOM 2417 C CA . ALA A 1 333 ? 64.424 22.935 13.275 1.00 28.08 333 ALA A CA 1
ATOM 2418 C C . ALA A 1 333 ? 63.121 22.907 12.491 1.00 33.43 333 ALA A C 1
ATOM 2419 O O . ALA A 1 333 ? 62.048 22.986 13.099 1.00 33.71 333 ALA A O 1
ATOM 2421 N N . ALA A 1 334 ? 63.188 22.798 11.167 1.00 29.74 334 ALA A N 1
ATOM 2422 C CA . ALA A 1 334 ? 61.993 22.788 10.342 1.00 33.76 334 ALA A CA 1
ATOM 2423 C C . ALA A 1 334 ? 61.159 21.538 10.601 1.00 29.66 334 ALA A C 1
ATOM 2424 O O . ALA A 1 334 ? 61.642 20.525 11.111 1.00 25.73 334 ALA A O 1
ATOM 2426 N N . PHE A 1 335 ? 59.886 21.619 10.236 1.00 36.75 335 PHE A N 1
ATOM 2427 C CA . PHE A 1 335 ? 59.044 20.434 10.165 1.00 32.51 335 PHE A CA 1
ATOM 2428 C C . PHE A 1 335 ? 59.416 19.691 8.890 1.00 29.65 335 PHE A C 1
ATOM 2429 O O . PHE A 1 335 ? 59.116 20.160 7.790 1.00 36.02 335 PHE A O 1
ATOM 2437 N N . SER A 1 336 ? 60.075 18.544 9.025 1.00 29.48 336 SER A N 1
ATOM 2438 C CA . SER A 1 336 ? 60.592 17.803 7.882 1.00 28.72 336 SER A CA 1
ATOM 2439 C C . SER A 1 336 ? 59.676 16.629 7.564 1.00 26.20 336 SER A C 1
ATOM 2440 O O . SER A 1 336 ? 59.337 15.838 8.449 1.00 26.49 336 SER A O 1
ATOM 2443 N N . ILE A 1 337 ? 59.265 16.525 6.304 1.00 24.08 337 ILE A N 1
ATOM 2444 C CA . ILE A 1 337 ? 58.471 15.399 5.837 1.00 21.35 337 ILE A CA 1
ATOM 2445 C C . ILE A 1 337 ? 59.165 14.813 4.621 1.00 27.23 337 ILE A C 1
ATOM 2446 O O . ILE A 1 337 ? 59.537 15.546 3.698 1.00 32.64 337 ILE A O 1
ATOM 2451 N N . ALA A 1 338 ? 59.361 13.498 4.633 1.00 25.21 338 ALA A N 1
ATOM 2452 C CA . ALA A 1 338 ? 60.055 12.789 3.570 1.00 23.94 338 ALA A CA 1
ATOM 2453 C C . ALA A 1 338 ? 59.162 11.691 3.010 1.00 25.93 338 ALA A C 1
ATOM 2454 O O . ALA A 1 338 ? 58.345 11.105 3.727 1.00 27.43 338 ALA A O 1
ATOM 2456 N N . GLY A 1 339 ? 59.322 11.421 1.719 1.00 27.45 339 GLY A N 1
ATOM 2457 C CA . GLY A 1 339 ? 58.541 10.392 1.060 1.00 28.71 339 GLY A CA 1
ATOM 2458 C C . GLY A 1 339 ? 59.242 9.915 -0.188 1.00 29.77 339 GLY A C 1
ATOM 2459 O O . GLY A 1 339 ? 60.030 10.647 -0.795 1.00 28.77 339 GLY A O 1
ATOM 2460 N N . GLY A 1 340 ? 58.956 8.683 -0.569 1.00 28.58 340 GLY A N 1
ATOM 2461 C CA . GLY A 1 340 ? 59.583 8.072 -1.728 1.00 26.26 340 GLY A CA 1
ATOM 2462 C C . GLY A 1 340 ? 60.579 7.016 -1.288 1.00 23.05 340 GLY A C 1
ATOM 2463 O O . GLY A 1 340 ? 61.335 7.207 -0.327 1.00 23.01 340 GLY A O 1
ATOM 2464 N N . GLY A 1 341 ? 60.582 5.888 -2.001 1.00 26.57 341 GLY A N 1
ATOM 2465 C CA . GLY A 1 341 ? 61.465 4.794 -1.633 1.00 23.58 341 GLY A CA 1
ATOM 2466 C C . GLY A 1 341 ? 62.931 5.180 -1.678 1.00 29.87 341 GLY A C 1
ATOM 2467 O O . GLY A 1 341 ? 63.718 4.765 -0.823 1.00 29.58 341 GLY A O 1
ATOM 2468 N N . ASP A 1 342 ? 63.320 5.977 -2.676 1.00 32.89 342 ASP A N 1
ATOM 2469 C CA . ASP A 1 342 ? 64.701 6.442 -2.758 1.00 37.90 342 ASP A CA 1
ATOM 2470 C C . ASP A 1 342 ? 65.063 7.304 -1.555 1.00 30.02 342 ASP A C 1
ATOM 2471 O O . ASP A 1 342 ? 66.159 7.179 -0.997 1.00 31.94 342 ASP A O 1
ATOM 2476 N N . THR A 1 343 ? 64.149 8.183 -1.141 1.00 24.98 343 THR A N 1
ATOM 2477 C CA . THR A 1 343 ? 64.420 9.069 -0.013 1.00 24.14 343 THR A CA 1
ATOM 2478 C C . THR A 1 343 ? 64.557 8.281 1.283 1.00 27.19 343 THR A C 1
ATOM 2479 O O . THR A 1 343 ? 65.464 8.536 2.084 1.00 27.46 343 THR A O 1
ATOM 2483 N N . LEU A 1 344 ? 63.658 7.319 1.509 1.00 22.47 344 LEU A N 1
ATOM 2484 C CA . LEU A 1 344 ? 63.731 6.518 2.726 1.00 22.86 344 LEU A CA 1
ATOM 2485 C C . LEU A 1 344 ? 64.991 5.665 2.752 1.00 24.75 344 LEU A C 1
ATOM 2486 O O . LEU A 1 344 ? 65.544 5.406 3.828 1.00 26.20 344 LEU A O 1
ATOM 2491 N N . ALA A 1 345 ? 65.461 5.224 1.581 1.00 22.38 345 ALA A N 1
ATOM 2492 C CA . ALA A 1 345 ? 66.718 4.487 1.514 1.00 29.10 345 ALA A CA 1
ATOM 2493 C C . ALA A 1 345 ? 67.892 5.355 1.951 1.00 32.28 345 ALA A C 1
ATOM 2494 O O . ALA A 1 345 ? 68.787 4.889 2.667 1.00 22.99 345 ALA A O 1
ATOM 2496 N N . ALA A 1 346 ? 67.909 6.620 1.526 1.00 21.25 346 ALA A N 1
ATOM 2497 C CA . ALA A 1 346 ? 68.960 7.532 1.964 1.00 18.21 346 ALA A CA 1
ATOM 2498 C C . ALA A 1 346 ? 68.848 7.827 3.454 1.00 24.33 346 ALA A C 1
ATOM 2499 O O . ALA A 1 346 ? 69.865 7.941 4.149 1.00 26.67 346 ALA A O 1
ATOM 2501 N N . ILE A 1 347 ? 67.619 7.956 3.961 1.00 22.56 347 ILE A N 1
ATOM 2502 C CA . ILE A 1 347 ? 67.419 8.191 5.388 1.00 25.29 347 ILE A CA 1
ATOM 2503 C C . ILE A 1 347 ? 68.019 7.053 6.204 1.00 30.75 347 ILE A C 1
ATOM 2504 O O . ILE A 1 347 ? 68.662 7.279 7.237 1.00 31.60 347 ILE A O 1
ATOM 2509 N N . ASP A 1 348 ? 67.832 5.813 5.746 1.00 34.52 348 ASP A N 1
ATOM 2510 C CA . ASP A 1 348 ? 68.402 4.668 6.448 1.00 30.94 348 ASP A CA 1
ATOM 2511 C C . ASP A 1 348 ? 69.924 4.681 6.379 1.00 30.78 348 ASP A C 1
ATOM 2512 O O . ASP A 1 348 ? 70.603 4.455 7.388 1.00 36.72 348 ASP A O 1
ATOM 2517 N N . LYS A 1 349 ? 70.479 4.948 5.193 1.00 24.63 349 LYS A N 1
ATOM 2518 C CA . LYS A 1 349 ? 71.926 4.866 5.012 1.00 29.73 349 LYS A CA 1
ATOM 2519 C C . LYS A 1 349 ? 72.660 5.880 5.881 1.00 37.63 349 LYS A C 1
ATOM 2520 O O . LYS A 1 349 ? 73.706 5.568 6.462 1.00 34.43 349 LYS A O 1
ATOM 2526 N N . TYR A 1 350 ? 72.130 7.095 5.986 1.00 30.63 350 TYR A N 1
ATOM 2527 C CA . TYR A 1 350 ? 72.802 8.164 6.711 1.00 31.27 350 TYR A CA 1
ATOM 2528 C C . TYR A 1 350 ? 72.252 8.369 8.117 1.00 29.66 350 TYR A C 1
ATOM 2529 O O . TYR A 1 350 ? 72.698 9.285 8.814 1.00 38.38 350 TYR A O 1
ATOM 2538 N N . GLY A 1 351 ? 71.304 7.541 8.545 1.00 37.79 351 GLY A N 1
ATOM 2539 C CA . GLY A 1 351 ? 70.894 7.474 9.939 1.00 40.62 351 GLY A CA 1
ATOM 2540 C C . GLY A 1 351 ? 70.260 8.719 10.520 1.00 34.12 351 GLY A C 1
ATOM 2541 O O . GLY A 1 351 ? 70.619 9.127 11.631 1.00 39.07 351 GLY A O 1
ATOM 2542 N N . VAL A 1 352 ? 69.312 9.324 9.811 1.00 38.12 352 VAL A N 1
ATOM 2543 C CA . VAL A 1 352 ? 68.681 10.558 10.258 1.00 31.15 352 VAL A CA 1
ATOM 2544 C C . VAL A 1 352 ? 67.186 10.363 10.512 1.00 33.10 352 VAL A C 1
ATOM 2545 O O . VAL A 1 352 ? 66.448 11.340 10.629 1.00 25.69 352 VAL A O 1
ATOM 2549 N N . ALA A 1 353 ? 66.735 9.109 10.623 1.00 29.95 353 ALA A N 1
ATOM 2550 C CA . ALA A 1 353 ? 65.301 8.829 10.697 1.00 31.34 353 ALA A CA 1
ATOM 2551 C C . ALA A 1 353 ? 64.652 9.524 11.889 1.00 33.58 353 ALA A C 1
ATOM 2552 O O . ALA A 1 353 ? 63.597 10.155 11.754 1.00 27.70 353 ALA A O 1
ATOM 2554 N N . ASP A 1 354 ? 65.276 9.431 13.066 1.00 32.42 354 ASP A N 1
ATOM 2555 C CA . ASP A 1 354 ? 64.679 10.002 14.268 1.00 43.36 354 ASP A CA 1
ATOM 2556 C C . ASP A 1 354 ? 64.639 11.524 14.238 1.00 42.70 354 ASP A C 1
ATOM 2557 O O . ASP A 1 354 ? 63.883 12.124 15.009 1.00 41.37 354 ASP A O 1
ATOM 2562 N N . GLN A 1 355 ? 65.429 12.161 13.375 1.00 29.57 355 GLN A N 1
ATOM 2563 C CA . GLN A 1 355 ? 65.454 13.614 13.275 1.00 34.56 355 GLN A CA 1
ATOM 2564 C C . GLN A 1 355 ? 64.551 14.155 12.172 1.00 34.87 355 GLN A C 1
ATOM 2565 O O . GLN A 1 355 ? 64.471 15.376 12.001 1.00 35.71 355 GLN A O 1
ATOM 2571 N N . ILE A 1 356 ? 63.882 13.286 11.419 1.00 28.63 356 ILE A N 1
ATOM 2572 C CA . ILE A 1 356 ? 62.912 13.705 10.414 1.00 27.97 356 ILE A CA 1
ATOM 2573 C C . ILE A 1 356 ? 61.541 13.751 11.073 1.00 34.95 356 ILE A C 1
ATOM 2574 O O . ILE A 1 356 ? 61.139 12.795 11.746 1.00 33.75 356 ILE A O 1
ATOM 2579 N N . SER A 1 357 ? 60.825 14.864 10.889 1.00 26.56 357 SER A N 1
ATOM 2580 C CA . SER A 1 357 ? 59.584 15.073 11.629 1.00 32.20 357 SER A CA 1
ATOM 2581 C C . SER A 1 357 ? 58.550 14.007 11.280 1.00 34.84 357 SER A C 1
ATOM 2582 O O . SER A 1 357 ? 57.914 13.431 12.169 1.00 27.41 357 SER A O 1
ATOM 2585 N N . TYR A 1 358 ? 58.384 13.711 9.990 1.00 26.71 358 TYR A N 1
ATOM 2586 C CA . TYR A 1 358 ? 57.480 12.644 9.578 1.00 31.53 358 TYR A CA 1
ATOM 2587 C C . TYR A 1 358 ? 58.032 11.931 8.353 1.00 31.42 358 TYR A C 1
ATOM 2588 O O . TYR A 1 358 ? 58.406 12.576 7.369 1.00 31.30 358 TYR A O 1
ATOM 2597 N N . ILE A 1 359 ? 58.064 10.605 8.413 1.00 30.48 359 ILE A N 1
ATOM 2598 C CA . ILE A 1 359 ? 58.572 9.771 7.330 1.00 26.78 359 ILE A CA 1
ATOM 2599 C C . ILE A 1 359 ? 57.379 9.046 6.721 1.00 33.51 359 ILE A C 1
ATOM 2600 O O . ILE A 1 359 ? 56.853 8.090 7.303 1.00 26.63 359 ILE A O 1
ATOM 2605 N N . SER A 1 360 ? 56.950 9.494 5.542 1.00 34.06 360 SER A N 1
ATOM 2606 C CA . SER A 1 360 ? 55.819 8.882 4.861 1.00 29.44 360 SER A CA 1
ATOM 2607 C C . SER A 1 360 ? 56.277 7.660 4.074 1.00 30.70 360 SER A C 1
ATOM 2608 O O . SER A 1 360 ? 57.223 7.734 3.284 1.00 39.14 360 SER A O 1
ATOM 2611 N N . THR A 1 361 ? 55.621 6.527 4.314 1.00 28.79 361 THR A N 1
ATOM 2612 C CA . THR A 1 361 ? 55.843 5.317 3.536 1.00 29.84 361 THR A CA 1
ATOM 2613 C C . THR A 1 361 ? 54.827 5.163 2.409 1.00 39.79 361 THR A C 1
ATOM 2614 O O . THR A 1 361 ? 54.681 4.066 1.860 1.00 36.03 361 THR A O 1
ATOM 2618 N N . GLY A 1 362 ? 54.131 6.245 2.045 1.00 37.49 362 GLY A N 1
ATOM 2619 C CA . GLY A 1 362 ? 53.022 6.153 1.111 1.00 29.08 362 GLY A CA 1
ATOM 2620 C C . GLY A 1 362 ? 53.409 6.042 -0.346 1.00 29.17 362 GLY A C 1
ATOM 2621 O O . GLY A 1 362 ? 52.560 5.687 -1.171 1.00 31.54 362 GLY A O 1
ATOM 2622 N N . GLY A 1 363 ? 54.661 6.347 -0.683 1.00 24.50 363 GLY A N 1
ATOM 2623 C CA . GLY A 1 363 ? 55.156 6.205 -2.039 1.00 27.38 363 GLY A CA 1
ATOM 2624 C C . GLY A 1 363 ? 54.341 6.931 -3.090 1.00 30.92 363 GLY A C 1
ATOM 2625 O O . GLY A 1 363 ? 54.298 8.165 -3.116 1.00 32.45 363 GLY A O 1
ATOM 2626 N N . GLY A 1 364 ? 53.679 6.166 -3.961 1.00 30.45 364 GLY A N 1
ATOM 2627 C CA . GLY A 1 364 ? 52.902 6.777 -5.027 1.00 29.75 364 GLY A CA 1
ATOM 2628 C C . GLY A 1 364 ? 51.742 7.604 -4.508 1.00 29.89 364 GLY A C 1
ATOM 2629 O O . GLY A 1 364 ? 51.428 8.664 -5.057 1.00 30.57 364 GLY A O 1
ATOM 2630 N N . ALA A 1 365 ? 51.087 7.130 -3.445 1.00 25.86 365 ALA A N 1
ATOM 2631 C CA . ALA A 1 365 ? 50.014 7.906 -2.833 1.00 26.28 365 ALA A CA 1
ATOM 2632 C C . ALA A 1 365 ? 50.550 9.195 -2.225 1.00 33.05 365 ALA A C 1
ATOM 2633 O O . ALA A 1 365 ? 49.876 10.231 -2.258 1.00 25.93 365 ALA A O 1
ATOM 2635 N N . PHE A 1 366 ? 51.758 9.144 -1.661 1.00 28.40 366 PHE A N 1
ATOM 2636 C CA . PHE A 1 366 ? 52.402 10.348 -1.146 1.00 26.74 366 PHE A CA 1
ATOM 2637 C C . PHE A 1 366 ? 52.552 11.395 -2.243 1.00 27.58 366 PHE A C 1
ATOM 2638 O O . PHE A 1 366 ? 52.227 12.571 -2.043 1.00 28.09 366 PHE A O 1
ATOM 2646 N N . LEU A 1 367 ? 53.030 10.978 -3.418 1.00 24.30 367 LEU A N 1
ATOM 2647 C CA . LEU A 1 367 ? 53.220 11.911 -4.525 1.00 28.63 367 LEU A CA 1
ATOM 2648 C C . LEU A 1 367 ? 51.891 12.495 -4.989 1.00 28.43 367 LEU A C 1
ATOM 2649 O O . LEU A 1 367 ? 51.772 13.708 -5.196 1.00 29.98 367 LEU A O 1
ATOM 2654 N N . GLU A 1 368 ? 50.877 11.642 -5.160 1.00 31.46 368 GLU A N 1
ATOM 2655 C CA . GLU A 1 368 ? 49.588 12.120 -5.652 1.00 31.04 368 GLU A CA 1
ATOM 2656 C C . GLU A 1 368 ? 48.929 13.079 -4.668 1.00 30.39 368 GLU A C 1
ATOM 2657 O O . GLU A 1 368 ? 48.208 13.993 -5.084 1.00 35.41 368 GLU A O 1
ATOM 2663 N N . PHE A 1 369 ? 49.162 12.895 -3.365 1.00 26.66 369 PHE A N 1
ATOM 2664 C CA . PHE A 1 369 ? 48.691 13.882 -2.399 1.00 29.25 369 PHE A CA 1
ATOM 2665 C C . PHE A 1 369 ? 49.414 15.210 -2.581 1.00 30.70 369 PHE A C 1
ATOM 2666 O O . PHE A 1 369 ? 48.784 16.274 -2.551 1.00 31.83 369 PHE A O 1
ATOM 2674 N N . VAL A 1 370 ? 50.736 15.168 -2.772 1.00 29.06 370 VAL A N 1
ATOM 2675 C CA . VAL A 1 370 ? 51.496 16.394 -2.998 1.00 35.86 370 VAL A CA 1
ATOM 2676 C C . VAL A 1 370 ? 51.034 17.087 -4.273 1.00 36.99 370 VAL A C 1
ATOM 2677 O O . VAL A 1 370 ? 51.004 18.322 -4.344 1.00 33.21 370 VAL A O 1
ATOM 2681 N N . GLU A 1 371 ? 50.648 16.312 -5.289 1.00 31.06 371 GLU A N 1
ATOM 2682 C CA . GLU A 1 371 ? 50.131 16.878 -6.529 1.00 33.71 371 GLU A CA 1
ATOM 2683 C C . GLU A 1 371 ? 48.788 17.572 -6.348 1.00 36.72 371 GLU A C 1
ATOM 2684 O O . GLU A 1 371 ? 48.357 18.290 -7.257 1.00 33.35 371 GLU A O 1
ATOM 2690 N N . GLY A 1 372 ? 48.123 17.382 -5.212 1.00 32.76 372 GLY A N 1
ATOM 2691 C CA . GLY A 1 372 ? 46.798 17.927 -5.014 1.00 37.41 372 GLY A CA 1
ATOM 2692 C C . GLY A 1 372 ? 45.677 17.083 -5.570 1.00 37.97 372 GLY A C 1
ATOM 2693 O O . GLY A 1 372 ? 44.540 17.564 -5.650 1.00 36.65 372 GLY A O 1
ATOM 2694 N N . LYS A 1 373 ? 45.956 15.844 -5.959 1.00 32.13 373 LYS A N 1
ATOM 2695 C CA . LYS A 1 373 ? 44.926 14.972 -6.500 1.00 31.67 373 LYS A CA 1
ATOM 2696 C C . LYS A 1 373 ? 44.035 14.433 -5.388 1.00 36.64 373 LYS A C 1
ATOM 2697 O O . LYS A 1 373 ? 44.449 14.304 -4.232 1.00 32.68 373 LYS A O 1
ATOM 2703 N N . VAL A 1 374 ? 42.796 14.121 -5.753 1.00 40.73 374 VAL A N 1
ATOM 2704 C CA . VAL A 1 374 ? 41.851 13.514 -4.824 1.00 41.72 374 VAL A CA 1
ATOM 2705 C C . VAL A 1 374 ? 42.214 12.043 -4.659 1.00 34.27 374 VAL A C 1
ATOM 2706 O O . VAL A 1 374 ? 42.275 11.293 -5.639 1.00 39.51 374 VAL A O 1
ATOM 2710 N N . LEU A 1 375 ? 42.473 11.632 -3.420 1.00 28.25 375 LEU A N 1
ATOM 2711 C CA . LEU A 1 375 ? 42.759 10.235 -3.127 1.00 30.56 375 LEU A CA 1
ATOM 2712 C C . LEU A 1 375 ? 41.451 9.497 -2.876 1.00 30.23 375 LEU A C 1
ATOM 2713 O O . LEU A 1 375 ? 40.740 9.833 -1.919 1.00 24.71 375 LEU A O 1
ATOM 2718 N N . PRO A 1 376 ? 41.100 8.499 -3.696 1.00 25.27 376 PRO A N 1
ATOM 2719 C CA . PRO A 1 376 ? 39.748 7.916 -3.601 1.00 23.87 376 PRO A CA 1
ATOM 2720 C C . PRO A 1 376 ? 39.423 7.302 -2.250 1.00 26.40 376 PRO A C 1
ATOM 2721 O O . PRO A 1 376 ? 38.282 7.426 -1.790 1.00 31.07 376 PRO A O 1
ATOM 2725 N N . ALA A 1 377 ? 40.383 6.637 -1.601 1.00 23.10 377 ALA A N 1
ATOM 2726 C CA . ALA A 1 377 ? 40.099 6.049 -0.295 1.00 21.36 377 ALA A CA 1
ATOM 2727 C C . ALA A 1 377 ? 39.752 7.115 0.734 1.00 25.42 377 ALA A C 1
ATOM 2728 O O . ALA A 1 377 ? 38.944 6.868 1.636 1.00 22.83 377 ALA A O 1
ATOM 2730 N N . VAL A 1 378 ? 40.347 8.302 0.615 1.00 21.75 378 VAL A N 1
ATOM 2731 C CA . VAL A 1 378 ? 39.995 9.399 1.508 1.00 23.06 378 VAL A CA 1
ATOM 2732 C C . VAL A 1 378 ? 38.662 10.015 1.103 1.00 29.45 378 VAL A C 1
ATOM 2733 O O . VAL A 1 378 ? 37.884 10.443 1.964 1.00 25.52 378 VAL A O 1
ATOM 2737 N N . GLU A 1 379 ? 38.371 10.059 -0.200 1.00 28.48 379 GLU A N 1
ATOM 2738 C CA . GLU A 1 379 ? 37.121 10.653 -0.663 1.00 31.06 379 GLU A CA 1
ATOM 2739 C C . GLU A 1 379 ? 35.914 9.867 -0.166 1.00 27.29 379 GLU A C 1
ATOM 2740 O O . GLU A 1 379 ? 34.919 10.455 0.273 1.00 36.68 379 GLU A O 1
ATOM 2746 N N . VAL A 1 380 ? 35.984 8.534 -0.221 1.00 29.26 380 VAL A N 1
ATOM 2747 C CA . VAL A 1 380 ? 34.847 7.724 0.203 1.00 28.07 380 VAL A CA 1
ATOM 2748 C C . VAL A 1 380 ? 34.662 7.795 1.715 1.00 31.32 380 VAL A C 1
ATOM 2749 O O . VAL A 1 380 ? 33.531 7.726 2.212 1.00 24.85 380 VAL A O 1
ATOM 2753 N N . LEU A 1 381 ? 35.752 7.948 2.472 1.00 22.63 381 LEU A N 1
ATOM 2754 C CA . LEU A 1 381 ? 35.623 8.105 3.917 1.00 23.70 381 LEU A CA 1
ATOM 2755 C C . LEU A 1 381 ? 34.942 9.424 4.266 1.00 25.79 381 LEU A C 1
ATOM 2756 O O . LEU A 1 381 ? 34.095 9.474 5.166 1.00 30.15 381 LEU A O 1
ATOM 2761 N N . GLU A 1 382 ? 35.297 10.501 3.560 1.00 25.47 382 GLU A N 1
ATOM 2762 C CA . GLU A 1 382 ? 34.623 11.779 3.766 1.00 34.88 382 GLU A CA 1
ATOM 2763 C C . GLU A 1 382 ? 33.134 11.679 3.465 1.00 32.85 382 GLU A C 1
ATOM 2764 O O . GLU A 1 382 ? 32.322 12.344 4.119 1.00 29.46 382 GLU A O 1
ATOM 2770 N N . SER A 1 383 ? 32.758 10.851 2.489 1.00 35.21 383 SER A N 1
ATOM 2771 C CA . SER A 1 383 ? 31.348 10.659 2.175 1.00 35.33 383 SER A CA 1
ATOM 2772 C C . SER A 1 383 ? 30.604 9.974 3.313 1.00 33.34 383 SER A C 1
ATOM 2773 O O . SER A 1 383 ? 29.399 10.197 3.486 1.00 34.92 383 SER A O 1
ATOM 2776 N N . ARG A 1 384 ? 31.293 9.141 4.090 1.00 24.24 384 ARG A N 1
ATOM 2777 C CA . ARG A 1 384 ? 30.681 8.421 5.198 1.00 30.85 384 ARG A CA 1
ATOM 2778 C C . ARG A 1 384 ? 30.793 9.161 6.525 1.00 26.83 384 ARG A C 1
ATOM 2779 O O . ARG A 1 384 ? 30.358 8.629 7.551 1.00 34.87 384 ARG A O 1
ATOM 2787 N N . ALA A 1 385 ? 31.358 10.366 6.533 1.00 37.05 385 ALA A N 1
ATOM 2788 C CA . ALA A 1 385 ? 31.550 11.132 7.757 1.00 37.74 385 ALA A CA 1
ATOM 2789 C C . ALA A 1 385 ? 30.526 12.248 7.923 1.00 48.03 385 ALA A C 1
ATOM 2790 O O . ALA A 1 385 ? 30.680 13.086 8.818 1.00 52.62 385 ALA A O 1
ATOM 2792 N N . LYS A 1 386 ? 29.491 12.279 7.092 1.00 55.02 386 LYS A N 1
ATOM 2793 C CA . LYS A 1 386 ? 28.483 13.325 7.164 1.00 57.82 386 LYS A CA 1
ATOM 2794 C C . LYS A 1 386 ? 27.311 12.882 8.034 1.00 62.39 386 LYS A C 1
ATOM 2795 O O . LYS A 1 386 ? 27.061 11.689 8.225 1.00 65.29 386 LYS A O 1
ATOM 2801 N N . ALA A 1 387 ? 26.594 13.869 8.565 1.00 75.58 387 ALA A N 1
ATOM 2802 C CA . ALA A 1 387 ? 25.527 13.633 9.536 1.00 91.60 387 ALA A CA 1
ATOM 2803 C C . ALA A 1 387 ? 24.434 12.715 8.994 1.00 102.35 387 ALA A C 1
ATOM 2804 O O . ALA A 1 387 ? 24.139 11.675 9.583 1.00 104.95 387 ALA A O 1
#

Foldseek 3Di:
DFAEPLPDQAAWWAEEEEFAQQADDDPLAGDDCVRVVLCVVLVVVNLVSFHQYEYEYAYDQDDAQDDDPVRWCNNVQVVVCVVVVHHAEEDADDLVHDDTTTNHYYYYIHPNNHPQFQVQDLVLLQSLQVHTQEYEYEYLLCLQGRGSNQFNVLLRHNYYGYYPNNVVVVVLLCCQQPQHDPQEEEEAEDQACVVLVLLLVLVLQRHQEYEYAANVLVLLCVLVVWDQAPGDYDPVCSVVSVVSCVSHPYDHAQWFWWWLDPDPPIDTDIDGRNPADNSIHGFAGDPVRLVVVLVVLQAGQAYEYEAARGPLVDVSRNPSRLSNLVSQLNHPHQAEYEAPRGVVSCVVNVSVVSHNYYDDNHPSSSCVSSVHDRNSVVSSVVSRDD

Nearest PDB structures (foldseek):
  6i06-assembly1_A  TM=1.003E+00  e=2.112E-77  Pseudomonas
  6hxe-assembly1_A  TM=9.991E-01  e=2.009E-72  Pseudomonas sp. 'TAC II 18'
  1zmr-assembly1_A  TM=9.848E-01  e=6.186E-58  Escherichia coli
  4fey-assembly1_A  TM=9.745E-01  e=2.346E-53  Francisella tularensis subsp. tularensis SCHU S4
  4ng4-assembly2_B  TM=9.663E-01  e=3.904E-52  Coxiella burnetii RSA 493

Radius of gyration: 23.13 Å; Cα contacts (8 Å, |Δi|>4): 877; chains: 1; bounding box: 64×51×48 Å

Secondary structure (DSSP, 8-state):
---BGGGS--TT-EEEEE------BSSS-BS--HHHHHHHHHHHHHHHTT-EEEEE---S-PPTTS--GGG-SHHHHHHHHHHHTS---EES--TT-----TT-EEEE--GGGSTTTTTT-HHHHHHHHHT-SEEEE--GGGTTS--IIIIIHHHHSSEEEE-HHHHHHHHHHHHHHSSPPSSEEEEEEES-TGGGHHHHHHHHTT-SEEEEEHHHHHHHHHHTT---BS----GGGHHHHHHHHHHSB-PPPSEEEEES-SSTT---EEEEGGG--TT-EEEEE-HHHHHHHHHHHHT-SEEEEE--SB-TTSGGG-HHHHHHHHHHHHS-SEEEEESHHHHHHHHHHT-GGGSSEEE--THHHHHHHTTPPPHHHHHHHHTT--

B-factor: mean 33.56, std 10.14, range [12.84, 105.69]

Sequence (386 aa):
TVLKMTDLDLQGKRVLIREDLNVPVKDGVVTSDARILASLPTIKLALEKGAAVMVCSHLGRPTEGEFSAENSLKPVADYLSKALGREVPLVSDYLNGVDVKAGDIVLFENVRFNKGEKKNADELAKQYAALCDVFVMDAFGTAHRAEGSTHGVAKFAKVAAAGPLLAAELDALGKALGAPAKPMAAIVAGSKVSTKLDVLNSLSQICCDLLIVGGGIADTFLAAAGHPVGKSLYEPDLLDTARAIAAKVNVPLPTDVVVAKEFAESAEATVKLIADVAADDMILDIGPQTAEHFAQLLKTSKTILWNGPVGVFEFDQFGNGTKVLAKAIADSAAFSIAGGGDTLAAIDKYGVADQISYISTGGGAFLEFVEGKVLPAVEVLESRAKA

CATH classification: 3.40.50.1260 (+1 more: 3.40.50.1260)

InterPro domains:
  IPR001576 Phosphoglycerate kinase [MF_00145] (8-383)
  IPR001576 Phosphoglycerate kinase [PF00162] (6-373)
  IPR001576 Phosphoglycerate kinase [PIRSF000724] (3-385)
  IPR001576 Phosphoglycerate kinase [PR00477] (10-26)
  IPR001576 Phosphoglycerate kinase [PR00477] (31-53)
  IPR001576 Phosphoglycerate kinase [PR00477] (104-119)
  IPR001576 Phosphoglycerate kinase [PR00477] (132-154)
  IPR001576 Phosphoglycerate kinase [PR00477] (163-185)
  IPR001576 Phosphoglycerate kinase [PR00477] (186-205)
  IPR001576 Phosphoglycerate kinase [PR00477] (303-328)
  IPR001576 Phosphoglycerate kinase [PR00477] (336-347)
  IPR001576 Phosphoglycerate kinase [PR00477] (359-376)
  IPR001576 Phosphoglycerate kinase [PTHR11406] (5-384)
  IPR015824 Phosphoglycerate kinase, N-terminal [G3DSA:3.40.50.1260] (8-381)
  IPR015824 Phosphoglycerate kinase, N-terminal [G3DSA:3.40.50.1260] (165-373)
  IPR015911 Phosphoglycerate kinase, conserved site [PS00111] (15-25)
  IPR036043 Phosphoglycerate kinase superfamily [SSF53748] (4-383)